Protein AF-A0A0M9FVM3-F1 (afdb_monomer_lite)

Sequence (441 aa):
MDRFFKKASSSEAAQAKEEVELMQQKVKTMGDVVAALESQLNEEKSKYTQLTSKTTQWKEKVKALTEADRSRIAQLEAELSVFQAAQEANGGVVTPEVQAAIHDALQSASANNASATAGYKETISSLKNTVATKDAQIEELQQELETVKAVYLETQVRFAEEVQSATEHHETEMNEMRIQLASLKEMETLKVRLQEQREEIASLENHSHQQSHIVVVLQQELDTATGHNKDLEQQLQSLRESLSTLEQKQSVWKEKVMQMKAKDNDTIKQLETELAQSRESSVARQQPITVSSDAVVGHSGAGASPTDASMRHAEHSDSSSQPQDQLQQLQIQLDEERLTHRQFEEKLDTWKQKAKQIRFQDAQTITELQNQCDHLQQQLTAQRQQQPSSGGPALNPVTEFVESPLGSRVNLQLVNVQNELNAAQHSRDEMEEELRKHAGE

Foldseek 3Di:
DPPPPPPDPPPVVVVVVVVVVVVVVVVVVVVVVVVVVVVVVVVVVVVVVVVVVVVVVVVVVVVVVVVVVVVVVVVVVVVVVVVVVVCVVPVNDQDVVNVVVVVVVVVVVVVVVVVVVVVVVVVVVVVVVVVVVVVVVVVVVVVVVVVVVVVVVVVVVVVVVVVVVVVVVVVVVVVVVVVVVVVVVVVVVVVVVVVVVVVVVVVVVVVVVVVVVVVVVVVVVVVVVVVVVVVVVVVVVVVVVVVVVVVVVVVVVVVVVVVVVVVVVVVVVVVVVVVVVVVVVDDDDDDDDDDDDDDDDDDDDDDDDDDDDDDDDDDDDDPDCVVVVVVVVVVVVVVVVVVVVVVVVVVVVVVVVVLVVVLVVLVVLLVVLVVLLVVLVVVLVVVVVPDDPPDDDDDDDDDDPPQPPVNVVSVVVSVVSVVVSVVSVVVNVVSVVVVVVVVVD

Organism: Leptomonas pyrrhocoris (NCBI:txid157538)

Structure (mmCIF, N/CA/C/O backbone):
data_AF-A0A0M9FVM3-F1
#
_entry.id   AF-A0A0M9FVM3-F1
#
loop_
_atom_site.group_PDB
_atom_site.id
_atom_site.type_symbol
_atom_site.label_atom_id
_atom_site.label_alt_id
_atom_site.label_comp_id
_atom_site.label_asym_id
_atom_site.label_entity_id
_atom_site.label_seq_id
_atom_site.pdbx_PDB_ins_code
_atom_site.Cartn_x
_atom_site.Cartn_y
_atom_site.Cartn_z
_atom_site.occupancy
_atom_site.B_iso_or_equiv
_atom_site.auth_seq_id
_atom_site.auth_comp_id
_atom_site.auth_asym_id
_atom_site.auth_atom_id
_atom_site.pdbx_PDB_model_num
ATOM 1 N N . MET A 1 1 ? 2.452 62.487 -5.564 1.00 42.84 1 MET A N 1
ATOM 2 C CA . MET A 1 1 ? 3.087 61.831 -4.396 1.00 42.84 1 MET A CA 1
ATOM 3 C C . MET A 1 1 ? 2.511 60.421 -4.286 1.00 42.84 1 MET A C 1
ATOM 5 O O . MET A 1 1 ? 1.890 60.070 -3.295 1.00 42.84 1 MET A O 1
ATOM 9 N N . ASP A 1 2 ? 2.720 59.594 -5.309 1.00 46.91 2 ASP A N 1
ATOM 10 C CA . ASP A 1 2 ? 2.085 58.269 -5.430 1.00 46.91 2 ASP A CA 1
ATOM 11 C C . ASP A 1 2 ? 3.031 57.144 -5.002 1.00 46.91 2 ASP A C 1
ATOM 13 O O . ASP A 1 2 ? 3.267 56.180 -5.726 1.00 46.91 2 ASP A O 1
ATOM 17 N N . ARG A 1 3 ? 3.647 57.297 -3.825 1.00 43.91 3 ARG A N 1
ATOM 18 C CA . ARG A 1 3 ? 4.592 56.311 -3.267 1.00 43.91 3 ARG A CA 1
ATOM 19 C C . ARG A 1 3 ? 4.422 56.073 -1.764 1.00 43.91 3 ARG A C 1
ATOM 21 O O . ARG A 1 3 ? 5.405 55.819 -1.085 1.00 43.91 3 ARG A O 1
ATOM 28 N N . PHE A 1 4 ? 3.196 56.136 -1.244 1.00 45.09 4 PHE A N 1
ATOM 29 C CA . PHE A 1 4 ? 2.925 55.778 0.160 1.00 45.09 4 PHE A CA 1
ATOM 30 C C . PHE A 1 4 ? 1.928 54.624 0.352 1.00 45.09 4 PHE A C 1
ATOM 32 O O . PHE A 1 4 ? 1.704 54.202 1.477 1.00 45.09 4 PHE A O 1
ATOM 39 N N . PHE A 1 5 ? 1.408 54.029 -0.729 1.00 54.16 5 PHE A N 1
ATOM 40 C CA . PHE A 1 5 ? 0.523 52.851 -0.680 1.00 54.16 5 PHE A CA 1
ATOM 41 C C . PHE A 1 5 ? 1.208 51.556 -1.133 1.00 54.16 5 PHE A C 1
ATOM 43 O O . PHE A 1 5 ? 0.624 50.725 -1.825 1.00 54.16 5 PHE A O 1
ATOM 50 N N . LYS A 1 6 ? 2.477 51.360 -0.773 1.00 52.91 6 LYS A N 1
ATOM 51 C CA . LYS A 1 6 ? 3.155 50.082 -1.010 1.00 52.91 6 LYS A CA 1
ATOM 52 C C . LYS A 1 6 ? 3.970 49.718 0.222 1.00 52.91 6 LYS A C 1
ATOM 54 O O . LYS A 1 6 ? 4.977 50.364 0.486 1.00 52.91 6 LYS A O 1
ATOM 59 N N . LYS A 1 7 ? 3.533 48.638 0.893 1.00 50.47 7 LYS A N 1
ATOM 60 C CA . LYS A 1 7 ? 4.242 47.866 1.937 1.00 50.47 7 LYS A CA 1
ATOM 61 C C . LYS A 1 7 ? 3.886 48.152 3.412 1.00 50.47 7 LYS A C 1
ATOM 63 O O . LYS A 1 7 ? 4.775 48.204 4.248 1.00 50.47 7 LYS A O 1
ATOM 68 N N . ALA A 1 8 ? 2.592 48.235 3.737 1.00 50.25 8 ALA A N 1
ATOM 69 C CA . ALA A 1 8 ? 2.087 48.093 5.118 1.00 50.25 8 ALA A CA 1
ATOM 70 C C . ALA A 1 8 ? 0.953 47.047 5.269 1.00 50.25 8 ALA A C 1
ATOM 72 O O . ALA A 1 8 ? 0.430 46.849 6.352 1.00 50.25 8 ALA A O 1
ATOM 73 N N . SER A 1 9 ? 0.572 46.321 4.212 1.00 55.00 9 SER A N 1
ATOM 74 C CA . SER A 1 9 ? -0.701 45.577 4.180 1.00 55.00 9 SER A CA 1
ATOM 75 C C . SER A 1 9 ? -0.649 44.088 4.558 1.00 55.00 9 SER A C 1
ATOM 77 O O . SER A 1 9 ? -1.693 43.447 4.554 1.00 55.00 9 SER A O 1
ATOM 79 N N . SER A 1 10 ? 0.519 43.508 4.869 1.00 57.91 10 SER A N 1
ATOM 80 C CA . SER A 1 10 ? 0.625 42.063 5.175 1.00 57.91 10 SER A CA 1
ATOM 81 C C . SER A 1 10 ? 0.828 41.746 6.658 1.00 57.91 10 SER A C 1
ATOM 83 O O . SER A 1 10 ? 0.347 40.714 7.111 1.00 57.91 10 SER A O 1
ATOM 85 N N . SER A 1 11 ? 1.533 42.599 7.409 1.00 60.03 11 SER A N 1
ATOM 86 C CA . SER A 1 11 ? 1.826 42.356 8.833 1.00 60.03 11 SER A CA 1
ATOM 87 C C . SER A 1 11 ? 0.656 42.765 9.728 1.00 60.03 11 SER A C 1
ATOM 89 O O . SER A 1 11 ? 0.258 42.004 10.599 1.00 60.03 11 SER A O 1
ATOM 91 N N . GLU A 1 12 ? 0.051 43.926 9.466 1.00 64.62 12 GLU A N 1
ATOM 92 C CA . GLU A 1 12 ? -1.139 44.410 10.184 1.00 64.62 12 GLU A CA 1
ATOM 93 C C . GLU A 1 12 ? -2.355 43.504 9.951 1.00 64.62 12 GLU A C 1
ATOM 95 O O . GLU A 1 12 ? -3.097 43.199 10.878 1.00 64.62 12 GLU A O 1
ATOM 100 N N . ALA A 1 13 ? -2.527 43.004 8.722 1.00 69.12 13 ALA A N 1
ATOM 101 C CA . ALA A 1 13 ? -3.598 42.065 8.393 1.00 69.12 13 ALA A CA 1
ATOM 102 C C . ALA A 1 13 ? -3.405 40.691 9.061 1.00 69.12 13 ALA A C 1
ATOM 104 O O . ALA A 1 13 ? -4.387 40.053 9.433 1.00 69.12 13 ALA A O 1
ATOM 105 N N . ALA A 1 14 ? -2.157 40.239 9.229 1.00 70.94 14 ALA A N 1
ATOM 106 C CA . ALA A 1 14 ? -1.849 39.007 9.952 1.00 70.94 14 ALA A CA 1
ATOM 107 C C . ALA A 1 14 ? -2.100 39.160 11.461 1.00 70.94 14 ALA A C 1
ATOM 109 O O . ALA A 1 14 ? -2.732 38.294 12.057 1.00 70.94 14 ALA A O 1
ATOM 110 N N . GLN A 1 15 ? -1.698 40.290 12.048 1.00 75.88 15 GLN A N 1
ATOM 111 C CA . GLN A 1 15 ? -1.915 40.586 13.465 1.00 75.88 15 GLN A CA 1
ATOM 112 C C . GLN A 1 15 ? -3.406 40.756 13.803 1.00 75.88 15 GLN A C 1
ATOM 114 O O . GLN A 1 15 ? -3.893 40.172 14.764 1.00 75.88 15 GLN A O 1
ATOM 119 N N . ALA A 1 16 ? -4.171 41.465 12.966 1.00 76.75 16 ALA A N 1
ATOM 120 C CA . ALA A 1 16 ? -5.620 41.581 13.135 1.00 76.75 16 ALA A CA 1
ATOM 121 C C . ALA A 1 16 ? -6.335 40.223 13.002 1.00 76.75 16 ALA A C 1
ATOM 123 O O . ALA A 1 16 ? -7.339 39.979 13.669 1.00 76.75 16 ALA A O 1
ATOM 124 N N . LYS A 1 17 ? -5.821 39.318 12.156 1.00 79.81 17 LYS A N 1
ATOM 125 C CA . LYS A 1 17 ? -6.355 37.957 12.021 1.00 79.81 17 LYS A CA 1
ATOM 126 C C . LYS A 1 17 ? -6.116 37.130 13.288 1.00 79.81 17 LYS A C 1
ATOM 128 O O . LYS A 1 17 ? -7.041 36.460 13.735 1.00 79.81 17 LYS A O 1
ATOM 133 N N . GLU A 1 18 ? -4.926 37.221 13.876 1.00 81.50 18 GLU A N 1
ATOM 134 C CA . GLU A 1 18 ? -4.585 36.559 15.142 1.00 81.50 18 GLU A CA 1
ATOM 135 C C . GLU A 1 18 ? -5.417 37.103 16.317 1.00 81.50 18 GLU A C 1
ATOM 137 O O . GLU A 1 18 ? -5.951 36.331 17.110 1.00 81.50 18 GLU A O 1
ATOM 142 N N . GLU A 1 19 ? -5.629 38.422 16.396 1.00 83.69 19 GLU A N 1
ATOM 143 C CA . GLU A 1 19 ? -6.497 39.033 17.414 1.00 83.69 19 GLU A CA 1
ATOM 144 C C . GLU A 1 19 ? -7.962 38.591 17.280 1.00 83.69 19 GLU A C 1
ATOM 146 O O . GLU A 1 19 ? -8.628 38.316 18.282 1.00 83.69 19 GLU A O 1
ATOM 151 N N . VAL A 1 20 ? -8.473 38.480 16.049 1.00 84.75 20 VAL A N 1
ATOM 152 C CA . VAL A 1 20 ? -9.820 37.954 15.790 1.00 84.75 20 VAL A CA 1
ATOM 153 C C . VAL A 1 20 ? -9.917 36.482 16.184 1.00 84.75 20 VAL A C 1
ATOM 155 O O . VAL A 1 20 ? -10.913 36.091 16.790 1.00 84.75 20 VAL A O 1
ATOM 158 N N . GLU A 1 21 ? -8.898 35.675 15.896 1.00 84.44 21 GLU A N 1
ATOM 159 C CA . GLU A 1 21 ? -8.851 34.260 16.274 1.00 84.44 21 GLU A CA 1
ATOM 160 C C . GLU A 1 21 ? -8.803 34.083 17.802 1.00 84.44 21 GLU A C 1
ATOM 162 O O . GLU A 1 21 ? -9.577 33.304 18.363 1.00 84.44 21 GLU A O 1
ATOM 167 N N . LEU A 1 22 ? -8.009 34.898 18.505 1.00 88.75 22 LEU A N 1
ATOM 168 C CA . LEU A 1 22 ? -7.969 34.928 19.968 1.00 88.75 22 LEU A CA 1
ATOM 169 C C . LEU A 1 22 ? -9.317 35.355 20.568 1.00 88.75 22 LEU A C 1
ATOM 171 O O . LEU A 1 22 ? -9.787 34.772 21.549 1.00 88.75 22 LEU A O 1
ATOM 175 N N . MET A 1 23 ? -9.977 36.353 19.976 1.00 89.00 23 MET A N 1
ATOM 176 C CA . MET A 1 23 ? -11.311 36.785 20.397 1.00 89.00 23 MET A CA 1
ATOM 177 C C . MET A 1 23 ? -12.370 35.713 20.128 1.00 89.00 23 MET A C 1
ATOM 179 O O . MET A 1 23 ? -13.232 35.494 20.978 1.00 89.00 23 MET A O 1
ATOM 183 N N . GLN A 1 24 ? -12.291 34.999 19.004 1.00 87.62 24 GLN A N 1
ATOM 184 C CA . GLN A 1 24 ? -13.161 33.858 18.708 1.00 87.62 24 GLN A CA 1
ATOM 185 C C . GLN A 1 24 ? -12.957 32.727 19.717 1.00 87.62 24 GLN A C 1
ATOM 187 O O . GLN A 1 24 ? -13.936 32.186 20.235 1.00 87.62 24 GLN A O 1
ATOM 192 N N . GLN A 1 25 ? -11.707 32.416 20.064 1.00 90.19 25 GLN A N 1
ATOM 193 C CA . GLN A 1 25 ? -11.396 31.427 21.090 1.00 90.19 25 GLN A CA 1
ATOM 194 C C . GLN A 1 25 ? -11.929 31.863 22.459 1.00 90.19 25 GLN A C 1
ATOM 196 O O . GLN A 1 25 ? -12.547 31.064 23.155 1.00 90.19 25 GLN A O 1
ATOM 201 N N . LYS A 1 26 ? -11.780 33.140 22.831 1.00 92.31 26 LYS A N 1
ATOM 202 C CA . LYS A 1 26 ? -12.317 33.679 24.088 1.00 92.31 26 LYS A CA 1
ATOM 203 C C . LYS A 1 26 ? -13.844 33.631 24.137 1.00 92.31 26 LYS A C 1
ATOM 205 O O . LYS A 1 26 ? -14.397 33.269 25.172 1.00 92.31 26 LYS A O 1
ATOM 210 N N . VAL A 1 27 ? -14.522 33.963 23.038 1.00 90.88 27 VAL A N 1
ATOM 211 C CA . VAL A 1 27 ? -15.984 33.845 22.919 1.00 90.88 27 VAL A CA 1
ATOM 212 C C . VAL A 1 27 ? -16.415 32.386 23.050 1.00 90.88 27 VAL A C 1
ATOM 214 O O . VAL A 1 27 ? -17.376 32.113 23.763 1.00 90.88 27 VAL A O 1
ATOM 217 N N . LYS A 1 28 ? -15.678 31.449 22.441 1.00 92.62 28 LYS A N 1
ATOM 218 C CA . LYS A 1 28 ? -15.929 30.011 22.583 1.00 92.62 28 LYS A CA 1
ATOM 219 C C . LYS A 1 28 ? -15.782 29.556 24.037 1.00 92.62 28 LYS A C 1
ATOM 221 O O . LYS A 1 28 ? -16.728 29.010 24.589 1.00 92.62 28 LYS A O 1
ATOM 226 N N . THR A 1 29 ? -14.663 29.876 24.688 1.00 91.56 29 THR A N 1
ATOM 227 C CA . THR A 1 29 ? -14.429 29.530 26.099 1.00 91.56 29 THR A CA 1
ATOM 228 C C . THR A 1 29 ? -15.473 30.162 27.022 1.00 91.56 29 THR A C 1
ATOM 230 O O . THR A 1 29 ? -15.951 29.515 27.947 1.00 91.56 29 THR A O 1
ATOM 233 N N . MET A 1 30 ? -15.868 31.417 26.779 1.00 91.19 30 MET A N 1
ATOM 234 C CA . MET A 1 30 ? -16.958 32.049 27.531 1.00 91.19 30 MET A CA 1
ATOM 235 C C . MET A 1 30 ? -18.299 31.345 27.296 1.00 91.19 30 MET A C 1
ATOM 237 O O . MET A 1 30 ? -19.057 31.186 28.248 1.00 91.19 30 MET A O 1
ATOM 241 N N . GLY A 1 31 ? -18.580 30.900 26.068 1.00 92.56 31 GLY A N 1
ATOM 242 C CA . GLY A 1 31 ? -19.760 30.096 25.745 1.00 92.56 31 GLY A CA 1
ATOM 243 C C . GLY A 1 31 ? -19.792 28.778 26.519 1.00 92.56 31 GLY A C 1
ATOM 244 O O . GLY A 1 31 ? -20.805 28.462 27.139 1.00 92.56 31 GLY A O 1
ATOM 245 N N . ASP A 1 32 ? -18.664 28.067 26.571 1.00 91.69 32 ASP A N 1
ATOM 246 C CA . ASP A 1 32 ? -18.532 26.816 27.325 1.00 91.69 32 ASP A CA 1
ATOM 247 C C . ASP A 1 32 ? -18.735 27.041 28.837 1.00 91.69 32 ASP A C 1
ATOM 249 O O . ASP A 1 32 ? -19.415 26.260 29.506 1.00 91.69 32 ASP A O 1
ATOM 253 N N . VAL A 1 33 ? -18.215 28.149 29.384 1.00 92.62 33 VAL A N 1
ATOM 254 C CA . VAL A 1 33 ? -18.421 28.531 30.795 1.00 92.62 33 VAL A CA 1
ATOM 255 C C . VAL A 1 33 ? -19.887 28.857 31.085 1.00 92.62 33 VAL A C 1
ATOM 257 O O . VAL A 1 33 ? -20.410 28.431 32.115 1.00 92.62 33 VAL A O 1
ATOM 260 N N . VAL A 1 34 ? -20.568 29.586 30.196 1.00 93.12 34 VAL A N 1
ATOM 261 C CA . VAL A 1 34 ? -22.000 29.891 30.349 1.00 93.12 34 VAL A CA 1
ATOM 262 C C . VAL A 1 34 ? -22.823 28.603 30.330 1.00 93.12 34 VAL A C 1
ATOM 264 O O . VAL A 1 34 ? -23.626 28.396 31.237 1.00 93.12 34 VAL A O 1
ATOM 267 N N . ALA A 1 35 ? -22.565 27.697 29.383 1.00 91.00 35 ALA A N 1
ATOM 268 C CA . ALA A 1 35 ? -23.253 26.409 29.309 1.00 91.00 35 ALA A CA 1
ATOM 269 C C . ALA A 1 35 ? -23.030 25.553 30.572 1.00 91.00 35 ALA A C 1
ATOM 271 O O . ALA A 1 35 ? -23.968 24.947 31.097 1.00 91.00 35 ALA A O 1
ATOM 272 N N . ALA A 1 36 ? -21.806 25.541 31.112 1.00 91.44 36 ALA A N 1
ATOM 273 C CA . ALA A 1 36 ? -21.495 24.839 32.355 1.00 91.44 36 ALA A CA 1
ATOM 274 C C . ALA A 1 36 ? -22.248 25.428 33.563 1.00 91.44 36 ALA A C 1
ATOM 276 O O . ALA A 1 36 ? -22.811 24.679 34.366 1.00 91.44 36 ALA A O 1
ATOM 277 N N . LEU A 1 37 ? -22.305 26.760 33.683 1.00 93.12 37 LEU A N 1
ATOM 278 C CA . LEU A 1 37 ? -23.035 27.440 34.758 1.00 93.12 37 LEU A CA 1
ATOM 279 C C . LEU A 1 37 ? -24.552 27.238 34.651 1.00 93.12 37 LEU A C 1
ATOM 281 O O . LEU A 1 37 ? -25.217 27.043 35.668 1.00 93.12 37 LEU A O 1
ATOM 285 N N . GLU A 1 38 ? -25.107 27.234 33.439 1.00 94.31 38 GLU A N 1
ATOM 286 C CA . GLU A 1 38 ? -26.523 26.928 33.206 1.00 94.31 38 GLU A CA 1
ATOM 287 C C . GLU A 1 38 ? -26.868 25.489 33.609 1.00 94.31 38 GLU A C 1
ATOM 289 O O . GLU A 1 38 ? -27.895 25.255 34.255 1.00 94.31 38 GLU A O 1
ATOM 294 N N . SER A 1 39 ? -25.990 24.529 33.301 1.00 92.69 39 SER A N 1
ATOM 295 C CA . SER A 1 39 ? -26.146 23.138 33.737 1.00 92.69 39 SER A CA 1
ATOM 296 C C . SER A 1 39 ? -26.132 23.019 35.264 1.00 92.69 39 SER A C 1
ATOM 298 O O . SER A 1 39 ? -27.033 22.404 35.836 1.00 92.69 39 SER A O 1
ATOM 300 N N . GLN A 1 40 ? -25.164 23.653 35.937 1.00 93.06 40 GLN A N 1
ATOM 301 C CA . GLN A 1 40 ? -25.084 23.656 37.405 1.00 93.06 40 GLN A CA 1
ATOM 302 C C . GLN A 1 40 ? -26.322 24.301 38.043 1.00 93.06 40 GLN A C 1
ATOM 304 O O . GLN A 1 40 ? -26.884 23.763 38.997 1.00 93.06 40 GLN A O 1
ATOM 309 N N . LEU A 1 41 ? -26.802 25.421 37.493 1.00 95.38 41 LEU A N 1
ATOM 310 C CA . LEU A 1 41 ? -28.009 26.088 37.980 1.00 95.38 41 LEU A CA 1
ATOM 311 C C . LEU A 1 41 ? -29.253 25.196 37.849 1.00 95.38 41 LEU A C 1
ATOM 313 O O . LEU A 1 41 ? -30.104 25.188 38.740 1.00 95.38 41 LEU A O 1
ATOM 317 N N . ASN A 1 42 ? -29.379 24.448 36.752 1.00 93.44 42 ASN A N 1
ATOM 318 C CA . ASN A 1 42 ? -30.492 23.519 36.555 1.00 93.44 42 ASN A CA 1
ATOM 319 C C . ASN A 1 42 ? -30.419 22.316 37.504 1.00 93.44 42 ASN A C 1
ATOM 321 O O . ASN A 1 42 ? -31.451 21.889 38.031 1.00 93.44 42 ASN A O 1
ATOM 325 N N . GLU A 1 43 ? -29.218 21.810 37.779 1.00 94.12 43 GLU A N 1
ATOM 326 C CA . GLU A 1 43 ? -29.012 20.749 38.763 1.00 94.12 43 GLU A CA 1
ATOM 327 C C . GLU A 1 43 ? -29.402 21.211 40.177 1.00 94.12 43 GLU A C 1
ATOM 329 O O . GLU A 1 43 ? -30.156 20.523 40.870 1.00 94.12 43 GLU A O 1
ATOM 334 N N . GLU A 1 44 ? -28.983 22.413 40.583 1.00 93.12 44 GLU A N 1
ATOM 335 C CA . GLU A 1 44 ? -29.341 22.987 41.885 1.00 93.12 44 GLU A CA 1
ATOM 336 C C . GLU A 1 44 ? -30.842 23.278 42.011 1.00 93.12 44 GLU A C 1
ATOM 338 O O . GLU A 1 44 ? -31.441 23.008 43.054 1.00 93.12 44 GLU A O 1
ATOM 343 N N . LYS A 1 45 ? -31.504 23.734 40.938 1.00 94.94 45 LYS A N 1
ATOM 344 C CA . LYS A 1 45 ? -32.973 23.855 40.916 1.00 94.94 45 LYS A CA 1
ATOM 345 C C . LYS A 1 45 ? -33.654 22.504 41.132 1.00 94.94 45 LYS A C 1
ATOM 347 O O . LYS A 1 45 ? -34.591 22.424 41.924 1.00 94.94 45 LYS A O 1
ATOM 352 N N . SER A 1 46 ? -33.167 21.444 40.484 1.00 93.44 46 SER A N 1
ATOM 353 C CA . SER A 1 46 ? -33.691 20.085 40.665 1.00 93.44 46 SER A CA 1
ATOM 354 C C . SER A 1 46 ? -33.521 19.601 42.111 1.00 93.44 46 SER A C 1
ATOM 356 O O . SER A 1 46 ? -34.488 19.143 42.730 1.00 93.44 46 SER A O 1
ATOM 358 N N . LYS A 1 47 ? -32.331 19.790 42.703 1.00 94.88 47 LYS A N 1
ATOM 359 C CA . LYS A 1 47 ? -32.063 19.475 44.119 1.00 94.88 47 LYS A CA 1
ATOM 360 C C . LYS A 1 47 ? -32.983 20.254 45.057 1.00 94.88 47 LYS A C 1
ATOM 362 O O . LYS A 1 47 ? -33.556 19.663 45.975 1.00 94.88 47 LYS A O 1
ATOM 367 N N . TYR A 1 48 ? -33.174 21.550 44.808 1.00 95.12 48 TYR A N 1
ATOM 368 C CA . TYR A 1 48 ? -34.072 22.391 45.595 1.00 95.12 48 TYR A CA 1
ATOM 369 C C . TYR A 1 48 ? -35.512 21.869 45.546 1.00 95.12 48 TYR A C 1
ATOM 371 O O . TYR A 1 48 ? -36.108 21.634 46.596 1.00 95.12 48 TYR A O 1
ATOM 379 N N . THR A 1 49 ? -36.051 21.581 44.356 1.00 93.94 49 THR A N 1
ATOM 380 C CA . THR A 1 49 ? -37.410 21.033 44.206 1.00 93.94 49 THR A CA 1
ATOM 381 C C . THR A 1 49 ? -37.573 19.689 44.926 1.00 93.94 49 THR A C 1
ATOM 383 O O . THR A 1 49 ? -38.578 19.474 45.610 1.00 93.94 49 THR A O 1
ATOM 386 N N . GLN A 1 50 ? -36.576 18.802 44.847 1.00 92.56 50 GLN A N 1
ATOM 387 C CA . GLN A 1 50 ? -36.591 17.531 45.578 1.00 92.56 50 GLN A CA 1
ATOM 388 C C . GLN A 1 50 ? -36.592 17.733 47.100 1.00 92.56 50 GLN A C 1
ATOM 390 O O . GLN A 1 50 ? -37.357 17.074 47.810 1.00 92.56 50 GLN A O 1
ATOM 395 N N . LEU A 1 51 ? -35.765 18.645 47.619 1.00 94.12 51 LEU A N 1
ATOM 396 C CA . LEU A 1 51 ? -35.718 18.960 49.050 1.00 94.12 51 LEU A CA 1
ATOM 397 C C . LEU A 1 51 ? -37.027 19.582 49.542 1.00 94.12 51 LEU A C 1
ATOM 399 O O . LEU A 1 51 ? -37.526 19.192 50.602 1.00 94.12 51 LEU A O 1
ATOM 403 N N . THR A 1 52 ? -37.626 20.488 48.767 1.00 94.12 52 THR A N 1
ATOM 404 C CA . THR A 1 52 ? -38.941 21.056 49.081 1.00 94.12 52 THR A CA 1
ATOM 405 C C . THR A 1 52 ? -40.003 19.957 49.155 1.00 94.12 52 THR A C 1
ATOM 407 O O . THR A 1 52 ? -40.736 19.899 50.141 1.00 94.12 52 THR A O 1
ATOM 410 N N . SER A 1 53 ? -40.034 19.027 48.192 1.00 92.25 53 SER A N 1
ATOM 411 C CA . SER A 1 53 ? -40.969 17.892 48.207 1.00 92.25 53 SER A CA 1
ATOM 412 C C . SER A 1 53 ? -40.744 16.941 49.388 1.00 92.25 53 SER A C 1
ATOM 414 O O . SER A 1 53 ? -41.703 16.435 49.967 1.00 92.25 53 SER A O 1
ATOM 416 N N . LYS A 1 54 ? -39.491 16.665 49.769 1.00 94.81 54 LYS A N 1
ATOM 417 C CA . LYS A 1 54 ? -39.201 15.837 50.953 1.00 94.81 54 LYS A CA 1
ATOM 418 C C . LYS A 1 54 ? -39.661 16.524 52.236 1.00 94.81 54 LYS A C 1
ATOM 420 O O . LYS A 1 54 ? -40.197 15.870 53.127 1.00 94.81 54 LYS A O 1
ATOM 425 N N . THR A 1 55 ? -39.487 17.841 52.312 1.00 93.94 55 THR A N 1
ATOM 426 C CA . THR A 1 55 ? -39.888 18.649 53.469 1.00 93.94 55 THR A CA 1
ATOM 427 C C . THR A 1 55 ? -41.404 18.655 53.649 1.00 93.94 55 THR A C 1
ATOM 429 O O . THR A 1 55 ? -41.886 18.504 54.773 1.00 93.94 55 THR A O 1
ATOM 432 N N . THR A 1 56 ? -42.177 18.781 52.566 1.00 92.81 56 THR A N 1
ATOM 433 C CA . THR A 1 56 ? -43.646 18.721 52.640 1.00 92.81 56 THR A CA 1
ATOM 434 C C . THR A 1 56 ? -44.130 17.343 53.082 1.00 92.81 56 THR A C 1
ATOM 436 O O . THR A 1 56 ? -44.918 17.263 54.024 1.00 92.81 56 THR A O 1
ATOM 439 N N . GLN A 1 57 ? -43.580 16.266 52.511 1.00 93.06 57 GLN A N 1
ATOM 440 C CA . GLN A 1 57 ? -43.899 14.892 52.920 1.00 93.06 57 GLN A CA 1
ATOM 441 C C . GLN A 1 57 ? -43.583 14.635 54.399 1.00 93.06 57 GLN A C 1
ATOM 443 O O . GLN A 1 57 ? -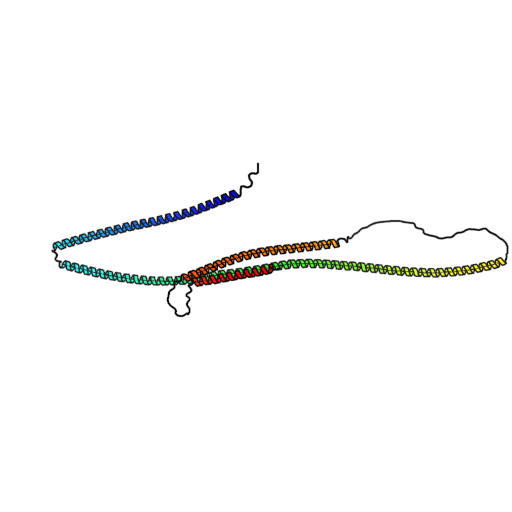44.376 14.023 55.113 1.00 93.06 57 GLN A O 1
ATOM 448 N N . TRP A 1 58 ? -42.439 15.117 54.892 1.00 93.69 58 TRP A N 1
ATOM 449 C CA . TRP A 1 58 ? -42.088 15.007 56.311 1.00 93.69 58 TRP A CA 1
ATOM 450 C C . TRP A 1 58 ? -43.060 15.771 57.206 1.00 93.69 58 TRP A C 1
ATOM 452 O O . TRP A 1 58 ? -43.512 15.242 58.220 1.00 93.69 58 TRP A O 1
ATOM 462 N N . LYS A 1 59 ? -43.430 16.995 56.818 1.00 95.50 59 LYS A N 1
ATOM 463 C CA . LYS A 1 59 ? -44.399 17.809 57.559 1.00 95.50 59 LYS A CA 1
ATOM 464 C C . LYS A 1 59 ? -45.767 17.126 57.651 1.00 95.50 59 LYS A C 1
ATOM 466 O O . LYS A 1 59 ? -46.403 17.188 58.700 1.00 95.50 59 LYS A O 1
ATOM 471 N N . GLU A 1 60 ? -46.214 16.465 56.585 1.00 92.62 60 GLU A N 1
ATOM 472 C CA . GLU A 1 60 ? -47.455 15.681 56.577 1.00 92.62 60 GLU A CA 1
ATOM 473 C C . GLU A 1 60 ? -47.364 14.443 57.471 1.00 92.62 60 GLU A C 1
ATOM 475 O O . GLU A 1 60 ? -48.262 14.218 58.283 1.00 92.62 60 GLU A O 1
ATOM 480 N N . LYS A 1 61 ? -46.256 13.692 57.405 1.00 93.69 61 LYS A N 1
ATOM 481 C CA . LYS A 1 61 ? -46.026 12.538 58.290 1.00 93.69 61 LYS A CA 1
ATOM 482 C C . LYS A 1 61 ? -46.049 12.928 59.765 1.00 93.69 61 LYS A C 1
ATOM 484 O O . LYS A 1 61 ? -46.706 12.261 60.557 1.00 93.69 61 LYS A O 1
ATOM 489 N N . VAL A 1 62 ? -45.379 14.021 60.130 1.00 92.19 62 VAL A N 1
ATOM 490 C CA . VAL A 1 62 ? -45.368 14.518 61.515 1.00 92.19 62 VAL A CA 1
ATOM 491 C C . VAL A 1 62 ? -46.776 14.894 61.972 1.00 92.19 62 VAL A C 1
ATOM 493 O O . VAL A 1 62 ? -47.168 14.530 63.078 1.00 92.19 62 VAL A O 1
ATOM 496 N N . LYS A 1 63 ? -47.571 15.563 61.126 1.00 94.38 63 LYS A N 1
ATOM 497 C CA . LYS A 1 63 ? -48.972 15.873 61.448 1.00 94.38 63 LYS A CA 1
ATOM 498 C C . LYS A 1 63 ? -49.808 14.613 61.672 1.00 94.38 63 LYS A C 1
ATOM 500 O O . LYS A 1 63 ? -50.534 14.556 62.657 1.00 94.38 63 LYS A O 1
ATOM 505 N N . ALA A 1 64 ? -49.689 13.619 60.792 1.00 90.75 64 ALA A N 1
ATOM 506 C CA . ALA A 1 64 ? -50.436 12.368 60.906 1.00 90.75 64 ALA A CA 1
ATOM 507 C C . ALA A 1 64 ? -50.088 11.608 62.197 1.00 90.75 64 ALA A C 1
ATOM 509 O O . ALA A 1 64 ? -50.988 11.153 62.896 1.00 90.75 64 ALA A O 1
ATOM 510 N N . LEU A 1 65 ? -48.798 11.530 62.544 1.00 91.44 65 LEU A N 1
ATOM 511 C CA . LEU A 1 65 ? -48.350 10.912 63.795 1.00 91.44 65 LEU A CA 1
ATOM 512 C C . LEU A 1 65 ? -48.845 11.682 65.023 1.00 91.44 65 LEU A C 1
ATOM 514 O O . LEU A 1 65 ? -49.376 11.076 65.944 1.00 91.44 65 LEU A O 1
ATOM 518 N N . THR A 1 66 ? -48.758 13.014 65.004 1.00 93.00 66 THR A N 1
ATOM 519 C CA . THR A 1 66 ? -49.227 13.852 66.121 1.00 93.00 66 THR A CA 1
ATOM 520 C C . THR A 1 66 ? -50.726 13.658 66.380 1.00 93.00 66 THR A C 1
ATOM 522 O O . THR A 1 66 ? -51.153 13.612 67.531 1.00 93.00 66 THR A O 1
ATOM 525 N N . GLU A 1 67 ? -51.533 13.529 65.324 1.00 92.25 67 GLU A N 1
ATOM 526 C CA . GLU A 1 67 ? -52.978 13.305 65.452 1.00 92.25 67 GLU A CA 1
ATOM 527 C C . GLU A 1 67 ? -53.309 11.885 65.937 1.00 92.25 67 GLU A C 1
ATOM 529 O O . GLU A 1 67 ? -54.197 11.701 66.776 1.00 92.25 67 GLU A O 1
ATOM 534 N N . ALA A 1 68 ? -52.568 10.882 65.455 1.00 91.81 68 ALA A N 1
ATOM 535 C CA . ALA A 1 68 ? -52.697 9.504 65.919 1.00 91.81 68 ALA A CA 1
ATOM 536 C C . ALA A 1 68 ? -52.353 9.381 67.413 1.00 91.81 68 ALA A C 1
ATOM 538 O O . ALA A 1 68 ? -53.126 8.798 68.177 1.00 91.81 68 ALA A O 1
ATOM 539 N N . ASP A 1 69 ? -51.251 9.997 67.846 1.00 90.81 69 ASP A N 1
ATOM 540 C CA . ASP A 1 69 ? -50.828 10.008 69.247 1.00 90.81 69 ASP A CA 1
ATOM 541 C C . ASP A 1 69 ? -51.847 10.735 70.126 1.00 90.81 69 ASP A C 1
ATOM 543 O O . ASP A 1 69 ? -52.238 10.223 71.173 1.00 90.81 69 ASP A O 1
ATOM 547 N N . ARG A 1 70 ? -52.354 11.891 69.679 1.00 92.56 70 ARG A N 1
ATOM 548 C CA . ARG A 1 70 ? -53.399 12.632 70.397 1.00 92.56 70 ARG A CA 1
ATOM 549 C C . ARG A 1 70 ? -54.660 11.794 70.597 1.00 92.56 70 ARG A C 1
ATOM 551 O O . ARG A 1 70 ? -55.211 11.771 71.695 1.00 92.56 70 ARG A O 1
ATOM 558 N N . SER A 1 71 ? -55.089 11.089 69.552 1.00 91.00 71 SER A N 1
ATOM 559 C CA . SER A 1 71 ? -56.250 10.197 69.609 1.00 91.00 71 SER A CA 1
ATOM 560 C C . SER A 1 71 ? -56.018 9.036 70.578 1.00 91.00 71 SER A C 1
ATOM 562 O O . SER A 1 71 ? -56.902 8.694 71.364 1.00 91.00 71 SER A O 1
ATOM 564 N N . ARG A 1 72 ? -54.812 8.454 70.573 1.00 92.94 72 ARG A N 1
ATOM 565 C CA . ARG A 1 72 ? -54.460 7.352 71.474 1.00 92.94 72 ARG A CA 1
ATOM 566 C C . ARG A 1 72 ? -54.377 7.798 72.932 1.00 92.94 72 ARG A C 1
ATOM 568 O O . ARG A 1 72 ? -54.850 7.071 73.801 1.00 92.94 72 ARG A O 1
ATOM 575 N N . ILE A 1 73 ? -53.817 8.978 73.195 1.00 91.06 73 ILE A N 1
ATOM 576 C CA . ILE A 1 73 ? -53.765 9.570 74.537 1.00 91.06 73 ILE A CA 1
ATOM 577 C C . ILE A 1 73 ? -55.185 9.789 75.066 1.00 91.06 73 ILE A C 1
ATOM 579 O O . ILE A 1 73 ? -55.494 9.307 76.150 1.00 91.06 73 ILE A O 1
ATOM 583 N N . ALA A 1 74 ? -56.073 10.403 74.276 1.00 90.62 74 ALA A N 1
ATOM 584 C CA . ALA A 1 74 ? -57.462 10.629 74.683 1.00 90.62 74 ALA A CA 1
ATOM 585 C C . ALA A 1 74 ? -58.207 9.318 75.000 1.00 90.62 74 ALA A C 1
ATOM 587 O O . ALA A 1 74 ? -58.976 9.246 75.958 1.00 90.62 74 ALA A O 1
ATOM 588 N N . GLN A 1 75 ? -57.956 8.258 74.223 1.00 90.62 75 GLN A N 1
ATOM 589 C CA . GLN A 1 75 ? -58.519 6.938 74.499 1.00 90.62 75 GLN A CA 1
ATOM 590 C C . GLN A 1 75 ? -58.010 6.367 75.832 1.00 90.62 75 GLN A C 1
ATOM 592 O O . GLN A 1 75 ? -58.805 5.881 76.634 1.00 90.62 75 GLN A O 1
ATOM 597 N N . LEU A 1 76 ? -56.700 6.437 76.082 1.00 89.69 76 LEU A N 1
ATOM 598 C CA . LEU A 1 76 ? -56.099 5.931 77.318 1.00 89.69 76 LEU A CA 1
ATOM 599 C C . LEU A 1 76 ? -56.562 6.719 78.553 1.00 89.69 76 LEU A C 1
ATOM 601 O O . LEU A 1 76 ? -56.813 6.123 79.595 1.00 89.69 76 LEU A O 1
ATOM 605 N N . GLU A 1 77 ? -56.721 8.038 78.444 1.00 89.00 77 GLU A N 1
ATOM 606 C CA . GLU A 1 77 ? -57.271 8.878 79.517 1.00 89.00 77 GLU A CA 1
ATOM 607 C C . GLU A 1 77 ? -58.726 8.507 79.854 1.00 89.00 77 GLU A C 1
ATOM 609 O O . GLU A 1 77 ? -59.104 8.458 81.031 1.00 89.00 77 GLU A O 1
ATOM 614 N N . ALA A 1 78 ? -59.537 8.187 78.839 1.00 85.12 78 ALA A N 1
ATOM 615 C CA . ALA A 1 78 ? -60.900 7.702 79.035 1.00 85.12 78 ALA A CA 1
ATOM 616 C C . ALA A 1 78 ? -60.925 6.321 79.714 1.00 85.12 78 ALA A C 1
ATOM 618 O O . ALA A 1 78 ? -61.674 6.125 80.671 1.00 85.12 78 ALA A O 1
ATOM 619 N N . GLU A 1 79 ? -60.078 5.385 79.273 1.00 85.44 79 GLU A N 1
ATOM 620 C CA . GLU A 1 79 ? -59.930 4.063 79.901 1.00 85.44 79 GLU A CA 1
ATOM 621 C C . GLU A 1 79 ? -59.497 4.192 81.374 1.00 85.44 79 GLU A C 1
ATOM 623 O O . GLU A 1 79 ? -60.104 3.576 82.251 1.00 85.44 79 GLU A O 1
ATOM 628 N N . LEU A 1 80 ? -58.515 5.051 81.679 1.00 84.69 80 LEU A N 1
ATOM 629 C CA . LEU A 1 80 ? -58.063 5.316 83.051 1.00 84.69 80 LEU A CA 1
ATOM 630 C C . LEU A 1 80 ? -59.167 5.899 83.940 1.00 84.69 80 LEU A C 1
ATOM 632 O O . LEU A 1 80 ? -59.295 5.486 85.092 1.00 84.69 80 LEU A O 1
ATOM 636 N N . SER A 1 81 ? -59.989 6.809 83.408 1.00 81.94 81 SER A N 1
ATOM 637 C CA . SER A 1 81 ? -61.129 7.372 84.146 1.00 81.94 81 SER A CA 1
ATOM 638 C C . SER A 1 81 ? -62.169 6.300 84.492 1.00 81.94 81 SER A C 1
ATOM 640 O O . SER A 1 81 ? -62.701 6.284 85.602 1.00 81.94 81 SER A O 1
ATOM 642 N N . VAL A 1 82 ? -62.432 5.365 83.570 1.00 81.44 82 VAL A N 1
ATOM 643 C CA . VAL A 1 82 ? -63.330 4.224 83.817 1.00 81.44 82 VAL A CA 1
ATOM 644 C C . VAL A 1 82 ? -62.752 3.295 84.888 1.00 81.44 82 VAL A C 1
ATOM 646 O O . VAL A 1 82 ? -63.480 2.880 85.791 1.00 81.44 82 VAL A O 1
ATOM 649 N N . PHE A 1 83 ? -61.448 3.003 84.838 1.00 75.44 83 PHE A N 1
ATOM 650 C CA . PHE A 1 83 ? -60.788 2.181 85.857 1.00 75.44 83 PHE A CA 1
ATOM 651 C C . PHE A 1 83 ? -60.796 2.835 87.242 1.00 75.44 83 PHE A C 1
ATOM 653 O O . PHE A 1 83 ? -61.072 2.144 88.221 1.00 75.44 83 PHE A O 1
ATOM 660 N N . GLN A 1 84 ? -60.558 4.146 87.340 1.00 77.81 84 GLN A N 1
ATOM 661 C CA . GLN A 1 84 ? -60.645 4.876 88.610 1.00 77.81 84 GLN A CA 1
ATOM 662 C C . GLN A 1 84 ? -62.059 4.831 89.198 1.00 77.81 84 GLN A C 1
ATOM 664 O O . GLN A 1 84 ? -62.218 4.471 90.363 1.00 77.81 84 GLN A O 1
ATOM 669 N N . ALA A 1 85 ? -63.090 5.094 88.389 1.00 73.12 85 ALA A N 1
ATOM 670 C CA . ALA A 1 85 ? -64.480 5.024 88.840 1.00 73.12 85 ALA A CA 1
ATOM 671 C C . ALA A 1 85 ? -64.871 3.611 89.320 1.00 73.12 85 ALA A C 1
ATOM 673 O O . ALA A 1 85 ? -65.553 3.454 90.334 1.00 73.12 85 ALA A O 1
ATOM 674 N N . ALA A 1 86 ? -64.405 2.567 88.627 1.00 66.19 86 ALA A N 1
ATOM 675 C CA . ALA A 1 86 ? -64.631 1.179 89.028 1.00 66.19 86 ALA A CA 1
ATOM 676 C C . ALA A 1 86 ? -63.862 0.795 90.310 1.00 66.19 86 ALA A C 1
ATOM 678 O O . ALA A 1 86 ? -64.367 0.028 91.132 1.00 66.19 86 ALA A O 1
ATOM 679 N N . GLN A 1 87 ? -62.655 1.333 90.502 1.00 65.06 87 GLN A N 1
ATOM 680 C CA . GLN A 1 87 ? -61.828 1.091 91.684 1.00 65.06 87 GLN A CA 1
ATOM 681 C C . GLN A 1 87 ? -62.409 1.754 92.942 1.00 65.06 87 GLN A C 1
ATOM 683 O O . GLN A 1 87 ? -62.428 1.127 94.004 1.00 65.06 87 GLN A O 1
ATOM 688 N N . GLU A 1 88 ? -62.916 2.983 92.824 1.00 66.00 88 GLU A N 1
ATOM 689 C CA . GLU A 1 88 ? -63.579 3.707 93.917 1.00 66.00 88 GLU A CA 1
ATOM 690 C C . GLU A 1 88 ? -64.895 3.038 94.345 1.00 66.00 88 GLU A C 1
ATOM 692 O O . GLU A 1 88 ? -65.202 2.995 95.536 1.00 66.00 88 GLU A O 1
ATOM 697 N N . ALA A 1 89 ? -65.639 2.443 93.405 1.00 62.56 89 ALA A N 1
ATOM 698 C CA . ALA A 1 89 ? -66.891 1.741 93.694 1.00 62.56 89 ALA A CA 1
ATOM 699 C C . ALA A 1 89 ? -66.706 0.395 94.431 1.00 62.56 89 ALA A C 1
ATOM 701 O O . ALA A 1 89 ? -67.589 -0.005 95.188 1.00 62.56 89 ALA A O 1
ATOM 702 N N . ASN A 1 90 ? -65.571 -0.293 94.246 1.00 56.59 90 ASN A N 1
ATOM 703 C CA . ASN A 1 90 ? -65.348 -1.669 94.729 1.00 56.59 90 ASN A CA 1
ATOM 704 C C . ASN A 1 90 ? -64.297 -1.809 95.850 1.00 56.59 90 ASN A C 1
ATOM 706 O O . ASN A 1 90 ? -63.911 -2.926 96.202 1.00 56.59 90 ASN A O 1
ATOM 710 N N . GLY A 1 91 ? -63.804 -0.706 96.426 1.00 55.16 91 GLY A N 1
ATOM 711 C CA . GLY A 1 91 ? -62.947 -0.737 97.624 1.00 55.16 91 GLY A CA 1
ATOM 712 C C . GLY A 1 91 ? -61.624 -1.507 97.473 1.00 55.16 91 GLY A C 1
ATOM 713 O O . GLY A 1 91 ? -61.046 -1.931 98.471 1.00 55.16 91 GLY A O 1
ATOM 714 N N . GLY A 1 92 ? -61.142 -1.712 96.242 1.00 57.91 92 GLY A N 1
ATOM 715 C CA . GLY A 1 92 ? -59.889 -2.422 95.959 1.00 57.91 92 GLY A CA 1
ATOM 716 C C . GLY A 1 92 ? -59.967 -3.956 95.940 1.00 57.91 92 GLY A C 1
ATOM 717 O O . GLY A 1 92 ? -58.927 -4.594 95.784 1.00 57.91 92 GLY A O 1
ATOM 718 N N . VAL A 1 93 ? -61.153 -4.569 96.052 1.00 55.19 93 VAL A N 1
ATOM 719 C CA . VAL A 1 93 ? -61.310 -6.026 95.885 1.00 55.19 93 VAL A CA 1
ATOM 720 C C . VAL A 1 93 ? -61.710 -6.331 94.441 1.00 55.19 93 VAL A C 1
ATOM 722 O O . VAL A 1 93 ? -62.773 -5.923 93.978 1.00 55.19 93 VAL A O 1
ATOM 725 N N . VAL A 1 94 ? -60.840 -7.044 93.718 1.00 59.91 94 VAL A N 1
ATOM 726 C CA . VAL A 1 94 ? -61.105 -7.527 92.354 1.00 59.91 94 VAL A CA 1
ATOM 727 C C . VAL A 1 94 ? -62.286 -8.493 92.410 1.00 59.91 94 VAL A C 1
ATOM 729 O O . VAL A 1 94 ? -62.178 -9.573 92.990 1.00 59.91 94 VAL A O 1
ATOM 732 N N . THR A 1 95 ? -63.424 -8.098 91.842 1.00 66.81 95 THR A N 1
ATOM 733 C CA . THR A 1 95 ? -64.605 -8.962 91.775 1.00 66.81 95 THR A CA 1
ATOM 734 C C . THR A 1 95 ? -64.351 -10.132 90.814 1.00 66.81 95 THR A C 1
ATOM 736 O O . THR A 1 95 ? -63.541 -10.010 89.887 1.00 66.81 95 THR A O 1
ATOM 739 N N . PRO A 1 96 ? -65.017 -11.285 91.001 1.00 70.50 96 PRO A N 1
ATOM 740 C CA . PRO A 1 96 ? -64.877 -12.434 90.107 1.00 70.50 96 PRO A CA 1
ATOM 741 C C . PRO A 1 96 ? -65.184 -12.102 88.636 1.00 70.50 96 PRO A C 1
ATOM 743 O O . PRO A 1 96 ? -64.555 -12.685 87.754 1.00 70.50 96 PRO A O 1
ATOM 746 N N . GLU A 1 97 ? -66.054 -11.123 88.342 1.00 73.56 97 GLU A N 1
ATOM 747 C CA . GLU A 1 97 ? -66.254 -10.652 86.962 1.00 73.56 97 GLU A CA 1
ATOM 748 C C . GLU A 1 97 ? -65.005 -9.979 86.368 1.00 73.56 97 GLU A C 1
ATOM 750 O O . GLU A 1 97 ? -64.701 -10.181 85.193 1.00 73.56 97 GLU A O 1
ATOM 755 N N . VAL A 1 98 ? -64.243 -9.213 87.159 1.00 75.44 98 VAL A N 1
ATOM 756 C CA . VAL A 1 98 ? -63.003 -8.565 86.692 1.00 75.44 98 VAL A CA 1
ATOM 757 C C . VAL A 1 98 ? -61.905 -9.606 86.455 1.00 75.44 98 VAL A C 1
ATOM 759 O O . VAL A 1 98 ? -61.172 -9.509 85.474 1.00 75.44 98 VAL A O 1
ATOM 762 N N . GLN A 1 99 ? -61.812 -10.641 87.296 1.00 77.81 99 GLN A N 1
ATOM 763 C CA . GLN A 1 99 ? -60.897 -11.767 87.066 1.00 77.81 99 GLN A CA 1
ATOM 764 C C . GLN A 1 99 ? -61.235 -12.545 85.789 1.00 77.81 99 GLN A C 1
ATOM 766 O O . GLN A 1 99 ? -60.326 -12.868 85.022 1.00 77.81 99 GLN A O 1
ATOM 771 N N . ALA A 1 100 ? -62.520 -12.810 85.537 1.00 81.00 100 ALA A N 1
ATOM 772 C CA . ALA A 1 100 ? -62.968 -13.447 84.302 1.00 81.00 100 ALA A CA 1
ATOM 773 C C . ALA A 1 100 ? -62.637 -12.583 83.072 1.00 81.00 100 ALA A C 1
ATOM 775 O O . ALA A 1 100 ? -62.053 -13.083 82.116 1.00 81.00 100 ALA A O 1
ATOM 776 N N . ALA A 1 101 ? -62.891 -11.271 83.134 1.00 81.75 101 ALA A N 1
ATOM 777 C CA . ALA A 1 101 ? -62.554 -10.344 82.054 1.00 81.75 101 ALA A CA 1
ATOM 778 C C . ALA A 1 101 ? -61.040 -10.274 81.771 1.00 81.75 101 ALA A C 1
ATOM 780 O O . ALA A 1 101 ? -60.631 -10.224 80.612 1.00 81.75 101 ALA A O 1
ATOM 781 N N . ILE A 1 102 ? -60.195 -10.308 82.809 1.00 85.06 102 ILE A N 1
ATOM 782 C CA . ILE A 1 102 ? -58.731 -10.372 82.656 1.00 85.06 102 ILE A CA 1
ATOM 783 C C . ILE A 1 102 ? -58.312 -11.686 81.988 1.00 85.06 102 ILE A C 1
ATOM 785 O O . ILE A 1 102 ? -57.467 -11.669 81.092 1.00 85.06 102 ILE A O 1
ATOM 789 N N . HIS A 1 103 ? -58.894 -12.815 82.402 1.00 87.50 103 HIS A N 1
ATOM 790 C CA . HIS A 1 103 ? -58.606 -14.115 81.801 1.00 87.50 103 HIS A CA 1
ATOM 791 C C . HIS A 1 103 ? -59.014 -14.150 80.322 1.00 87.50 103 HIS A C 1
ATOM 793 O O . HIS A 1 103 ? -58.208 -14.545 79.481 1.00 87.50 103 HIS A O 1
ATOM 799 N N . ASP A 1 104 ? -60.213 -13.676 79.985 1.00 88.69 104 ASP A N 1
ATOM 800 C CA . ASP A 1 104 ? -60.701 -13.610 78.604 1.00 88.69 104 ASP A CA 1
ATOM 801 C C . ASP A 1 104 ? -59.849 -12.669 77.742 1.00 88.69 104 ASP A C 1
ATOM 803 O O . ASP A 1 104 ? -59.502 -13.005 76.606 1.00 88.69 104 ASP A O 1
ATOM 807 N N . ALA A 1 105 ? -59.435 -11.519 78.284 1.00 88.94 105 ALA A N 1
ATOM 808 C CA . ALA A 1 105 ? -58.538 -10.592 77.599 1.00 88.94 105 ALA A CA 1
ATOM 809 C C . ALA A 1 105 ? -57.153 -11.210 77.352 1.00 88.94 105 ALA A C 1
ATOM 811 O O . ALA A 1 105 ? -56.617 -11.088 76.250 1.00 88.94 105 ALA A O 1
ATOM 812 N N . LEU A 1 106 ? -56.585 -11.914 78.338 1.00 90.38 106 LEU A N 1
ATOM 813 C CA . LEU A 1 106 ? -55.318 -12.637 78.192 1.00 90.38 106 LEU A CA 1
ATOM 814 C C . LEU A 1 106 ? -55.431 -13.785 77.191 1.00 90.38 106 LEU A C 1
ATOM 816 O O . LEU A 1 106 ? -54.534 -13.968 76.368 1.00 90.38 106 LEU A O 1
ATOM 820 N N . GLN A 1 107 ? -56.531 -14.536 77.222 1.00 92.94 107 GLN A N 1
ATOM 821 C CA . GLN A 1 107 ? -56.767 -15.632 76.293 1.00 92.94 107 GLN A CA 1
ATOM 822 C C . GLN A 1 107 ? -56.908 -15.102 74.863 1.00 92.94 107 GLN A C 1
ATOM 824 O O . GLN A 1 107 ? -56.219 -15.590 73.967 1.00 92.94 107 GLN A O 1
ATOM 829 N N . SER A 1 108 ? -57.700 -14.047 74.662 1.00 92.75 108 SER A N 1
ATOM 830 C CA . SER A 1 108 ? -57.834 -13.349 73.379 1.00 92.75 108 SER A CA 1
ATOM 831 C C . SER A 1 108 ? -56.495 -12.784 72.889 1.00 92.75 108 SER A C 1
ATOM 833 O O . SER A 1 108 ? -56.101 -13.017 71.746 1.00 92.75 108 SER A O 1
ATOM 835 N N . ALA A 1 109 ? -55.720 -12.131 73.762 1.00 90.56 109 ALA A N 1
ATOM 836 C CA . ALA A 1 109 ? -54.386 -11.631 73.431 1.00 90.56 109 ALA A CA 1
ATOM 837 C C . ALA A 1 109 ? -53.417 -12.763 73.055 1.00 90.56 109 ALA A C 1
ATOM 839 O O . ALA A 1 109 ? -52.660 -12.631 72.094 1.00 90.56 109 ALA A O 1
ATOM 840 N N . SER A 1 110 ? -53.456 -13.896 73.764 1.00 90.00 110 SER A N 1
ATOM 841 C CA . SER A 1 110 ? -52.626 -15.062 73.447 1.00 90.00 110 SER A CA 1
ATOM 842 C C . SER A 1 110 ? -53.008 -15.695 72.107 1.00 90.00 110 SER A C 1
ATOM 844 O O . SER A 1 110 ? -52.121 -16.022 71.319 1.00 90.00 110 SER A O 1
ATOM 846 N N . ALA A 1 111 ? -54.306 -15.788 71.802 1.00 93.25 111 ALA A N 1
ATOM 847 C CA . ALA A 1 111 ? -54.808 -16.273 70.522 1.00 93.25 111 ALA A CA 1
ATOM 848 C C . ALA A 1 111 ? -54.396 -15.339 69.372 1.00 93.25 111 ALA A C 1
ATOM 850 O O . ALA A 1 111 ? -53.895 -15.805 68.347 1.00 93.25 111 ALA A O 1
ATOM 851 N N . ASN A 1 112 ? -54.510 -14.021 69.568 1.00 93.56 112 ASN A N 1
ATOM 852 C CA . ASN A 1 112 ? -54.072 -13.018 68.596 1.00 93.56 112 ASN A CA 1
ATOM 853 C C . ASN A 1 112 ? -52.559 -13.081 68.356 1.00 93.56 112 ASN A C 1
ATOM 855 O O . ASN A 1 112 ? -52.118 -13.084 67.207 1.00 93.56 112 ASN A O 1
ATOM 859 N N . ASN A 1 113 ? -51.758 -13.200 69.417 1.00 92.44 113 ASN A N 1
ATOM 860 C CA . ASN A 1 113 ? -50.308 -13.350 69.300 1.00 92.44 113 ASN A CA 1
ATOM 861 C C . ASN A 1 113 ? -49.922 -14.656 68.594 1.00 92.44 113 ASN A C 1
ATOM 863 O O . ASN A 1 113 ? -49.011 -14.651 67.764 1.00 92.44 113 ASN A O 1
ATOM 867 N N . ALA A 1 114 ? -50.614 -15.765 68.871 1.00 94.69 114 ALA A N 1
ATOM 868 C CA . ALA A 1 114 ? -50.395 -17.032 68.177 1.00 94.69 114 ALA A CA 1
ATOM 869 C C . ALA A 1 114 ? -50.715 -16.914 66.677 1.00 94.69 114 ALA A C 1
ATOM 871 O O . ALA A 1 114 ? -49.915 -17.344 65.844 1.00 94.69 114 ALA A O 1
ATOM 872 N N . SER A 1 115 ? -51.827 -16.257 66.328 1.00 94.25 115 SER A N 1
ATOM 873 C CA . SER A 1 115 ? -52.193 -15.967 64.937 1.00 94.25 115 SER A CA 1
ATOM 874 C C . SER A 1 115 ? -51.161 -15.068 64.246 1.00 94.25 115 SER A C 1
ATOM 876 O O . SER A 1 115 ? -50.745 -15.360 63.126 1.00 94.25 115 SER A O 1
ATOM 878 N N . ALA A 1 116 ? -50.698 -14.002 64.906 1.00 94.88 116 ALA A N 1
ATOM 879 C CA . ALA A 1 116 ? -49.662 -13.118 64.371 1.00 94.88 116 ALA A CA 1
ATOM 880 C C . ALA A 1 116 ? -48.329 -13.857 64.172 1.00 94.88 116 ALA A C 1
ATOM 882 O O . ALA A 1 116 ? -47.687 -13.710 63.136 1.00 94.88 116 ALA A O 1
ATOM 883 N N . THR A 1 117 ? -47.941 -14.711 65.124 1.00 93.62 117 THR A N 1
ATOM 884 C CA . THR A 1 117 ? -46.733 -15.546 65.028 1.00 93.62 117 THR A CA 1
ATOM 885 C C . THR A 1 117 ? -46.815 -16.512 63.846 1.00 93.62 117 THR A C 1
ATOM 887 O O . THR A 1 117 ? -45.832 -16.683 63.125 1.00 93.62 117 THR A O 1
ATOM 890 N N . ALA A 1 118 ? -47.984 -17.116 63.607 1.00 95.38 118 ALA A N 1
ATOM 891 C CA . ALA A 1 118 ? -48.212 -17.954 62.433 1.00 95.38 118 ALA A CA 1
ATOM 892 C C . ALA A 1 118 ? -48.084 -17.147 61.127 1.00 95.38 118 ALA A C 1
ATOM 894 O O . ALA A 1 118 ? -47.365 -17.575 60.225 1.00 95.38 118 ALA A O 1
ATOM 895 N N . GLY A 1 119 ? -48.681 -15.951 61.065 1.00 97.19 119 GLY A N 1
ATOM 896 C CA . GLY A 1 119 ? -48.562 -15.053 59.912 1.00 97.19 119 GLY A CA 1
ATOM 897 C C . GLY A 1 119 ? -47.117 -14.628 59.631 1.00 97.19 119 GLY A C 1
ATOM 898 O O . GLY A 1 119 ? -46.660 -14.710 58.494 1.00 97.19 119 GLY A O 1
ATOM 899 N N . TYR A 1 120 ? -46.352 -14.253 60.661 1.00 95.94 120 TYR A N 1
ATOM 900 C CA . TYR A 1 120 ? -44.928 -13.931 60.506 1.00 95.94 120 TYR A CA 1
ATOM 901 C C . TYR A 1 120 ? -44.100 -15.130 60.041 1.00 95.94 120 TYR A C 1
ATOM 903 O O . TYR A 1 120 ? -43.170 -14.979 59.254 1.00 95.94 120 TYR A O 1
ATOM 911 N N . LYS A 1 121 ? -44.430 -16.340 60.496 1.00 96.69 121 LYS A N 1
ATOM 912 C CA . LYS A 1 121 ? -43.745 -17.553 60.044 1.00 96.69 121 LYS A CA 1
ATOM 913 C C . LYS A 1 121 ? -43.979 -17.801 58.552 1.00 96.69 121 LYS A C 1
ATOM 915 O O . LYS A 1 121 ? -43.032 -18.127 57.840 1.00 96.69 121 LYS A O 1
ATOM 920 N N . GLU A 1 122 ? -45.208 -17.615 58.082 1.00 96.88 122 GLU A N 1
ATOM 921 C CA . GLU A 1 122 ? -45.561 -17.771 56.671 1.00 96.88 122 GLU A CA 1
ATOM 922 C C . GLU A 1 122 ? -44.886 -16.711 55.788 1.00 96.88 122 GLU A C 1
ATOM 924 O O . GLU A 1 122 ? -44.299 -17.051 54.757 1.00 96.88 122 GLU A O 1
ATOM 929 N N . THR A 1 123 ? -44.862 -15.444 56.220 1.00 97.62 123 THR A N 1
ATOM 930 C CA . THR A 1 123 ? -44.149 -14.386 55.486 1.00 97.62 123 THR A CA 1
ATOM 931 C C . THR A 1 123 ? -42.644 -14.637 55.438 1.00 97.62 123 THR A C 1
ATOM 933 O O . THR A 1 123 ? -42.044 -14.468 54.379 1.00 97.62 123 THR A O 1
ATOM 936 N N . ILE A 1 124 ? -42.032 -15.121 56.525 1.00 96.12 124 ILE A N 1
ATOM 937 C CA . ILE A 1 124 ? -40.617 -15.528 56.539 1.00 96.12 124 ILE A CA 1
ATOM 938 C C . ILE A 1 124 ? -40.364 -16.667 55.545 1.00 96.12 124 ILE A C 1
ATOM 940 O O . ILE A 1 124 ? -39.383 -16.618 54.804 1.00 96.12 124 ILE A O 1
ATOM 944 N N . SER A 1 125 ? -41.233 -17.682 55.488 1.00 96.69 125 SER A N 1
ATOM 945 C CA . SER A 1 125 ? -41.103 -18.772 54.512 1.00 96.69 125 SER A CA 1
ATOM 946 C C . SER A 1 125 ? -41.218 -18.274 53.066 1.00 96.69 125 SER A C 1
ATOM 948 O O . SER A 1 125 ? -40.404 -18.654 52.226 1.00 96.69 125 SER A O 1
ATOM 950 N N . SER A 1 126 ? -42.164 -17.376 52.784 1.00 97.50 126 SER A N 1
ATOM 951 C CA . SER A 1 126 ? -42.327 -16.754 51.463 1.00 97.50 126 SER A CA 1
ATOM 952 C C . SER A 1 126 ? -41.111 -15.909 51.056 1.00 97.50 126 SER A C 1
ATOM 954 O O . SER A 1 126 ? -40.574 -16.060 49.952 1.00 97.50 126 SER A O 1
ATOM 956 N N . LEU A 1 127 ? -40.603 -15.073 51.969 1.00 96.50 127 LEU A N 1
ATOM 957 C CA . LEU A 1 127 ? -39.403 -14.266 51.740 1.00 96.50 127 LEU A CA 1
ATOM 958 C C . LEU A 1 127 ? -38.170 -15.142 51.517 1.00 96.50 127 LEU A C 1
ATOM 960 O O . LEU A 1 127 ? -37.393 -14.869 50.607 1.00 96.50 127 LEU A O 1
ATOM 964 N N . LYS A 1 128 ? -38.015 -16.229 52.279 1.00 97.69 128 LYS A N 1
ATOM 965 C CA . LYS A 1 128 ? -36.910 -17.178 52.100 1.00 97.69 128 LYS A CA 1
ATOM 966 C C . LYS A 1 128 ? -36.922 -17.815 50.708 1.00 97.69 128 LYS A C 1
ATOM 968 O O . LYS A 1 128 ? -35.875 -17.891 50.071 1.00 97.69 128 LYS A O 1
ATOM 973 N N . ASN A 1 129 ? -38.093 -18.221 50.217 1.00 96.94 129 ASN A N 1
ATOM 974 C CA . ASN A 1 129 ? -38.231 -18.762 48.861 1.00 96.94 129 ASN A CA 1
ATOM 975 C C . ASN A 1 129 ? -37.924 -17.702 47.792 1.00 96.94 129 ASN A C 1
ATOM 977 O O . ASN A 1 129 ? -37.282 -17.996 46.785 1.00 96.94 129 ASN A O 1
ATOM 981 N N . THR A 1 130 ? -38.348 -16.458 48.030 1.00 98.00 130 THR A N 1
ATOM 982 C CA . THR A 1 130 ? -38.063 -15.332 47.132 1.00 98.00 130 THR A CA 1
ATOM 983 C C . THR A 1 130 ? -36.563 -15.050 47.053 1.00 98.00 130 THR A C 1
ATOM 985 O O . THR A 1 130 ? -36.041 -14.902 45.953 1.00 98.00 130 THR A O 1
ATOM 988 N N . VAL A 1 131 ? -35.860 -15.031 48.191 1.00 96.69 131 VAL A N 1
ATOM 989 C CA . VAL A 1 131 ? -34.399 -14.851 48.246 1.00 96.69 131 VAL A CA 1
ATOM 990 C C . VAL A 1 131 ? -33.688 -15.978 47.502 1.00 96.69 131 VAL A C 1
ATOM 992 O O . VAL A 1 131 ? -32.922 -15.687 46.596 1.00 96.69 131 VAL A O 1
ATOM 995 N N . ALA A 1 132 ? -34.034 -17.242 47.766 1.00 97.38 132 ALA A N 1
ATOM 996 C CA . ALA A 1 132 ? -33.430 -18.378 47.064 1.00 97.38 132 ALA A CA 1
ATOM 997 C C . ALA A 1 132 ? -33.630 -18.313 45.536 1.00 97.38 132 ALA A C 1
ATOM 999 O O . ALA A 1 132 ? -32.730 -18.640 44.769 1.00 97.38 132 ALA A O 1
ATOM 1000 N N . THR A 1 133 ? -34.799 -17.847 45.083 1.00 97.94 133 THR A N 1
ATOM 1001 C CA . THR A 1 133 ? -35.071 -17.641 43.650 1.00 97.94 133 THR A CA 1
ATOM 1002 C C . THR A 1 133 ? -34.212 -16.516 43.073 1.00 97.94 133 THR A C 1
ATOM 1004 O O . THR A 1 133 ? -33.722 -16.618 41.953 1.00 97.94 133 THR A O 1
ATOM 1007 N N . LYS A 1 134 ? -34.033 -15.425 43.825 1.00 97.50 134 LYS A N 1
ATOM 1008 C CA . LYS A 1 134 ? -33.206 -14.290 43.402 1.00 97.50 134 LYS A CA 1
ATOM 1009 C C . LYS A 1 134 ? -31.723 -14.645 43.368 1.00 97.50 134 LYS A C 1
ATOM 1011 O O . LYS A 1 134 ? -31.056 -14.228 42.430 1.00 97.50 134 LYS A O 1
ATOM 1016 N N . ASP A 1 135 ? -31.243 -15.446 44.313 1.00 97.69 135 ASP A N 1
ATOM 1017 C CA . ASP A 1 135 ? -29.866 -15.945 44.324 1.00 97.69 135 ASP A CA 1
ATOM 1018 C C . ASP A 1 135 ? -29.585 -16.810 43.085 1.00 97.69 135 ASP A C 1
ATOM 1020 O O . ASP A 1 135 ? -28.592 -16.582 42.399 1.00 97.69 135 ASP A O 1
ATOM 1024 N N . ALA A 1 136 ? -30.509 -17.707 42.717 1.00 97.12 136 ALA A N 1
ATOM 1025 C CA . ALA A 1 136 ? -30.389 -18.500 41.490 1.00 97.12 136 ALA A CA 1
ATOM 1026 C C . ALA A 1 136 ? -30.351 -17.626 40.218 1.00 97.12 136 ALA A C 1
ATOM 1028 O O . ALA A 1 136 ? -29.556 -17.880 39.319 1.00 97.12 136 ALA A O 1
ATOM 1029 N N . GLN A 1 137 ? -31.163 -16.562 40.155 1.00 98.25 137 GLN A N 1
ATOM 1030 C CA . GLN A 1 137 ? -31.133 -15.605 39.036 1.00 98.25 137 GLN A CA 1
ATOM 1031 C C . GLN A 1 137 ? -29.818 -14.820 38.965 1.00 98.25 137 GLN A C 1
ATOM 1033 O O . GLN A 1 137 ? -29.348 -14.501 37.877 1.00 98.25 137 GLN A O 1
ATOM 1038 N N . ILE A 1 138 ? -29.231 -14.472 40.114 1.00 96.94 138 ILE A N 1
ATOM 1039 C CA . ILE A 1 138 ? -27.932 -13.794 40.158 1.00 96.94 138 ILE A CA 1
ATOM 1040 C C . ILE A 1 138 ? -26.843 -14.717 39.610 1.00 96.94 138 ILE A C 1
ATOM 1042 O O . ILE A 1 138 ? -26.011 -14.261 38.831 1.00 96.94 138 ILE A O 1
ATOM 1046 N N . GLU A 1 139 ? -26.863 -15.995 39.985 1.00 97.31 139 GLU A N 1
ATOM 1047 C CA . GLU A 1 139 ? -25.899 -16.988 39.505 1.00 97.31 139 GLU A CA 1
ATOM 1048 C C . GLU A 1 139 ? -26.028 -17.224 37.988 1.00 97.31 139 GLU A C 1
ATOM 1050 O O . GLU A 1 139 ? -25.025 -17.203 37.273 1.00 97.31 139 GLU A O 1
ATOM 1055 N N . GLU A 1 140 ? -27.257 -17.325 37.472 1.00 98.06 140 GLU A N 1
ATOM 1056 C CA . GLU A 1 140 ? -27.537 -17.423 36.030 1.00 98.06 140 GLU A CA 1
ATOM 1057 C C . GLU A 1 140 ? -27.008 -16.200 35.261 1.00 98.06 140 GLU A C 1
ATOM 1059 O O . GLU A 1 140 ? -26.237 -16.343 34.311 1.00 98.06 140 GLU A O 1
ATOM 1064 N N . LEU A 1 141 ? -27.327 -14.984 35.720 1.00 97.81 141 LEU A N 1
ATOM 1065 C CA . LEU A 1 141 ? -26.853 -13.746 35.090 1.00 97.81 141 LEU A CA 1
ATOM 1066 C C . LEU A 1 141 ? -25.328 -13.592 35.152 1.00 97.81 141 LEU A C 1
ATOM 1068 O O . LEU A 1 141 ? -24.727 -13.017 34.245 1.00 97.81 141 LEU A O 1
ATOM 1072 N N . GLN A 1 142 ? -24.681 -14.086 36.209 1.00 97.62 142 GLN A N 1
ATOM 1073 C CA . GLN A 1 142 ? -23.220 -14.105 36.296 1.00 97.62 142 GLN A CA 1
ATOM 1074 C C . GLN A 1 142 ? -22.614 -15.038 35.244 1.00 97.62 142 GLN A C 1
ATOM 1076 O O . GLN A 1 142 ? -21.631 -14.671 34.601 1.00 97.62 142 GLN A O 1
ATOM 1081 N N . GLN A 1 143 ? -23.214 -16.206 35.017 1.00 97.94 143 GLN A N 1
ATOM 1082 C CA . GLN A 1 143 ? -22.760 -17.140 33.990 1.00 97.94 143 GLN A CA 1
ATOM 1083 C C . GLN A 1 143 ? -22.981 -16.593 32.569 1.00 97.94 143 GLN A C 1
ATOM 1085 O O . GLN A 1 143 ? -22.094 -16.695 31.715 1.00 97.94 143 GLN A O 1
ATOM 1090 N N . GLU A 1 144 ? -24.126 -15.957 32.313 1.00 97.94 144 GLU A N 1
ATOM 1091 C CA . GLU A 1 144 ? -24.391 -15.252 31.052 1.00 97.94 144 GLU A CA 1
ATOM 1092 C C . GLU A 1 144 ? -23.391 -14.110 30.823 1.00 97.94 144 GLU A C 1
ATOM 1094 O O . GLU A 1 144 ? -22.858 -13.942 29.726 1.00 97.94 144 GLU A O 1
ATOM 1099 N N . LEU A 1 145 ? -23.060 -13.351 31.869 1.00 97.31 145 LEU A N 1
ATOM 1100 C CA . LEU A 1 145 ? -22.069 -12.284 31.773 1.00 97.31 145 LEU A CA 1
ATOM 1101 C C . LEU A 1 145 ? -20.682 -12.824 31.394 1.00 97.31 145 LEU A C 1
ATOM 1103 O O . LEU A 1 145 ? -20.012 -12.238 30.543 1.00 97.31 145 LEU A O 1
ATOM 1107 N N . GLU A 1 146 ? -20.241 -13.927 32.001 1.00 97.56 146 GLU A N 1
ATOM 1108 C CA . GLU A 1 146 ? -18.943 -14.531 31.679 1.00 97.56 146 GLU A CA 1
ATOM 1109 C C . GLU A 1 146 ? -18.908 -15.132 30.268 1.00 97.56 146 GLU A C 1
ATOM 1111 O O . GLU A 1 146 ? -17.922 -14.964 29.549 1.00 97.56 146 GLU A O 1
ATOM 1116 N N . THR A 1 147 ? -19.999 -15.753 29.814 1.00 98.25 147 THR A N 1
ATOM 1117 C CA . THR A 1 147 ? -20.087 -16.254 28.431 1.00 98.25 147 THR A CA 1
ATOM 1118 C C . THR A 1 147 ? -20.060 -15.119 27.406 1.00 98.25 147 THR A C 1
ATOM 1120 O O . THR A 1 147 ? -19.323 -15.204 26.423 1.00 98.25 147 THR A O 1
ATOM 1123 N N . VAL A 1 148 ? -20.768 -14.011 27.651 1.00 98.06 148 VAL A N 1
ATOM 1124 C CA . VAL A 1 148 ? -20.715 -12.824 26.779 1.00 98.06 148 VAL A CA 1
ATOM 1125 C C . VAL A 1 148 ? -19.316 -12.203 26.759 1.00 98.06 148 VAL A C 1
ATOM 1127 O O . VAL A 1 148 ? -18.831 -11.838 25.687 1.00 98.06 148 VAL A O 1
ATOM 1130 N N . LYS A 1 149 ? -18.630 -12.110 27.907 1.00 97.19 149 LYS A N 1
ATOM 1131 C CA . LYS A 1 149 ? -17.235 -11.634 27.961 1.00 97.19 149 LYS A CA 1
ATOM 1132 C C . LYS A 1 149 ? -16.300 -12.511 27.131 1.00 97.19 149 LYS A C 1
ATOM 1134 O O . LYS A 1 149 ? -15.465 -11.971 26.409 1.00 97.19 149 LYS A O 1
ATOM 1139 N N . ALA A 1 150 ? -16.445 -13.834 27.213 1.00 97.31 150 ALA A N 1
ATOM 1140 C CA . ALA A 1 150 ? -15.633 -14.767 26.437 1.00 97.31 150 ALA A CA 1
ATOM 1141 C C . ALA A 1 150 ? -15.829 -14.563 24.926 1.00 97.31 150 ALA A C 1
ATOM 1143 O O . ALA A 1 150 ? -14.852 -14.376 24.203 1.00 97.31 150 ALA A O 1
ATOM 1144 N N . VAL A 1 151 ? -17.084 -14.488 24.467 1.00 98.06 151 VAL A N 1
ATOM 1145 C CA . VAL A 1 151 ? -17.412 -14.249 23.048 1.00 98.06 151 VAL A CA 1
ATOM 1146 C C . VAL A 1 151 ? -16.920 -12.878 22.576 1.00 98.06 151 VAL A C 1
ATOM 1148 O O . VAL A 1 151 ? -16.424 -12.747 21.456 1.00 98.06 151 VAL A O 1
ATOM 1151 N N . TYR A 1 152 ? -17.022 -11.846 23.418 1.00 97.38 152 TYR A N 1
ATOM 1152 C CA . TYR A 1 152 ? -16.506 -10.516 23.097 1.00 97.38 152 TYR A CA 1
ATOM 1153 C C . TYR A 1 152 ? -14.989 -10.532 22.873 1.00 97.38 152 TYR A C 1
ATOM 1155 O O . TYR A 1 152 ? -14.514 -9.980 21.881 1.00 97.38 152 TYR A O 1
ATOM 1163 N N . LEU A 1 153 ? -14.233 -11.188 23.760 1.00 97.94 153 LEU A N 1
ATOM 1164 C CA . LEU A 1 153 ? -12.780 -11.309 23.626 1.00 97.94 153 LEU A CA 1
ATOM 1165 C C . LEU A 1 153 ? -12.394 -12.106 22.376 1.00 97.94 153 LEU A C 1
ATOM 1167 O O . LEU A 1 153 ? -11.513 -11.677 21.637 1.00 97.94 153 LEU A O 1
ATOM 1171 N N . GLU A 1 154 ? -13.081 -13.216 22.101 1.00 98.06 154 GLU A N 1
ATOM 1172 C CA . GLU A 1 154 ? -12.863 -14.013 20.888 1.00 98.06 154 GLU A CA 1
ATOM 1173 C C . GLU A 1 154 ? -13.121 -13.187 19.620 1.00 98.06 154 GLU A C 1
ATOM 1175 O O . GLU A 1 154 ? -12.300 -13.161 18.705 1.00 98.06 154 GLU A O 1
ATOM 1180 N N . THR A 1 155 ? -14.225 -12.436 19.590 1.00 97.31 155 THR A N 1
ATOM 1181 C CA . THR A 1 155 ? -14.566 -11.566 18.456 1.00 97.31 155 THR A CA 1
ATOM 1182 C C . THR A 1 155 ? -13.542 -10.445 18.282 1.00 97.31 155 THR A C 1
ATOM 1184 O O . THR A 1 155 ? -13.175 -10.115 17.157 1.00 97.31 155 THR A O 1
ATOM 1187 N N . GLN A 1 156 ? -13.051 -9.868 19.383 1.00 96.69 156 GLN A N 1
ATOM 1188 C CA . GLN A 1 156 ? -12.023 -8.829 19.350 1.00 96.69 156 GLN A CA 1
ATOM 1189 C C . GLN A 1 156 ? -10.702 -9.353 18.772 1.00 96.69 156 GLN A C 1
ATOM 1191 O O . GLN A 1 156 ? -10.084 -8.664 17.961 1.00 96.69 156 GLN A O 1
ATOM 1196 N N . VAL A 1 157 ? -10.281 -10.557 19.171 1.00 97.56 157 VAL A N 1
ATOM 1197 C CA . VAL A 1 157 ? -9.076 -11.211 18.636 1.00 97.56 157 VAL A CA 1
ATOM 1198 C C . VAL A 1 157 ? -9.251 -11.506 17.152 1.00 97.56 157 VAL A C 1
ATOM 1200 O O . VAL A 1 157 ? -8.424 -11.080 16.352 1.00 97.56 157 VAL A O 1
ATOM 1203 N N . ARG A 1 158 ? -10.368 -12.130 16.768 1.00 98.25 158 ARG A N 1
ATOM 1204 C CA . ARG A 1 158 ? -10.665 -12.444 15.368 1.00 98.25 158 ARG A CA 1
ATOM 1205 C C . ARG A 1 158 ? -10.665 -11.200 14.482 1.00 98.25 158 ARG A C 1
ATOM 1207 O O . ARG A 1 158 ? -10.097 -11.215 13.400 1.00 98.25 158 ARG A O 1
ATOM 1214 N N . PHE A 1 159 ? -11.272 -10.108 14.944 1.00 98.25 159 PHE A N 1
ATOM 1215 C CA . PHE A 1 159 ? -11.260 -8.844 14.212 1.00 98.25 159 PHE A CA 1
ATOM 1216 C C . PHE A 1 159 ? -9.835 -8.306 14.024 1.00 98.25 159 PHE A C 1
ATOM 1218 O O . PHE A 1 159 ? -9.494 -7.846 12.937 1.00 98.25 159 PHE A O 1
ATOM 1225 N N . ALA A 1 160 ? -8.994 -8.378 15.060 1.00 96.75 160 ALA A N 1
ATOM 1226 C CA . ALA A 1 160 ? -7.599 -7.962 14.955 1.00 96.75 160 ALA A CA 1
ATOM 1227 C C . ALA A 1 160 ? -6.823 -8.822 13.941 1.00 96.75 160 ALA A C 1
ATOM 1229 O O . ALA A 1 160 ? -6.097 -8.270 13.116 1.00 96.75 160 ALA A O 1
ATOM 1230 N N . GLU A 1 161 ? -7.026 -10.141 13.952 1.00 98.00 161 GLU A N 1
ATOM 1231 C CA . GLU A 1 161 ? -6.419 -11.076 12.995 1.00 98.00 161 GLU A CA 1
ATOM 1232 C C . GLU A 1 161 ? -6.887 -10.821 11.555 1.00 98.00 161 GLU A C 1
ATOM 1234 O O . GLU A 1 161 ? -6.070 -10.787 10.637 1.00 98.00 161 GLU A O 1
ATOM 1239 N N . GLU A 1 162 ? -8.186 -10.590 11.341 1.00 98.12 162 GLU A N 1
ATOM 1240 C CA . GLU A 1 162 ? -8.745 -10.283 10.018 1.00 98.12 162 GLU A CA 1
ATOM 1241 C C . GLU A 1 162 ? -8.185 -8.963 9.464 1.00 98.12 162 GLU A C 1
ATOM 1243 O O . GLU A 1 162 ? -7.799 -8.893 8.295 1.00 98.12 162 GLU A O 1
ATOM 1248 N N . VAL A 1 163 ? -8.075 -7.927 10.303 1.00 97.75 163 VAL A N 1
ATOM 1249 C CA . VAL A 1 163 ? -7.466 -6.643 9.917 1.00 97.75 163 VAL A CA 1
ATOM 1250 C C . VAL A 1 163 ? -5.976 -6.801 9.616 1.00 97.75 163 VAL A C 1
ATOM 1252 O O . VAL A 1 163 ? -5.494 -6.243 8.626 1.00 97.75 163 VAL A O 1
ATOM 1255 N N . GLN A 1 164 ? -5.243 -7.564 10.429 1.00 97.75 164 GLN A N 1
ATOM 1256 C CA . GLN A 1 164 ? -3.824 -7.827 10.203 1.00 97.75 164 GLN A CA 1
ATOM 1257 C C . GLN A 1 164 ? -3.608 -8.588 8.889 1.00 97.75 164 GLN A C 1
ATOM 1259 O O . GLN A 1 164 ? -2.837 -8.135 8.048 1.00 97.75 164 GLN A O 1
ATOM 1264 N N . SER A 1 165 ? -4.350 -9.675 8.664 1.00 97.94 165 SER A N 1
ATOM 1265 C CA . SER A 1 165 ? -4.262 -10.471 7.438 1.00 97.94 165 SER A CA 1
ATOM 1266 C C . SER A 1 165 ? -4.592 -9.647 6.188 1.00 97.94 165 SER A C 1
ATOM 1268 O O . SER A 1 165 ? -3.884 -9.734 5.185 1.00 97.94 165 SER A O 1
ATOM 1270 N N . ALA A 1 166 ? -5.619 -8.792 6.249 1.00 97.81 166 ALA A N 1
ATOM 1271 C CA . ALA A 1 166 ? -5.953 -7.890 5.149 1.00 97.81 166 ALA A CA 1
ATOM 1272 C C . ALA A 1 166 ? -4.841 -6.861 4.874 1.00 97.81 166 ALA A C 1
ATOM 1274 O O . ALA A 1 166 ? -4.573 -6.531 3.717 1.00 97.81 166 ALA A O 1
ATOM 1275 N N . THR A 1 167 ? -4.180 -6.369 5.925 1.00 97.31 167 THR A N 1
ATOM 1276 C CA . THR A 1 167 ? -3.071 -5.411 5.810 1.00 97.31 167 THR A CA 1
ATOM 1277 C C . THR A 1 167 ? -1.837 -6.067 5.192 1.00 97.31 167 THR A C 1
ATOM 1279 O O . THR A 1 167 ? -1.279 -5.520 4.242 1.00 97.31 167 THR A O 1
ATOM 1282 N N . GLU A 1 168 ? -1.459 -7.260 5.662 1.00 98.00 168 GLU A N 1
ATOM 1283 C CA . GLU A 1 168 ? -0.349 -8.050 5.110 1.00 98.00 168 GLU A CA 1
ATOM 1284 C C . GLU A 1 168 ? -0.593 -8.384 3.633 1.00 98.00 168 GLU A C 1
ATOM 1286 O O . GLU A 1 168 ? 0.279 -8.176 2.789 1.00 98.00 168 GLU A O 1
ATOM 1291 N N . HIS A 1 169 ? -1.808 -8.819 3.286 1.00 98.06 169 HIS A N 1
ATOM 1292 C CA . HIS A 1 169 ? -2.182 -9.072 1.897 1.00 98.06 169 HIS A CA 1
ATOM 1293 C C . HIS A 1 169 ? -2.023 -7.816 1.032 1.00 98.06 169 HIS A C 1
ATOM 1295 O O . HIS A 1 169 ? -1.358 -7.855 -0.004 1.00 98.06 169 HIS A O 1
ATOM 1301 N N . HIS A 1 170 ? -2.567 -6.679 1.471 1.00 97.75 170 HIS A N 1
ATOM 1302 C CA . HIS A 1 170 ? -2.437 -5.425 0.732 1.00 97.75 170 HIS A CA 1
ATOM 1303 C C . HIS A 1 170 ? -0.971 -4.997 0.559 1.00 97.75 170 HIS A C 1
ATOM 1305 O O . HIS A 1 170 ? -0.580 -4.536 -0.514 1.00 97.75 170 HIS A O 1
ATOM 1311 N N . GLU A 1 171 ? -0.137 -5.174 1.584 1.00 98.12 171 GLU A N 1
ATOM 1312 C CA . GLU A 1 171 ? 1.294 -4.886 1.500 1.00 98.12 171 GLU A CA 1
ATOM 1313 C C . GLU A 1 171 ? 1.995 -5.769 0.458 1.00 98.12 171 GLU A C 1
ATOM 1315 O O . GLU A 1 171 ? 2.777 -5.257 -0.353 1.00 98.12 171 GLU A O 1
ATOM 1320 N N . THR A 1 172 ? 1.668 -7.066 0.411 1.00 97.88 172 THR A N 1
ATOM 1321 C CA . THR A 1 172 ? 2.214 -7.979 -0.604 1.00 97.88 172 THR A CA 1
ATOM 1322 C C . THR A 1 172 ? 1.798 -7.592 -2.024 1.00 97.88 172 THR A C 1
ATOM 1324 O O . THR A 1 172 ? 2.664 -7.506 -2.896 1.00 97.88 172 THR A O 1
ATOM 1327 N N . GLU A 1 173 ? 0.525 -7.252 -2.253 1.00 98.00 173 GLU A N 1
ATOM 1328 C CA . GLU A 1 173 ? 0.035 -6.786 -3.560 1.00 98.00 173 GLU A CA 1
ATOM 1329 C C . GLU A 1 173 ? 0.714 -5.479 -3.987 1.00 98.00 173 GLU A C 1
ATOM 1331 O O . GLU A 1 173 ? 1.126 -5.315 -5.138 1.00 98.00 173 GLU A O 1
ATOM 1336 N N . MET A 1 174 ? 0.882 -4.537 -3.055 1.00 97.75 174 MET A N 1
ATOM 1337 C CA . MET A 1 174 ? 1.585 -3.282 -3.317 1.00 97.75 174 MET A CA 1
ATOM 1338 C C . MET A 1 174 ? 3.052 -3.520 -3.675 1.00 97.75 174 MET A C 1
ATOM 1340 O O . MET A 1 174 ? 3.589 -2.843 -4.557 1.00 97.75 174 MET A O 1
ATOM 1344 N N . ASN A 1 175 ? 3.712 -4.471 -3.014 1.00 98.00 175 ASN A N 1
ATOM 1345 C CA . ASN A 1 175 ? 5.081 -4.841 -3.341 1.00 98.00 175 ASN A CA 1
ATOM 1346 C C . ASN A 1 175 ? 5.176 -5.503 -4.724 1.00 98.00 175 ASN A C 1
ATOM 1348 O O . ASN A 1 175 ? 6.043 -5.139 -5.519 1.00 98.00 175 ASN A O 1
ATOM 1352 N N . GLU A 1 176 ? 4.248 -6.401 -5.054 1.00 98.50 176 GLU A N 1
ATOM 1353 C CA . GLU A 1 176 ? 4.186 -7.027 -6.373 1.00 98.50 176 GLU A CA 1
ATOM 1354 C C . GLU A 1 176 ? 3.982 -5.985 -7.481 1.00 98.50 176 GLU A C 1
ATOM 1356 O O . GLU A 1 176 ? 4.732 -5.962 -8.460 1.00 98.50 176 GLU A O 1
ATOM 1361 N N . MET A 1 177 ? 3.051 -5.044 -7.299 1.00 98.44 177 MET A N 1
ATOM 1362 C CA . MET A 1 177 ? 2.846 -3.946 -8.247 1.00 98.44 177 MET A CA 1
ATOM 1363 C C . MET A 1 177 ? 4.099 -3.074 -8.417 1.00 98.44 177 MET A C 1
ATOM 1365 O O . MET A 1 177 ? 4.404 -2.646 -9.533 1.00 98.44 177 MET A O 1
ATOM 1369 N N . ARG A 1 178 ? 4.864 -2.815 -7.345 1.00 98.31 178 ARG A N 1
ATOM 1370 C CA . ARG A 1 178 ? 6.144 -2.084 -7.442 1.00 98.31 178 ARG A CA 1
ATOM 1371 C C . ARG A 1 178 ? 7.172 -2.847 -8.278 1.00 98.31 178 ARG A C 1
ATOM 1373 O O . ARG A 1 178 ? 7.846 -2.223 -9.098 1.00 98.31 178 ARG A O 1
ATOM 1380 N N . ILE A 1 179 ? 7.268 -4.166 -8.104 1.00 97.19 179 ILE A N 1
ATOM 1381 C CA . ILE A 1 179 ? 8.161 -5.028 -8.893 1.00 97.19 179 ILE A CA 1
ATOM 1382 C C . ILE A 1 179 ? 7.745 -5.016 -10.369 1.00 97.19 179 ILE A C 1
ATOM 1384 O O . ILE A 1 179 ? 8.582 -4.792 -11.245 1.00 97.19 179 ILE A O 1
ATOM 1388 N N . GLN A 1 180 ? 6.452 -5.176 -10.659 1.00 97.75 180 GLN A N 1
ATOM 1389 C CA . GLN A 1 180 ? 5.932 -5.110 -12.028 1.00 97.75 180 GLN A CA 1
ATOM 1390 C C . GLN A 1 180 ? 6.229 -3.751 -12.681 1.00 97.75 180 GLN A C 1
ATOM 1392 O O . GLN A 1 180 ? 6.651 -3.686 -13.836 1.00 97.75 180 GLN A O 1
ATOM 1397 N N . LEU A 1 181 ? 6.085 -2.655 -11.934 1.00 97.50 181 LEU A N 1
ATOM 1398 C CA . LEU A 1 181 ? 6.400 -1.312 -12.417 1.00 97.50 181 LEU A CA 1
ATOM 1399 C C . LEU A 1 181 ? 7.899 -1.121 -12.698 1.00 97.50 181 LEU A C 1
ATOM 1401 O O . LEU A 1 181 ? 8.252 -0.424 -13.652 1.00 97.50 181 LEU A O 1
ATOM 1405 N N . ALA A 1 182 ? 8.784 -1.733 -11.907 1.00 96.81 182 ALA A N 1
ATOM 1406 C CA . ALA A 1 182 ? 10.220 -1.744 -12.188 1.00 96.81 182 ALA A CA 1
ATOM 1407 C C . ALA A 1 182 ? 10.529 -2.506 -13.488 1.00 96.81 182 ALA A C 1
ATOM 1409 O O . ALA A 1 182 ? 11.207 -1.967 -14.360 1.00 96.81 182 ALA A O 1
ATOM 1410 N N . SER A 1 183 ? 9.933 -3.687 -13.675 1.00 97.62 183 SER A N 1
ATOM 1411 C CA . SER A 1 183 ? 10.077 -4.472 -14.909 1.00 97.62 183 SER A CA 1
ATOM 1412 C C . SER A 1 183 ? 9.580 -3.717 -16.152 1.00 97.62 183 SER A C 1
ATOM 1414 O O . SER A 1 183 ? 10.233 -3.725 -17.196 1.00 97.62 183 SER A O 1
ATOM 1416 N N . LEU A 1 184 ? 8.467 -2.982 -16.046 1.00 97.81 184 LEU A N 1
ATOM 1417 C CA . LEU A 1 184 ? 7.976 -2.136 -17.141 1.00 97.81 184 LEU A CA 1
ATOM 1418 C C . LEU A 1 184 ? 8.955 -1.009 -17.501 1.00 97.81 184 LEU A C 1
ATOM 1420 O O . LEU A 1 184 ? 9.140 -0.708 -18.680 1.00 97.81 184 LEU A O 1
ATOM 1424 N N . LYS A 1 185 ? 9.619 -0.400 -16.512 1.00 96.94 185 LYS A N 1
ATOM 1425 C CA . LYS A 1 185 ? 10.657 0.615 -16.765 1.00 96.94 185 LYS A CA 1
ATOM 1426 C C . LYS A 1 185 ? 11.884 0.024 -17.459 1.00 96.94 185 LYS A C 1
ATOM 1428 O O . LYS A 1 185 ? 12.449 0.663 -18.348 1.00 96.94 185 LYS A O 1
ATOM 1433 N N . GLU A 1 186 ? 12.284 -1.188 -17.083 1.00 98.06 186 GLU A N 1
ATOM 1434 C CA . GLU A 1 186 ? 13.363 -1.914 -17.761 1.00 98.06 186 GLU A CA 1
ATOM 1435 C C . GLU A 1 186 ? 12.992 -2.225 -19.215 1.00 98.06 186 GLU A C 1
ATOM 1437 O O . GLU A 1 186 ? 13.807 -2.009 -20.110 1.00 98.06 186 GLU A O 1
ATOM 1442 N N . MET A 1 187 ? 11.748 -2.641 -19.475 1.00 98.25 187 MET A N 1
ATOM 1443 C CA . MET A 1 187 ? 11.250 -2.871 -20.834 1.00 98.25 187 MET A CA 1
ATOM 1444 C C . MET A 1 187 ? 11.332 -1.605 -21.697 1.00 98.25 187 MET A C 1
ATOM 1446 O O . MET A 1 187 ? 11.790 -1.676 -22.838 1.00 98.25 187 MET A O 1
ATOM 1450 N N . GLU A 1 188 ? 10.931 -0.446 -21.169 1.00 97.50 188 GLU A N 1
ATOM 1451 C CA . GLU A 1 188 ? 11.018 0.814 -21.918 1.00 97.50 188 GLU A CA 1
ATOM 1452 C C . GLU A 1 188 ? 12.478 1.201 -22.197 1.00 97.50 188 GLU A C 1
ATOM 1454 O O . GLU A 1 188 ? 12.817 1.596 -23.311 1.00 97.50 188 GLU A O 1
ATOM 1459 N N . THR A 1 189 ? 13.373 0.988 -21.228 1.00 98.12 189 THR A N 1
ATOM 1460 C CA . THR A 1 189 ? 14.819 1.203 -21.415 1.00 98.12 189 THR A CA 1
ATOM 1461 C C . THR A 1 189 ? 15.379 0.300 -22.518 1.00 98.12 189 THR A C 1
ATOM 1463 O O . THR A 1 189 ? 16.115 0.758 -23.394 1.00 98.12 189 THR A O 1
ATOM 1466 N N . LEU A 1 190 ? 14.999 -0.982 -22.526 1.00 98.50 190 LEU A N 1
ATOM 1467 C CA . LEU A 1 190 ? 15.397 -1.926 -23.572 1.00 98.50 190 LEU A CA 1
ATOM 1468 C C . LEU A 1 190 ? 14.842 -1.533 -24.944 1.00 98.50 190 LEU A C 1
ATOM 1470 O O . LEU A 1 190 ? 15.527 -1.704 -25.950 1.00 98.50 190 LEU A O 1
ATOM 1474 N N . LYS A 1 191 ? 13.626 -0.988 -25.000 1.00 98.44 191 LYS A N 1
ATOM 1475 C CA . LYS A 1 191 ? 13.001 -0.527 -26.241 1.00 98.44 191 LYS A CA 1
ATOM 1476 C C . LYS A 1 191 ? 13.737 0.669 -26.846 1.00 98.44 191 LYS A C 1
ATOM 1478 O O . LYS A 1 191 ? 13.965 0.664 -28.054 1.00 98.44 191 LYS A O 1
ATOM 1483 N N . VAL A 1 192 ? 14.146 1.639 -26.023 1.00 98.19 192 VAL A N 1
ATOM 1484 C CA . VAL A 1 192 ? 14.990 2.766 -26.463 1.00 98.19 192 VAL A CA 1
ATOM 1485 C C . VAL A 1 192 ? 16.312 2.244 -27.022 1.00 98.19 192 VAL A C 1
ATOM 1487 O O . VAL A 1 192 ? 16.644 2.538 -28.167 1.00 98.19 192 VAL A O 1
ATOM 1490 N N . ARG A 1 193 ? 17.001 1.365 -26.284 1.00 98.50 193 ARG A N 1
ATOM 1491 C CA . ARG A 1 193 ? 18.263 0.762 -26.741 1.00 98.50 193 ARG A CA 1
ATOM 1492 C C . ARG A 1 193 ? 18.112 -0.006 -28.056 1.00 98.50 193 ARG A C 1
ATOM 1494 O O . ARG A 1 193 ? 18.975 0.053 -28.924 1.00 98.50 193 ARG A O 1
ATOM 1501 N N . LEU A 1 194 ? 17.016 -0.743 -28.217 1.00 98.50 194 LEU A N 1
ATOM 1502 C CA . LEU A 1 194 ? 16.733 -1.477 -29.449 1.00 98.50 194 LEU A CA 1
ATOM 1503 C C . LEU A 1 194 ? 16.496 -0.524 -30.627 1.00 98.50 194 LEU A C 1
ATOM 1505 O O . LEU A 1 194 ? 16.873 -0.840 -31.754 1.00 98.50 194 LEU A O 1
ATOM 1509 N N . GLN A 1 195 ? 15.878 0.632 -30.385 1.00 98.56 195 GLN A N 1
ATOM 1510 C CA . GLN A 1 195 ? 15.709 1.655 -31.409 1.00 98.56 195 GLN A CA 1
ATOM 1511 C C . GLN A 1 195 ? 17.049 2.283 -31.816 1.00 98.56 195 GLN A C 1
ATOM 1513 O O . GLN A 1 195 ? 17.322 2.350 -33.011 1.00 98.56 195 GLN A O 1
ATOM 1518 N N . GLU A 1 196 ? 17.910 2.628 -30.858 1.00 98.31 196 GLU A N 1
ATOM 1519 C CA . GLU A 1 196 ? 19.272 3.117 -31.130 1.00 98.31 196 GLU A CA 1
ATOM 1520 C C . GLU A 1 196 ? 20.067 2.112 -31.981 1.00 98.31 196 GLU A C 1
ATOM 1522 O O . GLU A 1 196 ? 20.652 2.472 -33.000 1.00 98.31 196 GLU A O 1
ATOM 1527 N N . GLN A 1 197 ? 20.004 0.820 -31.636 1.00 98.50 197 GLN A N 1
ATOM 1528 C CA . GLN A 1 197 ? 20.654 -0.239 -32.417 1.00 98.50 197 GLN A CA 1
ATOM 1529 C C . GLN A 1 197 ? 20.097 -0.362 -33.841 1.00 98.50 197 GLN A C 1
ATOM 1531 O O . GLN A 1 197 ? 20.843 -0.656 -34.773 1.00 98.50 197 GLN A O 1
ATOM 1536 N N . ARG A 1 198 ? 18.791 -0.151 -34.044 1.00 98.50 198 ARG A N 1
ATOM 1537 C CA . ARG A 1 198 ? 18.199 -0.152 -35.393 1.00 98.50 198 ARG A CA 1
ATOM 1538 C C . ARG A 1 198 ? 18.699 1.017 -36.233 1.00 98.50 198 ARG A C 1
ATOM 1540 O O . ARG A 1 198 ? 18.951 0.832 -37.421 1.00 98.50 198 ARG A O 1
ATOM 1547 N N . GLU A 1 199 ? 18.828 2.195 -35.634 1.00 98.31 199 GLU A N 1
ATOM 1548 C CA . GLU A 1 199 ? 19.360 3.384 -36.304 1.00 98.31 199 GLU A CA 1
ATOM 1549 C C . GLU A 1 199 ? 20.841 3.196 -36.668 1.00 98.31 199 GLU A C 1
ATOM 1551 O O . GLU A 1 199 ? 21.245 3.510 -37.790 1.00 98.31 199 GLU A O 1
ATOM 1556 N N . GLU A 1 200 ? 21.630 2.587 -35.778 1.00 98.31 200 GLU A N 1
ATOM 1557 C CA . GLU A 1 200 ? 23.023 2.218 -36.048 1.00 98.31 200 GLU A CA 1
ATOM 1558 C C . GLU A 1 200 ? 23.139 1.220 -37.210 1.00 98.31 200 GLU A C 1
ATOM 1560 O O . GLU A 1 200 ? 23.918 1.444 -38.138 1.00 98.31 200 GLU A O 1
ATOM 1565 N N . ILE A 1 201 ? 22.325 0.157 -37.215 1.00 98.19 201 ILE A N 1
ATOM 1566 C CA . ILE A 1 201 ? 22.298 -0.822 -38.313 1.00 98.19 201 ILE A CA 1
ATOM 1567 C C . ILE A 1 201 ? 21.948 -0.139 -39.639 1.00 98.19 201 ILE A C 1
ATOM 1569 O O . ILE A 1 201 ? 22.650 -0.349 -40.624 1.00 98.19 201 ILE A O 1
ATOM 1573 N N . ALA A 1 202 ? 20.925 0.720 -39.673 1.00 98.38 202 ALA A N 1
ATOM 1574 C CA . ALA A 1 202 ? 20.543 1.438 -40.890 1.00 98.38 202 ALA A CA 1
ATOM 1575 C C . ALA A 1 202 ? 21.671 2.354 -41.407 1.00 98.38 202 ALA A C 1
ATOM 1577 O O . ALA A 1 202 ? 21.899 2.455 -42.615 1.00 98.38 202 ALA A O 1
ATOM 1578 N N . SER A 1 203 ? 22.407 2.998 -40.497 1.00 98.44 203 SER A N 1
ATOM 1579 C CA . SER A 1 203 ? 23.585 3.803 -40.834 1.00 98.44 203 SER A CA 1
ATOM 1580 C C . SER A 1 203 ? 24.706 2.948 -41.439 1.00 98.44 203 SER A C 1
ATOM 1582 O O . SER A 1 203 ? 25.242 3.283 -42.500 1.00 98.44 203 SER A O 1
ATOM 1584 N N . LEU A 1 204 ? 25.019 1.804 -40.819 1.00 98.25 204 LEU A N 1
ATOM 1585 C CA . LEU A 1 204 ? 26.027 0.859 -41.309 1.00 98.25 204 LEU A CA 1
ATOM 1586 C C . LEU A 1 204 ? 25.644 0.252 -42.662 1.00 98.25 204 LEU A C 1
ATOM 1588 O O . LEU A 1 204 ? 26.493 0.137 -43.546 1.00 98.25 204 LEU A O 1
ATOM 1592 N N . GLU A 1 205 ? 24.373 -0.093 -42.856 1.00 98.06 205 GLU A N 1
ATOM 1593 C CA . GLU A 1 205 ? 23.855 -0.561 -44.140 1.00 98.06 205 GLU A CA 1
ATOM 1594 C C . GLU A 1 205 ? 24.037 0.509 -45.216 1.00 98.06 205 GLU A C 1
ATOM 1596 O O . GLU A 1 205 ? 24.577 0.213 -46.281 1.00 98.06 205 GLU A O 1
ATOM 1601 N N . ASN A 1 206 ? 23.659 1.762 -44.951 1.00 98.12 206 ASN A N 1
ATOM 1602 C CA . ASN A 1 206 ? 23.859 2.858 -45.900 1.00 98.12 206 ASN A CA 1
ATOM 1603 C C . ASN A 1 206 ? 25.347 3.051 -46.238 1.00 98.12 206 ASN A C 1
ATOM 1605 O O . ASN A 1 206 ? 25.710 3.165 -47.410 1.00 98.12 206 ASN A O 1
ATOM 1609 N N . HIS A 1 207 ? 26.225 3.008 -45.233 1.00 98.19 207 HIS A N 1
ATOM 1610 C CA . HIS A 1 207 ? 27.665 3.075 -45.459 1.00 98.19 207 HIS A CA 1
ATOM 1611 C C . HIS A 1 207 ? 28.167 1.911 -46.325 1.00 98.19 207 HIS A C 1
ATOM 1613 O O . HIS A 1 207 ? 28.946 2.124 -47.252 1.00 98.19 207 HIS A O 1
ATOM 1619 N N . SER A 1 208 ? 27.681 0.689 -46.092 1.00 97.94 208 SER A N 1
ATOM 1620 C CA . SER A 1 208 ? 28.018 -0.480 -46.910 1.00 97.94 208 SER A CA 1
ATOM 1621 C C . SER A 1 208 ? 27.564 -0.321 -48.368 1.00 97.94 208 SER A C 1
ATOM 1623 O O . SER A 1 208 ? 28.335 -0.612 -49.285 1.00 97.94 208 SER A O 1
ATOM 1625 N N . HIS A 1 209 ? 26.364 0.222 -48.610 1.00 98.06 209 HIS A N 1
ATOM 1626 C CA . HIS A 1 209 ? 25.892 0.539 -49.964 1.00 98.06 209 HIS A CA 1
ATOM 1627 C C . HIS A 1 209 ? 26.785 1.584 -50.647 1.00 98.06 209 HIS A C 1
ATOM 1629 O O . HIS A 1 209 ? 27.151 1.417 -51.812 1.00 98.06 209 HIS A O 1
ATOM 1635 N N . GLN A 1 210 ? 27.183 2.636 -49.925 1.00 98.12 210 GLN A N 1
ATOM 1636 C CA . GLN A 1 210 ? 28.111 3.649 -50.435 1.00 98.12 210 GLN A CA 1
ATOM 1637 C C . GLN A 1 210 ? 29.478 3.045 -50.773 1.00 98.12 210 GLN A C 1
ATOM 1639 O O . GLN A 1 210 ? 30.008 3.299 -51.854 1.00 98.12 210 GLN A O 1
ATOM 1644 N N . GLN A 1 211 ? 30.030 2.207 -49.891 1.00 98.25 211 GLN A N 1
ATOM 1645 C CA . GLN A 1 211 ? 31.282 1.494 -50.147 1.00 98.25 211 GLN A CA 1
ATOM 1646 C C . GLN A 1 211 ? 31.176 0.605 -51.392 1.00 98.25 211 GLN A C 1
ATOM 1648 O O . GLN A 1 211 ? 32.062 0.641 -52.243 1.00 98.25 211 GLN A O 1
ATOM 1653 N N . SER A 1 212 ? 30.082 -0.149 -51.540 1.00 98.00 212 SER A N 1
ATOM 1654 C CA . SER A 1 212 ? 29.837 -0.976 -52.725 1.00 98.00 212 SER A CA 1
ATOM 1655 C C . SER A 1 212 ? 29.805 -0.138 -54.007 1.00 98.00 212 SER A C 1
ATOM 1657 O O . SER A 1 212 ? 30.452 -0.502 -54.988 1.00 98.00 212 SER A O 1
ATOM 1659 N N . HIS A 1 213 ? 29.135 1.019 -53.988 1.00 97.88 213 HIS A N 1
ATOM 1660 C CA . HIS A 1 213 ? 29.113 1.943 -55.123 1.00 97.88 213 HIS A CA 1
ATOM 1661 C C . HIS A 1 213 ? 30.514 2.473 -55.468 1.00 97.88 213 HIS A C 1
ATOM 1663 O O . HIS A 1 213 ? 30.896 2.471 -56.636 1.00 97.88 213 HIS A O 1
ATOM 1669 N N . ILE A 1 214 ? 31.305 2.884 -54.468 1.00 97.69 214 ILE A N 1
ATOM 1670 C CA . ILE A 1 214 ? 32.690 3.341 -54.674 1.00 97.69 214 ILE A CA 1
ATOM 1671 C C . ILE A 1 214 ? 33.533 2.240 -55.327 1.00 97.69 214 ILE A C 1
ATOM 1673 O O . ILE A 1 214 ? 34.252 2.513 -56.283 1.00 97.69 214 ILE A O 1
ATOM 1677 N N . VAL A 1 215 ? 33.418 0.991 -54.863 1.00 97.69 215 VAL A N 1
ATOM 1678 C CA . VAL A 1 215 ? 34.142 -0.146 -55.454 1.00 97.69 215 VAL A CA 1
ATOM 1679 C C . VAL A 1 215 ? 33.763 -0.348 -56.924 1.00 97.69 215 VAL A C 1
ATOM 1681 O O . VAL A 1 215 ? 34.648 -0.564 -57.749 1.00 97.69 215 VAL A O 1
ATOM 1684 N N . VAL A 1 216 ? 32.477 -0.234 -57.276 1.00 97.94 216 VAL A N 1
ATOM 1685 C CA . VAL A 1 216 ? 32.024 -0.331 -58.676 1.00 97.94 216 VAL A CA 1
ATOM 1686 C C . VAL A 1 216 ? 32.615 0.789 -59.536 1.00 97.94 216 VAL A C 1
ATOM 1688 O O . VAL A 1 216 ? 33.107 0.513 -60.629 1.00 97.94 216 VAL A O 1
ATOM 1691 N N . VAL A 1 217 ? 32.616 2.032 -59.045 1.00 97.56 217 VAL A N 1
ATOM 1692 C CA . VAL A 1 217 ? 33.204 3.175 -59.767 1.00 97.56 217 VAL A CA 1
ATOM 1693 C C . VAL A 1 217 ? 34.707 2.980 -59.973 1.00 97.56 217 VAL A C 1
ATOM 1695 O O . VAL A 1 217 ? 35.187 3.105 -61.098 1.00 97.56 217 VAL A O 1
ATOM 1698 N N . LEU A 1 218 ? 35.443 2.591 -58.927 1.00 97.19 218 LEU A N 1
ATOM 1699 C CA . LEU A 1 218 ? 36.880 2.314 -59.026 1.00 97.19 218 LEU A CA 1
ATOM 1700 C C . LEU A 1 218 ? 37.181 1.174 -60.008 1.00 97.19 218 LEU A C 1
ATOM 1702 O O . LEU A 1 218 ? 38.153 1.249 -60.758 1.00 97.19 218 LEU A O 1
ATOM 1706 N N . GLN A 1 219 ? 36.344 0.133 -60.045 1.00 97.75 219 GLN A N 1
ATOM 1707 C CA . GLN A 1 219 ? 36.484 -0.948 -61.021 1.00 97.75 219 GLN A CA 1
ATOM 1708 C C . GLN A 1 219 ? 36.283 -0.439 -62.455 1.00 97.75 219 GLN A C 1
ATOM 1710 O O . GLN A 1 219 ? 37.053 -0.791 -63.346 1.00 97.75 219 GLN A O 1
ATOM 1715 N N . GLN A 1 220 ? 35.292 0.426 -62.683 1.00 97.25 220 GLN A N 1
ATOM 1716 C CA . GLN A 1 220 ? 35.041 1.019 -63.996 1.00 97.25 220 GLN A CA 1
ATOM 1717 C C . GLN A 1 220 ? 36.199 1.918 -64.460 1.00 97.25 220 GLN A C 1
ATOM 1719 O O . GLN A 1 220 ? 36.584 1.881 -65.634 1.00 97.25 220 GLN A O 1
ATOM 1724 N N . GLU A 1 221 ? 36.775 2.713 -63.555 1.00 96.69 221 GLU A N 1
ATOM 1725 C CA . GLU A 1 221 ? 37.967 3.523 -63.834 1.00 96.69 221 GLU A CA 1
ATOM 1726 C C . GLU A 1 221 ? 39.178 2.645 -64.166 1.00 96.69 221 GLU A C 1
ATOM 1728 O O . GLU A 1 221 ? 39.894 2.924 -65.131 1.00 96.69 221 GLU A O 1
ATOM 1733 N N . LEU A 1 222 ? 39.373 1.547 -63.428 1.00 97.00 222 LEU A N 1
ATOM 1734 C CA . LEU A 1 222 ? 40.442 0.583 -63.680 1.00 97.00 222 LEU A CA 1
ATOM 1735 C C . LEU A 1 222 ? 40.300 -0.081 -65.056 1.00 97.00 222 LEU A C 1
ATOM 1737 O O . LEU A 1 222 ? 41.278 -0.150 -65.805 1.00 97.00 222 LEU A O 1
ATOM 1741 N N . ASP A 1 223 ? 39.098 -0.529 -65.418 1.00 97.06 223 ASP A N 1
ATOM 1742 C CA . ASP A 1 223 ? 38.824 -1.131 -66.727 1.00 97.06 223 ASP A CA 1
ATOM 1743 C C . ASP A 1 223 ? 39.062 -0.116 -67.855 1.00 97.06 223 ASP A C 1
ATOM 1745 O O . ASP A 1 223 ? 39.695 -0.433 -68.868 1.00 97.06 223 ASP A O 1
ATOM 1749 N N . THR A 1 224 ? 38.634 1.135 -67.651 1.00 97.62 224 THR A N 1
ATOM 1750 C CA . THR A 1 224 ? 38.846 2.238 -68.599 1.00 97.62 224 THR A CA 1
ATOM 1751 C C . THR A 1 224 ? 40.334 2.528 -68.788 1.00 97.62 224 THR A C 1
ATOM 1753 O O . THR A 1 224 ? 40.804 2.603 -69.926 1.00 97.62 224 THR A O 1
ATOM 1756 N N . ALA A 1 225 ? 41.099 2.655 -67.702 1.00 96.19 225 ALA A N 1
ATOM 1757 C CA . ALA A 1 225 ? 42.541 2.887 -67.751 1.00 96.19 225 ALA A CA 1
ATOM 1758 C C . ALA A 1 225 ? 43.288 1.711 -68.405 1.00 96.19 225 ALA A C 1
ATOM 1760 O O . ALA A 1 225 ? 44.197 1.918 -69.211 1.00 96.19 225 ALA A O 1
ATOM 1761 N N . THR A 1 226 ? 42.869 0.476 -68.119 1.00 97.31 226 THR A N 1
ATOM 1762 C CA . THR A 1 226 ? 43.421 -0.737 -68.742 1.00 97.31 226 THR A CA 1
ATOM 1763 C C . THR A 1 226 ? 43.157 -0.757 -70.251 1.00 97.31 226 THR A C 1
ATOM 1765 O O . THR A 1 226 ? 44.057 -1.082 -71.026 1.00 97.31 226 THR A O 1
ATOM 1768 N N . GLY A 1 227 ? 41.958 -0.350 -70.686 1.00 97.12 227 GLY A N 1
ATOM 1769 C CA . GLY A 1 227 ? 41.617 -0.179 -72.100 1.00 97.12 227 GLY A CA 1
ATOM 1770 C C . GLY A 1 227 ? 42.505 0.852 -72.803 1.00 97.12 227 GLY A C 1
ATOM 1771 O O . GLY A 1 227 ? 43.121 0.533 -73.818 1.00 97.12 227 GLY A O 1
ATOM 1772 N N . HIS A 1 228 ? 42.654 2.047 -72.221 1.00 96.31 228 HIS A N 1
ATOM 1773 C CA . HIS A 1 228 ? 43.521 3.098 -72.772 1.00 96.31 228 HIS A CA 1
ATOM 1774 C C . HIS A 1 228 ? 44.986 2.654 -72.871 1.00 96.31 228 HIS A C 1
ATOM 1776 O O . HIS A 1 228 ? 45.640 2.922 -73.879 1.00 96.31 228 HIS A O 1
ATOM 1782 N N . ASN A 1 229 ? 45.506 1.950 -71.859 1.00 97.06 229 ASN A N 1
ATOM 1783 C CA . ASN A 1 229 ? 46.860 1.396 -71.908 1.00 97.06 229 ASN A CA 1
ATOM 1784 C C . ASN A 1 229 ? 47.024 0.405 -73.065 1.00 97.06 229 ASN A C 1
ATOM 1786 O O . ASN A 1 229 ? 48.006 0.487 -73.800 1.00 97.06 229 ASN A O 1
ATOM 1790 N N . LYS A 1 230 ? 46.045 -0.480 -73.282 1.00 97.25 230 LYS A N 1
ATOM 1791 C CA . LYS A 1 230 ? 46.064 -1.426 -74.404 1.00 97.25 230 LYS A CA 1
ATOM 1792 C C . LYS A 1 230 ? 46.045 -0.715 -75.762 1.00 97.25 230 LYS A C 1
ATOM 1794 O O . LYS A 1 230 ? 46.763 -1.127 -76.673 1.00 97.25 230 LYS A O 1
ATOM 1799 N N . ASP A 1 231 ? 45.259 0.349 -75.905 1.00 96.75 231 ASP A N 1
ATOM 1800 C CA . ASP A 1 231 ? 45.224 1.152 -77.133 1.00 96.75 231 ASP A CA 1
ATOM 1801 C C . ASP A 1 231 ? 46.561 1.867 -77.375 1.00 96.75 231 ASP A C 1
ATOM 1803 O O . ASP A 1 231 ? 47.073 1.868 -78.496 1.00 96.75 231 ASP A O 1
ATOM 1807 N N . LEU A 1 232 ? 47.176 2.424 -76.324 1.00 96.88 232 LEU A N 1
ATOM 1808 C CA . LEU A 1 232 ? 48.512 3.024 -76.397 1.00 96.88 232 LEU A CA 1
ATOM 1809 C C . LEU A 1 232 ? 49.587 1.996 -76.772 1.00 96.88 232 LEU A C 1
ATOM 1811 O O . LEU A 1 232 ? 50.453 2.292 -77.595 1.00 96.88 232 LEU A O 1
ATOM 1815 N N . GLU A 1 233 ? 49.529 0.780 -76.226 1.00 96.31 233 GLU A N 1
ATOM 1816 C CA . GLU A 1 233 ? 50.426 -0.318 -76.605 1.00 96.31 233 GLU A CA 1
ATOM 1817 C C . GLU A 1 233 ? 50.286 -0.680 -78.089 1.00 96.31 233 GLU A C 1
ATOM 1819 O O . GLU A 1 233 ? 51.294 -0.828 -78.786 1.00 96.31 233 GLU A O 1
ATOM 1824 N N . GLN A 1 234 ? 49.054 -0.763 -78.603 1.00 96.38 234 GLN A N 1
ATOM 1825 C CA . GLN A 1 234 ? 48.800 -1.000 -80.028 1.00 96.38 234 GLN A CA 1
ATOM 1826 C C . GLN A 1 234 ? 49.330 0.143 -80.900 1.00 96.38 234 GLN A C 1
ATOM 1828 O O . GLN A 1 234 ? 49.973 -0.107 -81.923 1.00 96.38 234 GLN A O 1
ATOM 1833 N N . GLN A 1 235 ? 49.120 1.397 -80.486 1.00 96.88 235 GLN A N 1
ATOM 1834 C CA . GLN A 1 235 ? 49.669 2.561 -81.183 1.00 96.88 235 GLN A CA 1
ATOM 1835 C C . GLN A 1 235 ? 51.200 2.512 -81.220 1.00 96.88 235 GLN A C 1
ATOM 1837 O O . GLN A 1 235 ? 51.785 2.650 -82.296 1.00 96.88 235 GLN A O 1
ATOM 1842 N N . LEU A 1 236 ? 51.859 2.238 -80.089 1.00 95.69 236 LEU A N 1
ATOM 1843 C CA . LEU A 1 236 ? 53.316 2.088 -80.018 1.00 95.69 236 LEU A CA 1
ATOM 1844 C C . LEU A 1 236 ? 53.827 0.968 -80.927 1.00 95.69 236 LEU A C 1
ATOM 1846 O O . LEU A 1 236 ? 54.845 1.145 -81.599 1.00 95.69 236 LEU A O 1
ATOM 1850 N N . GLN A 1 237 ? 53.127 -0.164 -80.979 1.00 96.50 237 GLN A N 1
ATOM 1851 C CA . GLN A 1 237 ? 53.487 -1.276 -81.851 1.00 96.50 237 GLN A CA 1
ATOM 1852 C C . GLN A 1 237 ? 53.372 -0.893 -83.334 1.00 96.50 237 GLN A C 1
ATOM 1854 O O . GLN A 1 237 ? 54.320 -1.097 -84.092 1.00 96.50 237 GLN A O 1
ATOM 1859 N N . SER A 1 238 ? 52.273 -0.249 -83.736 1.00 96.38 238 SER A N 1
ATOM 1860 C CA . SER A 1 238 ? 52.093 0.222 -85.117 1.00 96.38 238 SER A CA 1
ATOM 1861 C C . SER A 1 238 ? 53.148 1.259 -85.529 1.00 96.38 238 SER A C 1
ATOM 1863 O O . SER A 1 238 ? 53.676 1.217 -86.642 1.00 96.38 238 SER A O 1
ATOM 1865 N N . LEU A 1 239 ? 53.525 2.161 -84.612 1.00 96.25 239 LEU A N 1
ATOM 1866 C CA . LEU A 1 239 ? 54.588 3.139 -84.836 1.00 96.25 239 LEU A CA 1
ATOM 1867 C C . LEU A 1 239 ? 55.952 2.462 -84.991 1.00 96.25 239 LEU A C 1
ATOM 1869 O O . LEU A 1 239 ? 56.712 2.846 -85.879 1.00 96.25 239 LEU A O 1
ATOM 1873 N N . ARG A 1 240 ? 56.258 1.441 -84.180 1.00 97.12 240 ARG A N 1
ATOM 1874 C CA . ARG A 1 240 ? 57.485 0.639 -84.326 1.00 97.12 240 ARG A CA 1
ATOM 1875 C C . ARG A 1 240 ? 57.546 -0.069 -85.673 1.00 97.12 240 ARG A C 1
ATOM 1877 O O . ARG A 1 240 ? 58.589 -0.042 -86.320 1.00 97.12 240 ARG A O 1
ATOM 1884 N N . GLU A 1 241 ? 56.445 -0.671 -86.111 1.00 96.00 241 GLU A N 1
ATOM 1885 C CA . GLU A 1 241 ? 56.362 -1.329 -87.417 1.00 96.00 241 GLU A CA 1
ATOM 1886 C C . GLU A 1 241 ? 56.565 -0.323 -88.553 1.00 96.00 241 GLU A C 1
ATOM 1888 O O . GLU A 1 241 ? 57.405 -0.540 -89.425 1.00 96.00 241 GLU A O 1
ATOM 1893 N N . SER A 1 242 ? 55.883 0.825 -88.503 1.00 96.62 242 SER A N 1
ATOM 1894 C CA . SER A 1 242 ? 56.075 1.915 -89.464 1.00 96.62 242 SER A CA 1
ATOM 1895 C C . SER A 1 242 ? 57.532 2.388 -89.512 1.00 96.62 242 SER A C 1
ATOM 1897 O O . SER A 1 242 ? 58.101 2.515 -90.600 1.00 96.62 242 SER A O 1
ATOM 1899 N N . LEU A 1 243 ? 58.167 2.586 -88.351 1.00 96.25 243 LEU A N 1
ATOM 1900 C CA . LEU A 1 243 ? 59.578 2.963 -88.244 1.00 96.25 243 LEU A CA 1
ATOM 1901 C C . LEU A 1 243 ? 60.480 1.899 -88.888 1.00 96.25 243 LEU A C 1
ATOM 1903 O O . LEU A 1 243 ? 61.308 2.242 -89.728 1.00 96.25 243 LEU A O 1
ATOM 1907 N N . SER A 1 244 ? 60.251 0.614 -88.604 1.00 96.12 244 SER A N 1
ATOM 1908 C CA . SER A 1 244 ? 60.978 -0.491 -89.241 1.00 96.12 244 SER A CA 1
ATOM 1909 C C . SER A 1 244 ? 60.824 -0.480 -90.769 1.00 96.12 244 SER A C 1
ATOM 1911 O O . SER A 1 244 ? 61.811 -0.615 -91.499 1.00 96.12 244 SER A O 1
ATOM 1913 N N . THR A 1 245 ? 59.615 -0.224 -91.289 1.00 95.56 245 THR A N 1
ATOM 1914 C CA . THR A 1 245 ? 59.424 -0.092 -92.744 1.00 95.56 245 THR A CA 1
ATOM 1915 C C . THR A 1 245 ? 60.165 1.113 -93.329 1.00 95.56 245 THR A C 1
ATOM 1917 O O . THR A 1 245 ? 60.678 1.035 -94.448 1.00 95.56 245 THR A O 1
ATOM 1920 N N . LEU A 1 246 ? 60.243 2.230 -92.597 1.00 95.50 246 LEU A N 1
ATOM 1921 C CA . LEU A 1 246 ? 60.997 3.416 -93.004 1.00 95.50 246 LEU A CA 1
ATOM 1922 C C . LEU A 1 246 ? 62.502 3.142 -93.016 1.00 95.50 246 LEU A C 1
ATOM 1924 O O . LEU A 1 246 ? 63.161 3.514 -93.984 1.00 95.50 246 LEU A O 1
ATOM 1928 N N . GLU A 1 247 ? 63.039 2.449 -92.014 1.00 95.69 247 GLU A N 1
ATOM 1929 C CA . GLU A 1 247 ? 64.445 2.027 -91.966 1.00 95.69 247 GLU A CA 1
ATOM 1930 C C . GLU A 1 247 ? 64.798 1.075 -93.117 1.00 95.69 247 GLU A C 1
ATOM 1932 O O . GLU A 1 247 ? 65.841 1.227 -93.766 1.00 95.69 247 GLU A O 1
ATOM 1937 N N . GLN A 1 248 ? 63.908 0.131 -93.441 1.00 95.75 248 GLN A N 1
ATOM 1938 C CA . GLN A 1 248 ? 64.074 -0.749 -94.596 1.00 95.75 248 GLN A CA 1
ATOM 1939 C C . GLN A 1 248 ? 64.067 0.050 -95.905 1.00 95.75 248 GLN A C 1
ATOM 1941 O O . GLN A 1 248 ? 64.976 -0.099 -96.725 1.00 95.75 248 GLN A O 1
ATOM 1946 N N . LYS A 1 249 ? 63.083 0.943 -96.096 1.00 95.62 249 LYS A N 1
ATOM 1947 C CA . LYS A 1 249 ? 63.018 1.839 -97.265 1.00 95.62 249 LYS A CA 1
ATOM 1948 C C . LYS A 1 249 ? 64.265 2.713 -97.369 1.00 95.62 249 LYS A C 1
ATOM 1950 O O . LYS A 1 249 ? 64.796 2.876 -98.465 1.00 95.62 249 LYS A O 1
ATOM 1955 N N . GLN A 1 250 ? 64.756 3.245 -96.251 1.00 95.06 250 GLN A N 1
ATOM 1956 C CA . GLN A 1 250 ? 65.984 4.032 -96.200 1.00 95.06 250 GLN A CA 1
ATOM 1957 C C . GLN A 1 250 ? 67.198 3.194 -96.617 1.00 95.06 250 GLN A C 1
ATOM 1959 O O . GLN A 1 250 ? 68.050 3.696 -97.346 1.00 95.06 250 GLN A O 1
ATOM 1964 N N . SER A 1 251 ? 67.281 1.931 -96.198 1.00 93.50 251 SER A N 1
ATOM 1965 C CA . SER A 1 251 ? 68.369 1.015 -96.566 1.00 93.50 251 SER A CA 1
ATOM 1966 C C . SER A 1 251 ? 68.351 0.674 -98.058 1.00 93.50 251 SER A C 1
ATOM 1968 O O . SER A 1 251 ? 69.370 0.833 -98.727 1.00 93.50 251 SER A O 1
ATOM 1970 N N . VAL A 1 252 ? 67.180 0.327 -98.606 1.00 95.12 252 VAL A N 1
ATOM 1971 C CA . VAL A 1 252 ? 66.986 0.102 -100.052 1.00 95.12 252 VAL A CA 1
ATOM 1972 C C . VAL A 1 252 ? 67.326 1.361 -100.848 1.00 95.12 252 VAL A C 1
ATOM 1974 O O . VAL A 1 252 ? 67.988 1.297 -101.882 1.00 95.12 252 VAL A O 1
ATOM 1977 N N . TRP A 1 253 ? 66.898 2.530 -100.370 1.00 95.25 253 TRP A N 1
ATOM 1978 C CA . TRP A 1 253 ? 67.229 3.798 -101.010 1.00 95.25 253 TRP A CA 1
ATOM 1979 C C . TRP A 1 253 ? 68.735 4.081 -100.971 1.00 95.25 253 TRP A C 1
ATOM 1981 O O . TRP A 1 253 ? 69.300 4.431 -102.005 1.00 95.25 253 TRP A O 1
ATOM 1991 N N . LYS A 1 254 ? 69.406 3.878 -99.828 1.00 95.56 254 LYS A N 1
ATOM 1992 C CA . LYS A 1 254 ? 70.870 4.002 -99.702 1.00 95.56 254 LYS A CA 1
ATOM 1993 C C . LYS A 1 254 ? 71.593 3.075 -100.680 1.00 95.56 254 LYS A C 1
ATOM 1995 O O . LYS A 1 254 ? 72.514 3.524 -101.357 1.00 95.56 254 LYS A O 1
ATOM 2000 N N . GLU A 1 255 ? 71.158 1.821 -100.794 1.00 94.31 255 GLU A N 1
ATOM 2001 C CA . GLU A 1 255 ? 71.714 0.856 -101.746 1.00 94.31 255 GLU A CA 1
ATOM 2002 C C . GLU A 1 255 ? 71.496 1.303 -103.197 1.00 94.31 255 GLU A C 1
ATOM 2004 O O . GLU A 1 255 ? 72.445 1.345 -103.978 1.00 94.31 255 GLU A O 1
ATOM 2009 N N . LYS A 1 256 ? 70.279 1.733 -103.553 1.00 95.38 256 LYS A N 1
ATOM 2010 C CA . LYS A 1 256 ? 69.965 2.255 -104.890 1.00 95.38 256 LYS A CA 1
ATOM 2011 C C . LYS A 1 256 ? 70.807 3.485 -105.237 1.00 95.38 256 LYS A C 1
ATOM 2013 O O . LYS A 1 256 ? 71.303 3.589 -106.355 1.00 95.38 256 LYS A O 1
ATOM 2018 N N . VAL A 1 257 ? 71.000 4.403 -104.288 1.00 95.00 257 VAL A N 1
ATOM 2019 C CA . VAL A 1 257 ? 71.882 5.569 -104.451 1.00 95.00 257 VAL A CA 1
ATOM 2020 C C . VAL A 1 257 ? 73.334 5.133 -104.632 1.00 95.00 257 VAL A C 1
ATOM 2022 O O . VAL A 1 257 ? 74.027 5.698 -105.471 1.00 95.00 257 VAL A O 1
ATOM 2025 N N . MET A 1 258 ? 73.806 4.130 -103.890 1.00 94.62 258 MET A N 1
ATOM 2026 C CA . MET A 1 258 ? 75.157 3.585 -104.042 1.00 94.62 258 MET A CA 1
ATOM 2027 C C . MET A 1 258 ? 75.359 2.941 -105.422 1.00 94.62 258 MET A C 1
ATOM 2029 O O . MET A 1 258 ? 76.358 3.228 -106.076 1.00 94.62 258 MET A O 1
ATOM 2033 N N . GLN A 1 259 ? 74.399 2.141 -105.897 1.00 93.50 259 GLN A N 1
ATOM 2034 C CA . GLN A 1 259 ? 74.413 1.551 -107.242 1.00 93.50 259 GLN A CA 1
ATOM 2035 C C . GLN A 1 259 ? 74.375 2.624 -108.336 1.00 93.50 259 GLN A C 1
ATOM 2037 O O . GLN A 1 259 ? 75.129 2.545 -109.301 1.00 93.50 259 GLN A O 1
ATOM 2042 N N . MET A 1 260 ? 73.531 3.649 -108.175 1.00 91.44 260 MET A N 1
ATOM 2043 C CA . MET A 1 260 ? 73.459 4.782 -109.099 1.00 91.44 260 MET A CA 1
ATOM 2044 C C . MET A 1 260 ? 74.786 5.542 -109.139 1.00 91.44 260 MET A C 1
ATOM 2046 O O . MET A 1 260 ? 75.313 5.750 -110.219 1.00 91.44 260 MET A O 1
ATOM 2050 N N . LYS A 1 261 ? 75.388 5.852 -107.981 1.00 92.94 261 LYS A N 1
ATOM 2051 C CA . LYS A 1 261 ? 76.724 6.467 -107.905 1.00 92.94 261 LYS A CA 1
ATOM 2052 C C . LYS A 1 261 ? 77.812 5.603 -108.543 1.00 92.94 261 LYS A C 1
ATOM 2054 O O . LYS A 1 261 ? 78.709 6.149 -109.174 1.00 92.94 261 LYS A O 1
ATOM 2059 N N . ALA A 1 262 ? 77.766 4.281 -108.372 1.00 90.81 262 ALA A N 1
ATOM 2060 C CA . ALA A 1 262 ? 78.711 3.364 -109.009 1.00 90.81 262 ALA A CA 1
ATOM 2061 C C . ALA A 1 262 ? 78.557 3.386 -110.536 1.00 90.81 262 ALA A C 1
ATOM 2063 O O . ALA A 1 262 ? 79.543 3.573 -111.243 1.00 90.81 262 ALA A O 1
ATOM 2064 N N . LYS A 1 263 ? 77.316 3.305 -111.031 1.00 92.50 263 LYS A N 1
ATOM 2065 C CA . LYS A 1 263 ? 76.999 3.414 -112.458 1.00 92.50 263 LYS A CA 1
ATOM 2066 C C . LYS A 1 263 ? 77.414 4.768 -113.032 1.00 92.50 263 LYS A C 1
ATOM 2068 O O . LYS A 1 263 ? 78.024 4.803 -114.094 1.00 92.50 263 LYS A O 1
ATOM 2073 N N . ASP A 1 264 ? 77.116 5.865 -112.342 1.00 90.69 264 ASP A N 1
ATOM 2074 C CA . ASP A 1 264 ? 77.525 7.210 -112.750 1.00 90.69 264 ASP A CA 1
ATOM 2075 C C . ASP A 1 264 ? 79.053 7.312 -112.792 1.00 90.69 264 ASP A C 1
ATOM 2077 O O . ASP A 1 264 ? 79.586 7.806 -113.773 1.00 90.69 264 ASP A O 1
ATOM 2081 N N . ASN A 1 265 ? 79.774 6.773 -111.801 1.00 92.44 265 ASN A N 1
ATOM 2082 C CA . ASN A 1 265 ? 81.239 6.707 -111.822 1.00 92.44 265 ASN A CA 1
ATOM 2083 C C . ASN A 1 265 ? 81.781 5.897 -113.007 1.00 92.44 265 ASN A C 1
ATOM 2085 O O . ASN A 1 265 ? 82.753 6.317 -113.627 1.00 92.44 265 ASN A O 1
ATOM 2089 N N . ASP A 1 266 ? 81.185 4.747 -113.325 1.00 90.38 266 ASP A N 1
ATOM 2090 C CA . ASP A 1 266 ? 81.593 3.941 -114.480 1.00 90.38 266 ASP A CA 1
ATOM 2091 C C . ASP A 1 266 ? 81.307 4.676 -115.794 1.00 90.38 266 ASP A C 1
ATOM 2093 O O . ASP A 1 266 ? 82.153 4.699 -116.684 1.00 90.38 266 ASP A O 1
ATOM 2097 N N . THR A 1 267 ? 80.158 5.351 -115.886 1.00 87.44 267 THR A N 1
ATOM 2098 C CA . THR A 1 267 ? 79.784 6.175 -117.046 1.00 87.44 267 THR A CA 1
ATOM 2099 C C . THR A 1 267 ? 80.715 7.381 -117.182 1.00 87.44 267 THR A C 1
ATOM 2101 O O . THR A 1 267 ? 81.159 7.680 -118.282 1.00 87.44 267 THR A O 1
ATOM 2104 N N . ILE A 1 268 ? 81.066 8.050 -116.078 1.00 87.94 268 ILE A N 1
ATOM 2105 C CA . ILE A 1 268 ? 82.051 9.139 -116.047 1.00 87.94 268 ILE A CA 1
ATOM 2106 C C . ILE A 1 268 ? 83.407 8.616 -116.512 1.00 87.94 268 ILE A C 1
ATOM 2108 O O . ILE A 1 268 ? 83.985 9.219 -117.402 1.00 87.94 268 ILE A O 1
ATOM 2112 N N . LYS A 1 269 ? 83.889 7.474 -116.007 1.00 87.88 269 LYS A N 1
ATOM 2113 C CA . LYS A 1 269 ? 85.139 6.856 -116.484 1.00 87.88 269 LYS A CA 1
ATOM 2114 C C . LYS A 1 269 ? 85.084 6.505 -117.970 1.00 87.88 269 LYS A C 1
ATOM 2116 O O . LYS A 1 269 ? 86.081 6.658 -118.673 1.00 87.88 269 LYS A O 1
ATOM 2121 N N . GLN A 1 270 ? 83.941 6.026 -118.456 1.00 84.88 270 GLN A N 1
ATOM 2122 C CA . GLN A 1 270 ? 83.728 5.717 -119.868 1.00 84.88 270 GLN A CA 1
ATOM 2123 C C . GLN A 1 270 ? 83.762 6.992 -120.724 1.00 84.88 270 GLN A C 1
ATOM 2125 O O . GLN A 1 270 ? 84.491 7.056 -121.705 1.00 84.88 270 GLN A O 1
ATOM 2130 N N . LEU A 1 271 ? 83.077 8.053 -120.297 1.00 84.81 271 LEU A N 1
ATOM 2131 C CA . LEU A 1 271 ? 83.125 9.366 -120.942 1.00 84.81 271 LEU A CA 1
ATOM 2132 C C . LEU A 1 271 ? 84.514 10.011 -120.848 1.00 84.81 271 LEU A C 1
ATOM 2134 O O . LEU A 1 271 ? 84.945 10.666 -121.787 1.00 84.81 271 LEU A O 1
ATOM 2138 N N . GLU A 1 272 ? 85.240 9.832 -119.745 1.00 84.31 272 GLU A N 1
ATOM 2139 C CA . GLU A 1 272 ? 86.620 10.295 -119.568 1.00 84.31 272 GLU A CA 1
ATOM 2140 C C . GLU A 1 272 ? 87.590 9.531 -120.472 1.00 84.31 272 GLU A C 1
ATOM 2142 O O . GLU A 1 272 ? 88.508 10.140 -121.016 1.00 84.31 272 GLU A O 1
ATOM 2147 N N . THR A 1 273 ? 87.387 8.226 -120.677 1.00 80.56 273 THR A N 1
ATOM 2148 C CA . THR A 1 273 ? 88.167 7.427 -121.636 1.00 80.56 273 THR A CA 1
ATOM 2149 C C . THR A 1 273 ? 87.813 7.766 -123.084 1.00 80.56 273 THR A C 1
ATOM 2151 O O . THR A 1 273 ? 88.724 7.893 -123.898 1.00 80.56 273 THR A O 1
ATOM 2154 N N . GLU A 1 274 ? 86.545 8.030 -123.405 1.00 78.56 274 GLU A N 1
ATOM 2155 C CA . GLU A 1 274 ? 86.118 8.579 -124.703 1.00 78.56 274 GLU A CA 1
ATOM 2156 C C . GLU A 1 274 ? 86.662 10.002 -124.935 1.00 78.56 274 GLU A C 1
ATOM 2158 O O . GLU A 1 274 ? 87.093 10.338 -126.041 1.00 78.56 274 GLU A O 1
ATOM 2163 N N . LEU A 1 275 ? 86.719 10.838 -123.892 1.00 76.25 275 LEU A N 1
ATOM 2164 C CA . LEU A 1 275 ? 87.362 12.155 -123.916 1.00 76.25 275 LEU A CA 1
ATOM 2165 C C . LEU A 1 275 ? 88.882 12.043 -124.038 1.00 76.25 275 LEU A C 1
ATOM 2167 O O . LEU A 1 275 ? 89.481 12.877 -124.710 1.00 76.25 275 LEU A O 1
ATOM 2171 N N . ALA A 1 276 ? 89.519 11.045 -123.425 1.00 67.44 276 ALA A N 1
ATOM 2172 C CA . ALA A 1 276 ? 90.943 10.770 -123.591 1.00 67.44 276 ALA A CA 1
ATOM 2173 C C . ALA A 1 276 ? 91.249 10.308 -125.026 1.00 67.44 276 ALA A C 1
ATOM 2175 O O . ALA A 1 276 ? 92.163 10.848 -125.642 1.00 67.44 276 ALA A O 1
ATOM 2176 N N . GLN A 1 277 ? 90.419 9.432 -125.605 1.00 63.56 277 GLN A N 1
ATOM 2177 C CA . GLN A 1 277 ? 90.490 9.036 -127.020 1.00 63.56 277 GLN A CA 1
ATOM 2178 C C . GLN A 1 277 ? 90.223 10.217 -127.970 1.00 63.56 277 GLN A C 1
ATOM 2180 O O . GLN A 1 277 ? 90.899 10.379 -128.987 1.00 63.56 277 GLN A O 1
ATOM 2185 N N . SER A 1 278 ? 89.296 11.111 -127.617 1.00 54.44 278 SER A N 1
ATOM 2186 C CA . SER A 1 278 ? 89.026 12.336 -128.383 1.00 54.44 278 SER A CA 1
ATOM 2187 C C . SER A 1 278 ? 90.130 13.393 -128.225 1.00 54.44 278 SER A C 1
ATOM 2189 O O . SER A 1 278 ? 90.395 14.152 -129.156 1.00 54.44 278 SER A O 1
ATOM 2191 N N . ARG A 1 279 ? 90.831 13.436 -127.082 1.00 54.78 279 ARG A N 1
ATOM 2192 C CA . ARG A 1 279 ? 91.994 14.313 -126.834 1.00 54.78 279 ARG A CA 1
ATOM 2193 C C . ARG A 1 279 ? 93.276 13.814 -127.496 1.00 54.78 279 ARG A C 1
ATOM 2195 O O . ARG A 1 279 ? 94.118 14.634 -127.842 1.00 54.78 279 ARG A O 1
ATOM 2202 N N . GLU A 1 280 ? 93.392 12.517 -127.760 1.00 44.91 280 GLU A N 1
ATOM 2203 C CA . GLU A 1 280 ? 94.430 11.956 -128.638 1.00 44.91 280 GLU A CA 1
ATOM 2204 C C . GLU A 1 280 ? 94.159 12.271 -130.130 1.00 44.91 280 GLU A C 1
ATOM 2206 O O . GLU A 1 280 ? 95.028 12.095 -130.980 1.00 44.91 280 GLU A O 1
ATOM 2211 N N . SER A 1 281 ? 92.979 12.837 -130.435 1.00 37.84 281 SER A N 1
ATOM 2212 C CA . SER A 1 281 ? 92.507 13.172 -131.784 1.00 37.84 281 SER A CA 1
ATOM 2213 C C . SER A 1 281 ? 92.452 14.675 -132.114 1.00 37.84 281 SER A C 1
ATOM 2215 O O . SER A 1 281 ? 92.112 15.001 -133.250 1.00 37.84 281 SER A O 1
ATOM 2217 N N . SER A 1 282 ? 92.771 15.615 -131.205 1.00 35.12 282 SER A N 1
ATOM 2218 C CA . SER A 1 282 ? 92.941 17.052 -131.544 1.00 35.12 282 SER A CA 1
ATOM 2219 C C . SER A 1 282 ? 93.490 17.925 -130.402 1.00 35.12 282 SER A C 1
ATOM 2221 O O . SER A 1 282 ? 93.044 17.851 -129.259 1.00 35.12 282 SER A O 1
ATOM 2223 N N . VAL A 1 283 ? 94.423 18.818 -130.763 1.00 32.16 283 VAL A N 1
ATOM 2224 C CA . VAL A 1 283 ? 95.136 19.813 -129.933 1.00 32.16 283 VAL A CA 1
ATOM 2225 C C . VAL A 1 283 ? 94.673 21.247 -130.269 1.00 32.16 283 VAL A C 1
ATOM 2227 O O . VAL A 1 283 ? 94.395 21.537 -131.428 1.00 32.16 283 VAL A O 1
ATOM 2230 N N . ALA A 1 284 ? 94.740 22.142 -129.262 1.00 32.25 284 ALA A N 1
ATOM 2231 C CA . ALA A 1 284 ? 94.562 23.618 -129.257 1.00 32.25 284 ALA A CA 1
ATOM 2232 C C . ALA A 1 284 ? 93.098 24.112 -129.187 1.00 32.25 284 ALA A C 1
ATOM 2234 O O . ALA A 1 284 ? 92.255 23.635 -129.926 1.00 32.25 284 ALA A O 1
ATOM 2235 N N . ARG A 1 285 ? 92.667 25.078 -128.355 1.00 30.48 285 ARG A N 1
ATOM 2236 C CA . ARG A 1 285 ? 93.269 26.208 -127.600 1.00 30.48 285 ARG A CA 1
ATOM 2237 C C . ARG A 1 285 ? 92.230 26.596 -126.506 1.00 30.48 285 ARG A C 1
ATOM 2239 O O . ARG A 1 285 ? 91.047 26.609 -126.811 1.00 30.48 285 ARG A O 1
ATOM 2246 N N . GLN A 1 286 ? 92.573 26.680 -125.211 1.00 33.19 286 GLN A N 1
ATOM 2247 C CA . GLN A 1 286 ? 92.722 27.924 -124.405 1.00 33.19 286 GLN A CA 1
ATOM 2248 C C . GLN A 1 286 ? 91.650 29.026 -124.651 1.00 33.19 286 GLN A C 1
ATOM 2250 O O . GLN A 1 286 ? 91.474 29.404 -125.799 1.00 33.19 286 GLN A O 1
ATOM 2255 N N . GLN A 1 287 ? 90.990 29.701 -123.688 1.00 37.12 287 GLN A N 1
ATOM 2256 C CA . GLN A 1 287 ? 90.978 29.767 -122.204 1.00 37.12 287 GLN A CA 1
ATOM 2257 C C . GLN A 1 287 ? 89.899 30.858 -121.788 1.00 37.12 287 GLN A C 1
ATOM 2259 O O . GLN A 1 287 ? 89.108 31.203 -122.661 1.00 37.12 287 GLN A O 1
ATOM 2264 N N . PRO A 1 288 ? 89.791 31.432 -120.557 1.00 50.53 288 PRO A N 1
ATOM 2265 C CA . PRO A 1 288 ? 88.826 31.101 -119.482 1.00 50.53 288 PRO A CA 1
ATOM 2266 C C . PRO A 1 288 ? 88.075 32.341 -118.879 1.00 50.53 288 PRO A C 1
ATOM 2268 O O . PRO A 1 288 ? 88.040 33.381 -119.526 1.00 50.53 288 PRO A O 1
ATOM 2271 N N . ILE A 1 289 ? 87.511 32.208 -117.651 1.00 30.16 289 ILE A N 1
ATOM 2272 C CA . ILE A 1 289 ? 87.278 33.179 -116.517 1.00 30.16 289 ILE A CA 1
ATOM 2273 C C . ILE A 1 289 ? 85.979 32.730 -115.767 1.00 30.16 289 ILE A C 1
ATOM 2275 O O . ILE A 1 289 ? 84.917 32.769 -116.374 1.00 30.16 289 ILE A O 1
ATOM 2279 N N . THR A 1 290 ? 85.964 32.017 -114.616 1.00 30.55 290 THR A N 1
ATOM 2280 C CA . THR A 1 290 ? 86.194 32.353 -113.165 1.00 30.55 290 THR A CA 1
ATOM 2281 C C . THR A 1 290 ? 85.199 33.389 -112.578 1.00 30.55 290 THR A C 1
ATOM 2283 O O . THR A 1 290 ? 85.023 34.411 -113.221 1.00 30.55 290 THR A O 1
ATOM 2286 N N . VAL A 1 291 ? 84.563 33.319 -111.385 1.00 33.12 291 VAL A N 1
ATOM 2287 C CA . VAL A 1 291 ? 84.600 32.477 -110.152 1.00 33.12 291 VAL A CA 1
ATOM 2288 C C . VAL A 1 291 ? 83.398 32.820 -109.209 1.00 33.12 291 VAL A C 1
ATOM 2290 O O . VAL A 1 291 ? 82.780 33.865 -109.393 1.00 33.12 291 VAL A O 1
ATOM 2293 N N . SER A 1 292 ? 83.217 31.991 -108.152 1.00 29.56 292 SER A N 1
ATOM 2294 C CA . SER A 1 292 ? 82.673 32.236 -106.774 1.00 29.56 292 SER A CA 1
ATOM 2295 C C . SER A 1 292 ? 81.265 31.690 -106.454 1.00 29.56 292 SER A C 1
ATOM 2297 O O . SER A 1 292 ? 80.295 32.148 -107.039 1.00 29.56 292 SER A O 1
ATOM 2299 N N . SER A 1 293 ? 81.126 30.581 -105.692 1.00 32.25 293 SER A N 1
ATOM 2300 C CA . SER A 1 293 ? 81.095 30.394 -104.200 1.00 32.25 293 SER A CA 1
ATOM 2301 C C . SER A 1 293 ? 79.781 30.944 -103.601 1.00 32.25 293 SER A C 1
ATOM 2303 O O . SER A 1 293 ? 79.417 32.061 -103.931 1.00 32.25 293 SER A O 1
ATOM 2305 N N . ASP A 1 294 ? 78.962 30.265 -102.787 1.00 30.02 294 ASP A N 1
ATOM 2306 C CA . ASP A 1 294 ? 79.278 29.518 -101.562 1.00 30.02 294 ASP A CA 1
ATOM 2307 C C . ASP A 1 294 ? 78.065 28.711 -101.005 1.00 30.02 294 ASP A C 1
ATOM 2309 O O . ASP A 1 294 ? 76.973 28.708 -101.572 1.00 30.02 294 ASP A O 1
ATOM 2313 N N . ALA A 1 295 ? 78.297 28.035 -99.876 1.00 32.47 295 ALA A N 1
ATOM 2314 C CA . ALA A 1 295 ? 77.544 26.966 -99.215 1.00 32.47 295 ALA A CA 1
ATOM 2315 C C . ALA A 1 295 ? 76.090 27.205 -98.722 1.00 32.47 295 ALA A C 1
ATOM 2317 O O . ALA A 1 295 ? 75.657 28.299 -98.371 1.00 32.47 295 ALA A O 1
ATOM 2318 N N . VAL A 1 296 ? 75.385 26.072 -98.585 1.00 39.56 296 VAL A N 1
ATOM 2319 C CA . VAL A 1 296 ? 74.083 25.850 -97.930 1.00 39.56 296 VAL A CA 1
ATOM 2320 C C . VAL A 1 296 ? 74.296 25.337 -96.500 1.00 39.56 296 VAL A C 1
ATOM 2322 O O . VAL A 1 296 ? 74.935 24.301 -96.341 1.00 39.56 296 VAL A O 1
ATOM 2325 N N . VAL A 1 297 ? 73.677 25.971 -95.493 1.00 34.84 297 VAL A N 1
ATOM 2326 C CA . VAL A 1 297 ? 73.265 25.359 -94.207 1.00 34.84 297 VAL A CA 1
ATOM 2327 C C . VAL A 1 297 ? 72.009 26.086 -93.707 1.00 34.84 297 VAL A C 1
ATOM 2329 O O . VAL A 1 297 ? 71.955 27.312 -93.712 1.00 34.84 297 VAL A O 1
ATOM 2332 N N . GLY A 1 298 ? 70.981 25.324 -93.321 1.00 34.50 298 GLY A N 1
ATOM 2333 C CA . GLY A 1 298 ? 69.687 25.842 -92.875 1.00 34.50 298 GLY A CA 1
ATOM 2334 C C . GLY A 1 298 ? 69.612 26.236 -91.399 1.00 34.50 298 GLY A C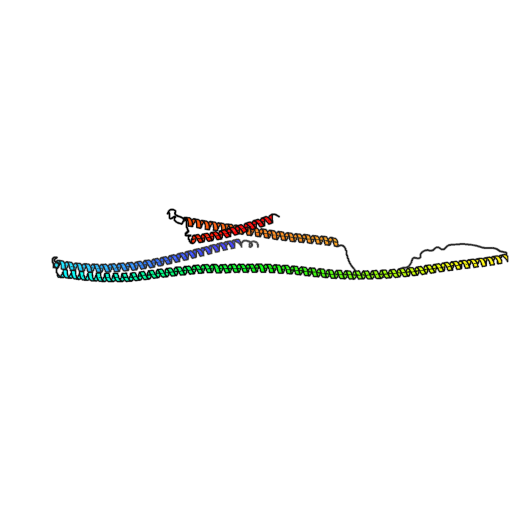 1
ATOM 2335 O O . GLY A 1 298 ? 70.553 26.013 -90.646 1.00 34.50 298 GLY A O 1
ATOM 2336 N N . HIS A 1 299 ? 68.459 26.788 -91.009 1.00 33.12 299 HIS A N 1
ATOM 2337 C CA . HIS A 1 299 ? 67.639 26.390 -89.856 1.00 33.12 299 HIS A CA 1
ATOM 2338 C C . HIS A 1 299 ? 66.324 27.195 -89.825 1.00 33.12 299 HIS A C 1
ATOM 2340 O O . HIS A 1 299 ? 66.300 28.384 -90.120 1.00 33.12 299 HIS A O 1
ATOM 2346 N N . SER A 1 300 ? 65.268 26.491 -89.411 1.00 32.28 300 SER A N 1
ATOM 2347 C CA . SER A 1 300 ? 64.115 26.948 -88.622 1.00 32.28 300 SER A CA 1
ATOM 2348 C C . SER A 1 300 ? 63.233 28.086 -89.150 1.00 32.28 300 SER A C 1
ATOM 2350 O O . SER A 1 300 ? 63.476 29.264 -88.913 1.00 32.28 300 SER A O 1
ATOM 2352 N N . GLY A 1 301 ? 62.097 27.692 -89.732 1.00 30.61 301 GLY A N 1
ATOM 2353 C CA . GLY A 1 301 ? 60.894 28.517 -89.803 1.00 30.61 301 GLY A CA 1
ATOM 2354 C C . GLY A 1 301 ? 59.987 28.234 -88.603 1.00 30.61 301 GLY A C 1
ATOM 2355 O O . GLY A 1 301 ? 59.541 27.105 -88.416 1.00 30.61 301 GLY A O 1
ATOM 2356 N N . ALA A 1 302 ? 59.716 29.264 -87.806 1.00 34.91 302 ALA A N 1
ATOM 2357 C CA . ALA A 1 302 ? 58.621 29.312 -86.848 1.00 34.91 302 ALA A CA 1
ATOM 2358 C C . ALA A 1 302 ? 57.655 30.412 -87.302 1.00 34.91 302 ALA A C 1
ATOM 2360 O O . ALA A 1 302 ? 58.080 31.534 -87.573 1.00 34.91 302 ALA A O 1
ATOM 2361 N N . GLY A 1 303 ? 56.366 30.088 -87.385 1.00 28.81 303 GLY A N 1
ATOM 2362 C CA . GLY A 1 303 ? 55.311 31.061 -87.648 1.00 28.81 303 GLY A CA 1
ATOM 2363 C C . GLY A 1 303 ? 54.032 30.419 -88.169 1.00 28.81 303 GLY A C 1
ATOM 2364 O O . GLY A 1 303 ? 53.972 30.080 -89.345 1.00 28.81 303 GLY A O 1
ATOM 2365 N N . ALA A 1 304 ? 53.034 30.270 -87.291 1.00 30.47 304 ALA A N 1
ATOM 2366 C CA . ALA A 1 304 ? 51.656 30.756 -87.475 1.00 30.47 304 ALA A CA 1
ATOM 2367 C C . ALA A 1 304 ? 50.691 30.118 -86.445 1.00 30.47 304 ALA A C 1
ATOM 2369 O O . ALA A 1 304 ? 50.431 28.919 -86.478 1.00 30.47 304 ALA A O 1
ATOM 2370 N N . SER A 1 305 ? 50.156 30.966 -85.557 1.00 35.03 305 SER A N 1
ATOM 2371 C CA . SER A 1 305 ? 48.866 30.859 -84.830 1.00 35.03 305 SER A CA 1
ATOM 2372 C C . SER A 1 305 ? 47.675 30.608 -85.799 1.00 35.03 305 SER A C 1
ATOM 2374 O O . SER A 1 305 ? 47.927 30.715 -87.002 1.00 35.03 305 SER A O 1
ATOM 2376 N N . PRO A 1 306 ? 46.383 30.413 -85.391 1.00 43.69 306 PRO A N 1
ATOM 2377 C CA . PRO A 1 306 ? 45.719 30.808 -84.124 1.00 43.69 306 PRO A CA 1
ATOM 2378 C C . PRO A 1 306 ? 44.521 29.924 -83.641 1.00 43.69 306 PRO A C 1
ATOM 2380 O O . PRO A 1 306 ? 44.254 28.867 -84.201 1.00 43.69 306 PRO A O 1
ATOM 2383 N N . THR A 1 307 ? 43.759 30.456 -82.658 1.00 33.31 307 THR A N 1
ATOM 2384 C CA . THR A 1 307 ? 42.306 30.245 -82.356 1.00 33.31 307 THR A CA 1
ATOM 2385 C C . THR A 1 307 ? 41.873 28.891 -81.764 1.00 33.31 307 THR A C 1
ATOM 2387 O O . THR A 1 307 ? 42.384 27.862 -82.164 1.00 33.31 307 THR A O 1
ATOM 2390 N N . ASP A 1 308 ? 40.892 28.750 -80.868 1.00 27.23 308 ASP A N 1
ATOM 2391 C CA . ASP A 1 308 ? 39.975 29.623 -80.112 1.00 27.23 308 ASP A CA 1
ATOM 2392 C C . ASP A 1 308 ? 39.093 28.686 -79.236 1.00 27.23 308 ASP A C 1
ATOM 2394 O O . ASP A 1 308 ? 39.001 27.493 -79.521 1.00 27.23 308 ASP A O 1
ATOM 2398 N N . ALA A 1 309 ? 38.423 29.267 -78.236 1.00 31.78 309 ALA A N 1
ATOM 2399 C CA . ALA A 1 309 ? 37.261 28.796 -77.468 1.00 31.78 309 ALA A CA 1
ATOM 2400 C C . ALA A 1 309 ? 37.459 27.657 -76.436 1.00 31.78 309 ALA A C 1
ATOM 2402 O O . ALA A 1 309 ? 37.797 26.531 -76.771 1.00 31.78 309 ALA A O 1
ATOM 2403 N N . SER A 1 310 ? 37.361 27.896 -75.121 1.00 33.34 310 SER A N 1
ATOM 2404 C CA . SER A 1 310 ? 36.245 28.375 -74.264 1.00 33.34 310 SER A CA 1
ATOM 2405 C C . SER A 1 310 ? 35.383 27.261 -73.654 1.00 33.34 310 SER A C 1
ATOM 2407 O O . SER A 1 310 ? 34.663 26.578 -74.368 1.00 33.34 310 SER A O 1
ATOM 2409 N N . MET A 1 311 ? 35.369 27.273 -72.309 1.00 33.62 311 MET A N 1
ATOM 2410 C CA . MET A 1 311 ? 34.321 26.854 -71.353 1.00 33.62 311 MET A CA 1
ATOM 2411 C C . MET A 1 311 ? 33.898 25.363 -71.347 1.00 33.62 311 MET A C 1
ATOM 2413 O O . MET A 1 311 ? 33.626 24.781 -72.381 1.00 33.62 311 MET A O 1
ATOM 2417 N N . ARG A 1 312 ? 33.740 24.674 -70.206 1.00 32.50 312 ARG A N 1
ATOM 2418 C CA . ARG A 1 312 ? 32.956 25.020 -69.002 1.00 32.50 312 ARG A CA 1
ATOM 2419 C C . ARG A 1 312 ? 33.367 24.199 -67.760 1.00 32.50 312 ARG A C 1
ATOM 2421 O O . ARG A 1 312 ? 33.970 23.142 -67.867 1.00 32.50 312 ARG A O 1
ATOM 2428 N N . HIS A 1 313 ? 32.947 24.757 -66.624 1.00 37.75 313 HIS A N 1
ATOM 2429 C CA . HIS A 1 313 ? 32.908 24.326 -65.220 1.00 37.75 313 HIS A CA 1
ATOM 2430 C C . HIS A 1 313 ? 32.591 22.855 -64.892 1.00 37.75 313 HIS A C 1
ATOM 2432 O O . HIS A 1 313 ? 31.747 22.263 -65.557 1.00 37.75 313 HIS A O 1
ATOM 2438 N N . ALA A 1 314 ? 33.148 22.375 -63.768 1.00 32.97 314 ALA A N 1
ATOM 2439 C CA . ALA A 1 314 ? 32.461 21.957 -62.519 1.00 32.97 314 ALA A CA 1
ATOM 2440 C C . ALA A 1 314 ? 33.441 21.082 -61.694 1.00 32.97 314 ALA A C 1
ATOM 2442 O O . ALA A 1 314 ? 33.962 20.109 -62.217 1.00 32.97 314 ALA A O 1
ATOM 2443 N N . GLU A 1 315 ? 33.966 21.560 -60.563 1.00 37.81 315 GLU A N 1
ATOM 2444 C CA . GLU A 1 315 ? 33.500 21.325 -59.177 1.00 37.81 315 GLU A CA 1
ATOM 2445 C C . GLU A 1 315 ? 34.249 20.187 -58.449 1.00 37.81 315 GLU A C 1
ATOM 2447 O O . GLU A 1 315 ? 34.565 19.158 -59.035 1.00 37.81 315 GLU A O 1
ATOM 2452 N N . HIS A 1 316 ? 34.445 20.426 -57.141 1.00 37.47 316 HIS A N 1
ATOM 2453 C CA . HIS A 1 316 ? 34.844 19.522 -56.047 1.00 37.47 316 HIS A CA 1
ATOM 2454 C C . HIS A 1 316 ? 36.350 19.279 -55.826 1.00 37.47 316 HIS A C 1
ATOM 2456 O O . HIS A 1 316 ? 37.086 18.983 -56.754 1.00 37.47 316 HIS A O 1
ATOM 2462 N N . SER A 1 317 ? 36.910 19.333 -54.614 1.00 38.62 317 SER A N 1
ATOM 2463 C CA . SER A 1 317 ? 36.448 19.771 -53.288 1.00 38.62 317 SER A CA 1
ATOM 2464 C C . SER A 1 317 ? 37.687 19.937 -52.396 1.00 38.62 317 SER A C 1
ATOM 2466 O O . SER A 1 317 ? 38.684 19.236 -52.573 1.00 38.62 317 SER A O 1
ATOM 2468 N N . ASP A 1 318 ? 37.597 20.863 -51.443 1.00 36.50 318 ASP A N 1
ATOM 2469 C CA . ASP A 1 318 ? 38.550 21.117 -50.360 1.00 36.50 318 ASP A CA 1
ATOM 2470 C C . ASP A 1 318 ? 38.874 19.857 -49.538 1.00 36.50 318 ASP A C 1
ATOM 2472 O O . ASP A 1 318 ? 37.990 19.252 -48.936 1.00 36.50 318 ASP A O 1
ATOM 2476 N N . SER A 1 319 ? 40.163 19.536 -49.421 1.00 43.19 319 SER A N 1
ATOM 2477 C CA . SER A 1 319 ? 40.717 18.612 -48.422 1.00 43.19 319 SER A CA 1
ATOM 2478 C C . SER A 1 319 ? 41.557 19.415 -47.428 1.00 43.19 319 SER A C 1
ATOM 2480 O O . SER A 1 319 ? 42.778 19.482 -47.563 1.00 43.19 319 SER A O 1
ATOM 2482 N N . SER A 1 320 ? 40.912 20.083 -46.463 1.00 47.19 320 SER A N 1
ATOM 2483 C CA . SER A 1 320 ? 41.619 20.919 -45.468 1.00 47.19 320 SER A CA 1
ATOM 2484 C C . SER A 1 320 ? 41.037 20.895 -44.035 1.00 47.19 320 SER A C 1
ATOM 2486 O O . SER A 1 320 ? 41.624 21.483 -43.133 1.00 47.19 320 SER A O 1
ATOM 2488 N N . SER A 1 321 ? 39.931 20.191 -43.754 1.00 53.03 321 SER A N 1
ATOM 2489 C CA . SER A 1 321 ? 39.276 20.224 -42.422 1.00 53.03 321 SER A CA 1
ATOM 2490 C C . SER A 1 321 ? 39.649 19.085 -41.454 1.00 53.03 321 SER A C 1
ATOM 2492 O O . SER A 1 321 ? 39.351 19.154 -40.264 1.00 53.03 321 SER A O 1
ATOM 2494 N N . GLN A 1 322 ? 40.383 18.066 -41.905 1.00 59.50 322 GLN A N 1
ATOM 2495 C CA . GLN A 1 322 ? 40.542 16.794 -41.181 1.00 59.50 322 GLN A CA 1
ATOM 2496 C C . GLN A 1 322 ? 41.160 16.855 -39.753 1.00 59.50 322 GLN A C 1
ATOM 2498 O O . GLN A 1 322 ? 40.695 16.107 -38.892 1.00 59.50 322 GLN A O 1
ATOM 2503 N N . PRO A 1 323 ? 42.163 17.703 -39.428 1.00 60.78 323 PRO A N 1
ATOM 2504 C CA . PRO A 1 323 ? 42.675 17.809 -38.053 1.00 60.78 323 PRO A CA 1
ATOM 2505 C C . PRO A 1 323 ? 41.817 18.711 -37.147 1.00 60.78 323 PRO A C 1
ATOM 2507 O O . PRO A 1 323 ? 41.833 18.551 -35.926 1.00 60.78 323 PRO A O 1
ATOM 2510 N N . GLN A 1 324 ? 41.053 19.640 -37.730 1.00 67.94 324 GLN A N 1
ATOM 2511 C CA . GLN A 1 324 ? 40.148 20.530 -36.996 1.00 67.94 324 GLN A CA 1
ATOM 2512 C C . GLN A 1 324 ? 38.926 19.748 -36.493 1.00 67.94 324 GLN A C 1
ATOM 2514 O O . GLN A 1 324 ? 38.536 19.890 -35.334 1.00 67.94 324 GLN A O 1
ATOM 2519 N N . ASP A 1 325 ? 38.399 18.859 -37.337 1.00 72.25 325 ASP A N 1
ATOM 2520 C CA . ASP A 1 325 ? 37.251 18.007 -37.023 1.00 72.25 325 ASP A CA 1
ATOM 2521 C C . ASP A 1 325 ? 37.585 17.003 -35.898 1.00 72.25 325 ASP A C 1
ATOM 2523 O O . ASP A 1 325 ? 36.776 16.778 -34.999 1.00 72.25 325 ASP A O 1
ATOM 2527 N N . GLN A 1 326 ? 38.815 16.468 -35.858 1.00 78.00 326 GLN A N 1
ATOM 2528 C CA . GLN A 1 326 ? 39.270 15.578 -34.775 1.00 78.00 326 GLN A CA 1
ATOM 2529 C C . GLN A 1 326 ? 39.401 16.285 -33.418 1.00 78.00 326 GLN A C 1
ATOM 2531 O O . GLN A 1 326 ? 39.021 15.721 -32.391 1.00 78.00 326 GLN A O 1
ATOM 2536 N N . LEU A 1 327 ? 39.908 17.523 -33.391 1.00 79.69 327 LEU A N 1
ATOM 2537 C CA . LEU A 1 327 ? 39.960 18.323 -32.161 1.00 79.69 327 LEU A CA 1
ATOM 2538 C C . LEU A 1 327 ? 38.556 18.671 -31.658 1.00 79.69 327 LEU A C 1
ATOM 2540 O O . LEU A 1 327 ? 38.313 18.653 -30.453 1.00 79.69 327 LEU A O 1
ATOM 2544 N N . GLN A 1 328 ? 37.626 18.942 -32.574 1.00 80.69 328 GLN A N 1
ATOM 2545 C CA . GLN A 1 328 ? 36.237 19.227 -32.230 1.00 80.69 328 GLN A CA 1
ATOM 2546 C C . GLN A 1 328 ? 35.525 17.982 -31.674 1.00 80.69 328 GLN A C 1
ATOM 2548 O O . GLN A 1 328 ? 34.798 18.089 -30.689 1.00 80.69 328 GLN A O 1
ATOM 2553 N N . GLN A 1 329 ? 35.807 16.795 -32.220 1.00 84.25 329 GLN A N 1
ATOM 2554 C CA . GLN A 1 329 ? 35.292 15.520 -31.711 1.00 84.25 329 GLN A CA 1
ATOM 2555 C C . GLN A 1 329 ? 35.791 15.213 -30.287 1.00 84.25 329 GLN A C 1
ATOM 2557 O O . GLN A 1 329 ? 35.000 14.830 -29.428 1.00 84.25 329 GLN A O 1
ATOM 2562 N N . LEU A 1 330 ? 37.086 15.418 -30.013 1.00 83.56 330 LEU A N 1
ATOM 2563 C CA . LEU A 1 330 ? 37.663 15.220 -28.675 1.00 83.56 330 LEU A CA 1
ATOM 2564 C C . LEU A 1 330 ? 37.116 16.227 -27.655 1.00 83.56 330 LEU A C 1
ATOM 2566 O O . LEU A 1 330 ? 36.914 15.882 -26.493 1.00 83.56 330 LEU A O 1
ATOM 2570 N N . GLN A 1 331 ? 36.846 17.461 -28.088 1.00 85.44 331 GLN A N 1
ATOM 2571 C CA . GLN A 1 331 ? 36.216 18.480 -27.251 1.00 85.44 331 GLN A CA 1
ATOM 2572 C C . GLN A 1 331 ? 34.792 18.065 -26.849 1.00 85.44 331 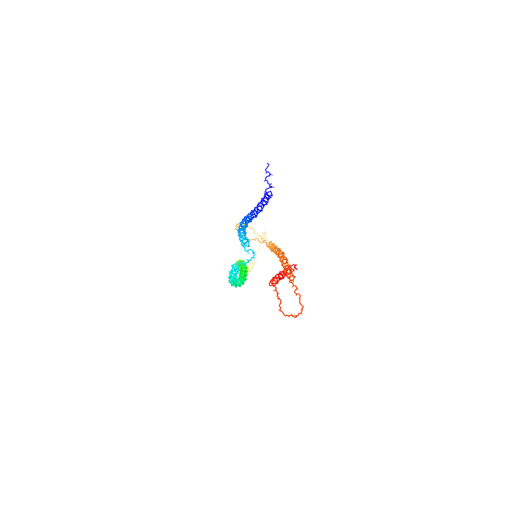GLN A C 1
ATOM 2574 O O . GLN A 1 331 ? 34.437 18.178 -25.679 1.00 85.44 331 GLN A O 1
ATOM 2579 N N . ILE A 1 332 ? 34.011 17.531 -27.794 1.00 86.56 332 ILE A N 1
ATOM 2580 C CA . ILE A 1 332 ? 32.658 17.016 -27.534 1.00 86.56 332 ILE A CA 1
ATOM 2581 C C . ILE A 1 332 ? 32.708 15.839 -26.554 1.00 86.56 332 ILE A C 1
ATOM 2583 O O . ILE A 1 332 ? 31.972 15.847 -25.573 1.00 86.56 332 ILE A O 1
ATOM 2587 N N . GLN A 1 333 ? 33.620 14.881 -26.753 1.00 86.31 333 GLN A N 1
ATOM 2588 C CA . GLN A 1 333 ? 33.784 13.744 -25.838 1.00 86.31 333 GLN A CA 1
ATOM 2589 C C . GLN A 1 333 ? 34.163 14.185 -24.419 1.00 86.31 333 GLN A C 1
ATOM 2591 O O . GLN A 1 333 ? 33.600 13.688 -23.448 1.00 86.31 333 GLN A O 1
ATOM 2596 N N . LEU A 1 334 ? 35.070 15.157 -24.279 1.00 86.06 334 LEU A N 1
ATOM 2597 C CA . LEU A 1 334 ? 35.452 15.687 -22.970 1.00 86.06 334 LEU A CA 1
ATOM 2598 C C . LEU A 1 334 ? 34.283 16.402 -22.275 1.00 86.06 334 LEU A C 1
ATOM 2600 O O . LEU A 1 334 ? 34.139 16.325 -21.054 1.00 86.06 334 LEU A O 1
ATOM 2604 N N . ASP A 1 335 ? 33.450 17.110 -23.036 1.00 85.81 335 ASP A N 1
ATOM 2605 C CA . ASP A 1 335 ? 32.278 17.797 -22.498 1.00 85.81 335 ASP A CA 1
ATOM 2606 C C . ASP A 1 335 ? 31.151 16.807 -22.132 1.00 85.81 335 ASP A C 1
ATOM 2608 O O . ASP A 1 335 ? 30.481 17.001 -21.114 1.00 85.81 335 ASP A O 1
ATOM 2612 N N . GLU A 1 336 ? 31.002 15.700 -22.866 1.00 85.50 336 GLU A N 1
ATOM 2613 C CA . GLU A 1 336 ? 30.125 14.572 -22.513 1.00 85.50 336 GLU A CA 1
ATOM 2614 C C . GLU A 1 336 ? 30.601 13.839 -21.247 1.00 85.50 336 GLU A C 1
ATOM 2616 O O . GLU A 1 336 ? 29.806 13.586 -20.336 1.00 85.50 336 GLU A O 1
ATOM 2621 N N . GLU A 1 337 ? 31.901 13.562 -21.116 1.00 85.38 337 GLU A N 1
ATOM 2622 C CA . GLU A 1 337 ? 32.484 12.983 -19.898 1.00 85.38 337 GLU A CA 1
ATOM 2623 C C . GLU A 1 337 ? 32.305 13.908 -18.686 1.00 85.38 337 GLU A C 1
ATOM 2625 O O . GLU A 1 337 ? 31.949 13.465 -17.594 1.00 85.38 337 GLU A O 1
ATOM 2630 N N . ARG A 1 338 ? 32.464 15.223 -18.864 1.00 87.06 338 ARG A N 1
ATOM 2631 C CA . ARG A 1 338 ? 32.191 16.202 -17.798 1.00 87.06 338 ARG A CA 1
ATOM 2632 C C . ARG A 1 338 ? 30.718 16.250 -17.416 1.00 87.06 338 ARG A C 1
ATOM 2634 O O . ARG A 1 338 ? 30.403 16.423 -16.237 1.00 87.06 338 ARG A O 1
ATOM 2641 N N . LEU A 1 339 ? 29.817 16.114 -18.388 1.00 83.94 339 LEU A N 1
ATOM 2642 C CA . LEU A 1 339 ? 28.381 16.093 -18.135 1.00 83.94 339 LEU A CA 1
ATOM 2643 C C . LEU A 1 339 ? 27.979 14.834 -17.360 1.00 83.94 339 LEU A C 1
ATOM 2645 O O . LEU A 1 339 ? 27.250 14.936 -16.375 1.00 83.94 339 LEU A O 1
ATOM 2649 N N . THR A 1 340 ? 28.487 13.668 -17.759 1.00 86.25 340 THR A N 1
ATOM 2650 C CA . THR A 1 340 ? 28.241 12.408 -17.042 1.00 86.25 340 THR A CA 1
ATOM 2651 C C . THR A 1 340 ? 28.840 12.437 -15.638 1.00 86.25 340 THR A C 1
ATOM 2653 O O . THR A 1 340 ? 28.149 12.079 -14.686 1.00 86.25 340 THR A O 1
ATOM 2656 N N . HIS A 1 341 ? 30.061 12.954 -15.466 1.00 82.56 341 HIS A N 1
ATOM 2657 C CA . HIS A 1 341 ? 30.675 13.122 -14.148 1.00 82.56 341 HIS A CA 1
ATOM 2658 C C . HIS A 1 341 ? 29.835 14.022 -13.232 1.00 82.56 341 HIS A C 1
ATOM 2660 O O . HIS A 1 341 ? 29.514 13.624 -12.114 1.00 82.56 341 HIS A O 1
ATOM 2666 N N . ARG A 1 342 ? 29.367 15.175 -13.731 1.00 86.62 342 ARG A N 1
ATOM 2667 C CA . ARG A 1 342 ? 28.472 16.067 -12.975 1.00 86.62 342 ARG A CA 1
ATOM 2668 C C . ARG A 1 342 ? 27.157 15.376 -12.593 1.00 86.62 342 ARG A C 1
ATOM 2670 O O . ARG A 1 342 ? 26.681 15.536 -11.474 1.00 86.62 342 ARG A O 1
ATOM 2677 N N . GLN A 1 343 ? 26.577 14.576 -13.490 1.00 82.38 343 GLN A N 1
ATOM 2678 C CA . GLN A 1 343 ? 25.371 13.796 -13.182 1.00 82.38 343 GLN A CA 1
ATOM 2679 C C . GLN A 1 343 ? 25.620 12.734 -12.101 1.00 82.38 343 GLN A C 1
ATOM 2681 O O . GLN A 1 343 ? 24.731 12.466 -11.290 1.00 82.38 343 GLN A O 1
ATOM 2686 N N . PHE A 1 344 ? 26.803 12.115 -12.074 1.00 80.44 344 PHE A N 1
ATOM 2687 C CA . PHE A 1 344 ? 27.184 11.197 -11.001 1.00 80.44 344 PHE A CA 1
ATOM 2688 C C . PHE A 1 344 ? 27.37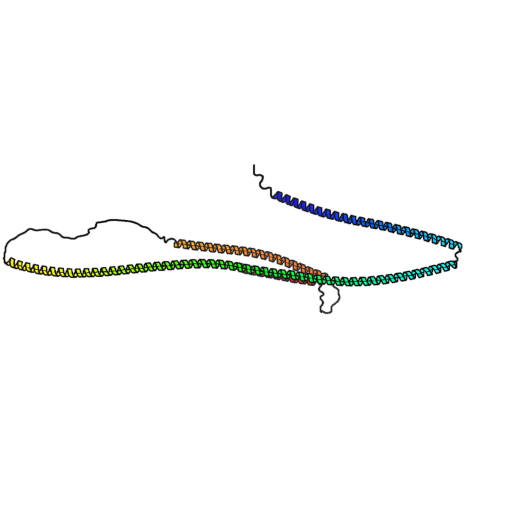6 11.925 -9.670 1.00 80.44 344 PHE A C 1
ATOM 2690 O O . PHE A 1 344 ? 26.876 11.436 -8.660 1.00 80.44 344 PHE A O 1
ATOM 2697 N N . GLU A 1 345 ? 28.009 13.100 -9.662 1.00 84.50 345 GLU A N 1
ATOM 2698 C CA . GLU A 1 345 ? 28.143 13.936 -8.461 1.00 84.50 345 GLU A CA 1
ATOM 2699 C C . GLU A 1 345 ? 26.773 14.351 -7.900 1.00 84.50 345 GLU A C 1
ATOM 2701 O O . GLU A 1 345 ? 26.516 14.172 -6.711 1.00 84.50 345 GLU A O 1
ATOM 2706 N N . GLU A 1 346 ? 25.840 14.799 -8.748 1.00 85.25 346 GLU A N 1
ATOM 2707 C CA . GLU A 1 346 ? 24.477 15.156 -8.322 1.00 85.25 346 GLU A CA 1
ATOM 2708 C C . GLU A 1 346 ? 23.702 13.953 -7.758 1.00 85.25 346 GLU A C 1
ATOM 2710 O O . GLU A 1 346 ? 22.997 14.065 -6.746 1.00 85.25 346 GLU A O 1
ATOM 2715 N N . LYS A 1 347 ? 23.837 12.773 -8.381 1.00 81.56 347 LYS A N 1
ATOM 2716 C CA . LYS A 1 347 ? 23.247 11.526 -7.867 1.00 81.56 347 LYS A CA 1
ATOM 2717 C C . LYS A 1 347 ? 23.869 11.125 -6.530 1.00 81.56 347 LYS A C 1
ATOM 2719 O O . LYS A 1 347 ? 23.135 10.714 -5.630 1.00 81.56 347 LYS A O 1
ATOM 2724 N N . LEU A 1 348 ? 25.185 11.271 -6.387 1.00 81.00 348 LEU A N 1
ATOM 2725 C CA . LEU A 1 348 ? 25.917 10.981 -5.157 1.00 81.00 348 LEU A CA 1
ATOM 2726 C C . LEU A 1 348 ? 25.485 11.917 -4.023 1.00 81.00 348 LEU A C 1
ATOM 2728 O O . LEU A 1 348 ? 25.241 11.455 -2.911 1.00 81.00 348 LEU A O 1
ATOM 2732 N N . ASP A 1 349 ? 25.326 13.210 -4.295 1.00 81.00 349 ASP A N 1
ATOM 2733 C CA . ASP A 1 349 ? 24.856 14.185 -3.308 1.00 81.00 349 ASP A CA 1
ATOM 2734 C C . ASP A 1 349 ? 23.401 13.935 -2.905 1.00 81.00 349 ASP A C 1
ATOM 2736 O O . ASP A 1 349 ? 23.073 13.943 -1.714 1.00 81.00 349 ASP A O 1
ATOM 2740 N N . THR A 1 350 ? 22.543 13.604 -3.873 1.00 82.31 350 THR A N 1
ATOM 2741 C CA . THR A 1 350 ? 21.157 13.195 -3.606 1.00 82.31 350 THR A CA 1
ATOM 2742 C C . THR A 1 350 ? 21.112 11.949 -2.721 1.00 82.31 350 THR A C 1
ATOM 2744 O O . THR A 1 350 ? 20.324 11.879 -1.773 1.00 82.31 350 THR A O 1
ATOM 2747 N N . TRP A 1 351 ? 21.966 10.960 -2.996 1.00 84.75 351 TRP A N 1
ATOM 2748 C CA . TRP A 1 351 ? 22.073 9.750 -2.184 1.00 84.75 351 TRP A CA 1
ATOM 2749 C C . TRP A 1 351 ? 22.592 10.055 -0.773 1.00 84.75 351 TRP A C 1
ATOM 2751 O O . TRP A 1 351 ? 21.967 9.640 0.201 1.00 84.75 351 TRP A O 1
ATOM 2761 N N . LYS A 1 352 ? 23.650 10.866 -0.633 1.00 81.69 352 LYS A N 1
ATOM 2762 C CA . LYS A 1 352 ? 24.175 11.315 0.671 1.00 81.69 352 LYS A CA 1
ATOM 2763 C C . LYS A 1 352 ? 23.109 12.036 1.495 1.00 81.69 352 LYS A C 1
ATOM 2765 O O . LYS A 1 352 ? 23.033 11.844 2.709 1.00 81.69 352 LYS A O 1
ATOM 2770 N N . GLN A 1 353 ? 22.284 12.868 0.859 1.00 84.50 353 GLN A N 1
ATOM 2771 C CA . GLN A 1 353 ? 21.196 13.570 1.534 1.00 84.50 353 GLN A CA 1
ATOM 2772 C C . GLN A 1 353 ? 20.106 12.602 2.009 1.00 84.50 353 GLN A C 1
ATOM 2774 O O . GLN A 1 353 ? 19.684 12.692 3.164 1.00 84.50 353 GLN A O 1
ATOM 2779 N N . LYS A 1 354 ? 19.703 11.639 1.169 1.00 82.19 354 LYS A N 1
ATOM 2780 C CA . LYS A 1 354 ? 18.757 10.580 1.559 1.00 82.19 354 LYS A CA 1
ATOM 2781 C C . LYS A 1 354 ? 19.298 9.736 2.711 1.00 82.19 354 LYS A C 1
ATOM 2783 O O . LYS A 1 354 ? 18.596 9.546 3.695 1.00 82.19 354 LYS A O 1
ATOM 2788 N N . ALA A 1 355 ? 20.557 9.312 2.646 1.00 77.56 355 ALA A N 1
ATOM 2789 C CA . ALA A 1 355 ? 21.198 8.531 3.700 1.00 77.56 355 ALA A CA 1
ATOM 2790 C C . ALA A 1 355 ? 21.243 9.285 5.044 1.00 77.56 355 ALA A C 1
ATOM 2792 O O . ALA A 1 355 ? 20.955 8.713 6.094 1.00 77.56 355 ALA A O 1
ATOM 2793 N N . LYS A 1 356 ? 21.533 10.595 5.030 1.00 83.06 356 LYS A N 1
ATOM 2794 C CA . LYS A 1 356 ? 21.449 11.440 6.236 1.00 83.06 356 LYS A CA 1
ATOM 2795 C C . LYS A 1 356 ? 20.031 11.515 6.801 1.00 83.06 356 LYS A C 1
ATOM 2797 O O . LYS A 1 356 ? 19.869 11.488 8.018 1.00 83.06 356 LYS A O 1
ATOM 2802 N N . GLN A 1 357 ? 19.024 11.627 5.937 1.00 85.31 357 GLN A N 1
ATOM 2803 C CA . GLN A 1 357 ? 17.627 11.684 6.355 1.00 85.31 357 GLN A CA 1
ATOM 2804 C C . GLN A 1 357 ? 17.173 10.368 6.994 1.00 85.31 357 GLN A C 1
ATOM 2806 O O . GLN A 1 357 ? 16.577 10.409 8.067 1.00 85.31 357 GLN A O 1
ATOM 2811 N N . ILE A 1 358 ? 17.498 9.226 6.382 1.00 82.19 358 ILE A N 1
ATOM 2812 C CA . ILE A 1 358 ? 17.153 7.903 6.922 1.00 82.19 358 ILE A CA 1
ATOM 2813 C C . ILE A 1 358 ? 17.845 7.701 8.275 1.00 82.19 358 ILE A C 1
ATOM 2815 O O . ILE A 1 358 ? 17.181 7.381 9.250 1.00 82.19 358 ILE A O 1
ATOM 2819 N N . ARG A 1 359 ? 19.140 8.027 8.403 1.00 82.62 359 ARG A N 1
ATOM 2820 C CA . ARG A 1 359 ? 19.842 7.970 9.701 1.00 82.62 359 ARG A CA 1
ATOM 2821 C C . ARG A 1 359 ? 19.184 8.810 10.790 1.00 82.62 359 ARG A C 1
ATOM 2823 O O . ARG A 1 359 ? 19.152 8.401 11.946 1.00 82.62 359 ARG A O 1
ATOM 2830 N N . PHE A 1 360 ? 18.709 10.003 10.443 1.00 84.94 360 PHE A N 1
ATOM 2831 C CA . PHE A 1 360 ? 18.010 10.856 11.397 1.00 84.94 360 PHE A CA 1
ATOM 2832 C C . PHE A 1 360 ? 16.683 10.227 11.841 1.00 84.94 360 PHE A C 1
ATOM 2834 O O . PHE A 1 360 ? 16.378 10.244 13.031 1.00 84.94 360 PHE A O 1
ATOM 2841 N N . GLN A 1 361 ? 15.932 9.639 10.908 1.00 85.62 361 GLN A N 1
ATOM 2842 C CA . GLN A 1 361 ? 14.684 8.930 11.201 1.00 85.62 361 GLN A CA 1
ATOM 2843 C C . GLN A 1 361 ? 14.933 7.689 12.065 1.00 85.62 361 GLN A C 1
ATOM 2845 O O . GLN A 1 361 ? 14.298 7.546 13.104 1.00 85.62 361 GLN A O 1
ATOM 2850 N N . ASP A 1 362 ? 15.913 6.859 11.717 1.00 83.31 362 ASP A N 1
ATOM 2851 C CA . ASP A 1 362 ? 16.270 5.667 12.489 1.00 83.31 362 ASP A CA 1
ATOM 2852 C C . ASP A 1 362 ? 16.729 6.027 13.904 1.00 83.31 362 ASP A C 1
ATOM 2854 O O . ASP A 1 362 ? 16.327 5.384 14.870 1.00 83.31 362 ASP A O 1
ATOM 2858 N N . ALA A 1 363 ? 17.513 7.098 14.065 1.00 85.56 363 ALA A N 1
ATOM 2859 C CA . ALA A 1 363 ? 17.920 7.579 15.384 1.00 85.56 363 ALA A CA 1
ATOM 2860 C C . ALA A 1 363 ? 16.720 8.015 16.246 1.00 85.56 363 ALA A C 1
ATOM 2862 O O . ALA A 1 363 ? 16.700 7.750 17.452 1.00 85.56 363 ALA A O 1
ATOM 2863 N N . GLN A 1 364 ? 15.713 8.655 15.643 1.00 89.19 364 GLN A N 1
ATOM 2864 C CA . GLN A 1 364 ? 14.470 9.008 16.333 1.00 89.19 364 GLN A CA 1
ATOM 2865 C C . GLN A 1 364 ? 13.673 7.759 16.723 1.00 89.19 364 GLN A C 1
ATOM 2867 O O . GLN A 1 364 ? 13.278 7.642 17.881 1.00 89.19 364 GLN A O 1
ATOM 2872 N N . THR A 1 365 ? 13.503 6.808 15.802 1.00 87.00 365 THR A N 1
ATOM 2873 C CA . THR A 1 365 ? 12.795 5.543 16.050 1.00 87.00 365 THR A CA 1
ATOM 2874 C C . THR A 1 365 ? 13.464 4.727 17.154 1.00 87.00 365 THR A C 1
ATOM 2876 O O . THR A 1 365 ? 12.789 4.257 18.063 1.00 87.00 365 THR A O 1
ATOM 2879 N N . ILE A 1 366 ? 14.795 4.613 17.138 1.00 88.50 366 ILE A N 1
ATOM 2880 C CA . ILE A 1 366 ? 15.561 3.919 18.183 1.00 88.50 366 ILE A CA 1
ATOM 2881 C C . ILE A 1 366 ? 15.354 4.590 19.545 1.00 88.50 366 ILE A C 1
ATOM 2883 O O . ILE A 1 366 ? 15.140 3.894 20.533 1.00 88.50 366 ILE A O 1
ATOM 2887 N N . THR A 1 367 ? 15.387 5.925 19.604 1.00 92.25 367 THR A N 1
ATOM 2888 C CA . THR A 1 367 ? 15.170 6.669 20.858 1.00 92.25 367 THR A CA 1
ATOM 2889 C C . THR A 1 367 ? 13.757 6.441 21.401 1.00 92.25 367 THR A C 1
ATOM 2891 O O . THR A 1 367 ? 13.574 6.244 22.600 1.00 92.25 367 THR A O 1
ATOM 2894 N N . GLU A 1 368 ? 12.751 6.436 20.527 1.00 91.00 368 GLU A N 1
ATOM 2895 C CA . GLU A 1 368 ? 11.359 6.184 20.901 1.00 91.00 368 GLU A CA 1
ATOM 2896 C C . GLU A 1 368 ? 11.158 4.751 21.417 1.00 91.00 368 GLU A C 1
ATOM 2898 O O . GLU A 1 368 ? 10.598 4.556 22.495 1.00 91.00 368 GLU A O 1
ATOM 2903 N N . LEU A 1 369 ? 11.691 3.751 20.709 1.00 87.44 369 LEU A N 1
ATOM 2904 C CA . LEU A 1 369 ? 11.639 2.350 21.136 1.00 8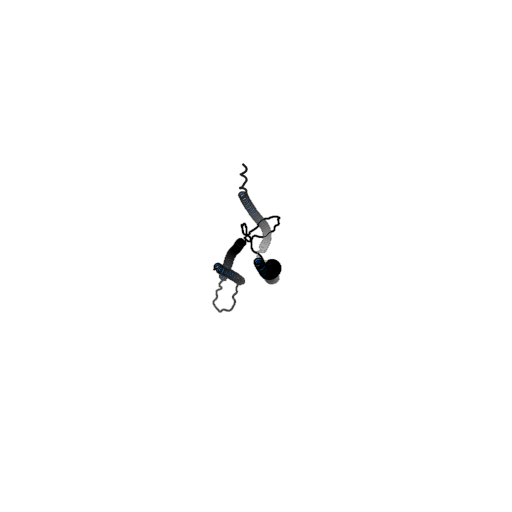7.44 369 LEU A CA 1
ATOM 2905 C C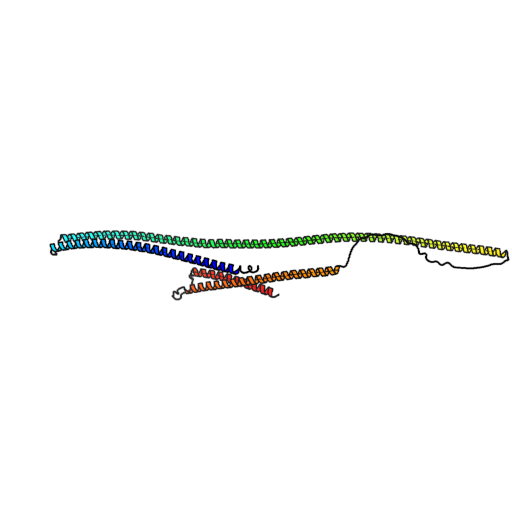 . LEU A 1 369 ? 12.381 2.127 22.464 1.00 87.44 369 LEU A C 1
ATOM 2907 O O . LEU A 1 369 ? 11.897 1.393 23.323 1.00 87.44 369 LEU A O 1
ATOM 2911 N N . GLN A 1 370 ? 13.512 2.805 22.684 1.00 90.25 370 GLN A N 1
ATOM 2912 C CA . GLN A 1 370 ? 14.219 2.787 23.971 1.00 90.25 370 GLN A CA 1
ATOM 2913 C C . GLN A 1 370 ? 13.358 3.354 25.104 1.00 90.25 370 GLN A C 1
ATOM 2915 O O . GLN A 1 370 ? 13.229 2.712 26.146 1.00 90.25 370 GLN A O 1
ATOM 2920 N N . ASN A 1 371 ? 12.709 4.502 24.889 1.00 91.38 371 ASN A N 1
ATOM 2921 C CA . ASN A 1 371 ? 11.804 5.091 25.877 1.00 91.38 371 ASN A CA 1
ATOM 2922 C C . ASN A 1 371 ? 10.628 4.155 26.206 1.00 91.38 371 ASN A C 1
ATOM 2924 O O . ASN A 1 371 ? 10.212 4.059 27.363 1.00 91.38 371 ASN A O 1
ATOM 2928 N N . GLN A 1 372 ? 10.093 3.450 25.206 1.00 89.00 372 GLN A N 1
ATOM 2929 C CA . GLN A 1 372 ? 9.010 2.483 25.394 1.00 89.00 372 GLN A CA 1
ATOM 2930 C C . GLN A 1 372 ? 9.470 1.244 26.171 1.00 89.00 372 GLN A C 1
ATOM 2932 O O . GLN A 1 372 ? 8.771 0.826 27.098 1.00 89.00 372 GLN A O 1
ATOM 2937 N N . CYS A 1 373 ? 10.653 0.698 25.866 1.00 85.44 373 CYS A N 1
ATOM 2938 C CA . CYS A 1 373 ? 11.265 -0.371 26.660 1.00 85.44 373 CYS A CA 1
ATOM 2939 C C . CYS A 1 373 ? 11.448 0.056 28.123 1.00 85.44 373 CYS A C 1
ATOM 2941 O O . CYS A 1 373 ? 11.002 -0.654 29.027 1.00 85.44 373 CYS A O 1
ATOM 2943 N N . ASP A 1 374 ? 12.020 1.239 28.363 1.00 89.31 374 ASP A N 1
ATOM 2944 C CA . ASP A 1 374 ? 12.226 1.773 29.712 1.00 89.31 374 ASP A CA 1
ATOM 2945 C C . ASP A 1 374 ? 10.897 1.936 30.465 1.00 89.31 374 ASP A C 1
ATOM 2947 O O . ASP A 1 374 ? 10.793 1.591 31.647 1.00 89.31 374 ASP A O 1
ATOM 2951 N N . HIS A 1 375 ? 9.849 2.407 29.783 1.00 90.06 375 HIS A N 1
ATOM 2952 C CA . HIS A 1 375 ? 8.518 2.561 30.365 1.00 90.06 375 HIS A CA 1
ATOM 2953 C C . HIS A 1 375 ? 7.879 1.217 30.741 1.00 90.06 375 HIS A C 1
ATOM 2955 O O . HIS A 1 375 ? 7.373 1.056 31.857 1.00 90.06 375 HIS A O 1
ATOM 2961 N N . LEU A 1 376 ? 7.921 0.232 29.840 1.00 86.88 376 LEU A N 1
ATOM 2962 C CA . LEU A 1 376 ? 7.392 -1.114 30.089 1.00 86.88 376 LEU A CA 1
ATOM 2963 C C . LEU A 1 376 ? 8.166 -1.817 31.214 1.00 86.88 376 LEU A C 1
ATOM 2965 O O . LEU A 1 376 ? 7.574 -2.471 32.076 1.00 86.88 376 LEU A O 1
ATOM 2969 N N . GLN A 1 377 ? 9.481 -1.616 31.277 1.00 86.38 377 GLN A N 1
ATOM 2970 C CA . GLN A 1 377 ? 10.329 -2.164 32.330 1.00 86.38 377 GLN A CA 1
ATOM 2971 C C . GLN A 1 377 ? 10.066 -1.504 33.695 1.00 86.38 377 GLN A C 1
ATOM 2973 O O . GLN A 1 377 ? 10.032 -2.189 34.725 1.00 86.38 377 GLN A O 1
ATOM 2978 N N . GLN A 1 378 ? 9.789 -0.196 33.724 1.00 88.44 378 GLN A N 1
ATOM 2979 C CA . GLN A 1 378 ? 9.315 0.499 34.926 1.00 88.44 378 GLN A CA 1
ATOM 2980 C C . GLN A 1 378 ? 7.937 -0.007 35.374 1.00 88.44 378 GLN A C 1
ATOM 2982 O O . GLN A 1 378 ? 7.750 -0.240 36.570 1.00 88.44 378 GLN A O 1
ATOM 2987 N N . GLN A 1 379 ? 6.998 -0.255 34.450 1.00 85.25 379 GLN A N 1
ATOM 2988 C CA . GLN A 1 379 ? 5.695 -0.847 34.783 1.00 85.25 379 GLN A CA 1
ATOM 2989 C C . GLN A 1 379 ? 5.832 -2.245 35.397 1.00 85.25 379 GLN A C 1
ATOM 2991 O O . GLN A 1 379 ? 5.220 -2.515 36.432 1.00 85.25 379 GLN A O 1
ATOM 2996 N N . LEU A 1 380 ? 6.666 -3.115 34.820 1.00 83.12 380 LEU A N 1
ATOM 2997 C CA . LEU A 1 380 ? 6.953 -4.445 35.376 1.00 83.12 380 LEU A CA 1
ATOM 2998 C C . LEU A 1 380 ? 7.560 -4.359 36.781 1.00 83.12 380 LEU A C 1
ATOM 3000 O O . LEU A 1 380 ? 7.183 -5.112 37.681 1.00 83.12 380 LEU A O 1
ATOM 3004 N N . THR A 1 381 ? 8.474 -3.412 36.994 1.00 81.88 381 THR A N 1
ATOM 3005 C CA . THR A 1 381 ? 9.117 -3.202 38.299 1.00 81.88 381 THR A CA 1
ATOM 3006 C C . THR A 1 381 ? 8.120 -2.685 39.340 1.00 81.88 381 THR A C 1
ATOM 3008 O O . THR A 1 381 ? 8.107 -3.173 40.472 1.00 81.88 381 THR A O 1
ATOM 3011 N N . ALA A 1 382 ? 7.237 -1.758 38.960 1.00 82.00 382 ALA A N 1
ATOM 3012 C CA . ALA A 1 382 ? 6.177 -1.240 39.821 1.00 82.00 382 ALA A CA 1
ATOM 3013 C C . ALA A 1 382 ? 5.140 -2.320 40.177 1.00 82.00 382 ALA A C 1
ATOM 3015 O O . ALA A 1 382 ? 4.752 -2.430 41.339 1.00 82.00 382 ALA A O 1
ATOM 3016 N N . GLN A 1 383 ? 4.747 -3.171 39.220 1.00 79.12 383 GLN A N 1
ATOM 3017 C CA . GLN A 1 383 ? 3.859 -4.310 39.483 1.00 79.12 383 GLN A CA 1
ATOM 3018 C C . GLN A 1 383 ? 4.490 -5.315 40.454 1.00 79.12 383 GLN A C 1
ATOM 3020 O O . GLN A 1 383 ? 3.817 -5.804 41.361 1.00 79.12 383 GLN A O 1
ATOM 3025 N N . ARG A 1 384 ? 5.796 -5.583 40.319 1.00 76.62 384 ARG A N 1
ATOM 3026 C CA . ARG A 1 384 ? 6.527 -6.478 41.228 1.00 76.62 384 ARG A CA 1
ATOM 3027 C C . ARG A 1 384 ? 6.603 -5.926 42.659 1.00 76.62 384 ARG A C 1
ATOM 3029 O O . ARG A 1 384 ? 6.559 -6.705 43.603 1.00 76.62 384 ARG A O 1
ATOM 3036 N N . GLN A 1 385 ? 6.689 -4.605 42.835 1.00 75.75 385 GLN A N 1
ATOM 3037 C CA . GLN A 1 385 ? 6.707 -3.961 44.159 1.00 75.75 385 GLN A CA 1
ATOM 3038 C C . GLN A 1 385 ? 5.322 -3.870 44.825 1.00 75.75 385 GLN A C 1
ATOM 3040 O O . GLN A 1 385 ? 5.247 -3.730 46.043 1.00 75.75 385 GLN A O 1
ATOM 3045 N N . GLN A 1 386 ? 4.232 -3.957 44.056 1.00 68.06 386 GLN A N 1
ATOM 3046 C CA . GLN A 1 386 ? 2.858 -3.911 44.572 1.00 68.06 386 GLN A CA 1
ATOM 3047 C C . GLN A 1 386 ? 2.300 -5.285 44.988 1.00 68.06 386 GLN A C 1
ATOM 3049 O O . GLN A 1 386 ? 1.210 -5.341 45.558 1.00 68.06 386 GLN A O 1
ATOM 3054 N N . GLN A 1 387 ? 3.021 -6.390 44.756 1.00 57.66 387 GLN A N 1
ATOM 3055 C CA . GLN A 1 387 ? 2.639 -7.691 45.311 1.00 57.66 387 GLN A CA 1
ATOM 3056 C C . GLN A 1 387 ? 2.984 -7.757 46.812 1.00 57.66 387 GLN A C 1
ATOM 3058 O O . GLN A 1 387 ? 4.155 -7.617 47.173 1.00 57.66 387 GLN A O 1
ATOM 3063 N N . PRO A 1 388 ? 2.005 -7.979 47.712 1.00 46.31 388 PRO A N 1
ATOM 3064 C CA . PRO A 1 388 ? 2.282 -8.125 49.133 1.00 46.31 388 PRO A CA 1
ATOM 3065 C C . PRO A 1 388 ? 3.058 -9.423 49.370 1.00 46.31 388 PRO A C 1
ATOM 3067 O O . PRO A 1 388 ? 2.608 -10.510 49.007 1.00 46.31 388 PRO A O 1
ATOM 3070 N N . SER A 1 389 ? 4.221 -9.312 50.011 1.00 44.91 389 SER A N 1
ATOM 3071 C CA . SER A 1 389 ? 4.966 -10.450 50.534 1.00 44.91 389 SER A CA 1
ATOM 3072 C C . SER A 1 389 ? 4.144 -11.140 51.628 1.00 44.91 389 SER A C 1
ATOM 3074 O O . SER A 1 389 ? 4.199 -10.785 52.805 1.00 44.91 389 SER A O 1
ATOM 3076 N N . SER A 1 390 ? 3.371 -12.161 51.258 1.00 40.28 390 SER A N 1
ATOM 3077 C CA . SER A 1 390 ? 2.888 -13.135 52.232 1.00 40.28 390 SER A CA 1
ATOM 3078 C C . SER A 1 390 ? 4.097 -13.935 52.718 1.00 40.28 390 SER A C 1
ATOM 3080 O O . SER A 1 390 ? 4.583 -14.839 52.040 1.00 40.28 390 SER A O 1
ATOM 3082 N N . GLY A 1 391 ? 4.632 -13.546 53.874 1.00 42.34 391 GLY A N 1
ATOM 3083 C CA . GLY A 1 391 ? 5.684 -14.283 54.558 1.00 42.34 391 GLY A CA 1
ATOM 3084 C C . GLY A 1 391 ? 5.219 -15.687 54.951 1.00 42.34 391 GLY A C 1
ATOM 3085 O O . GLY A 1 391 ? 4.192 -15.851 55.603 1.00 42.34 391 GLY A O 1
ATOM 3086 N N . GLY A 1 392 ? 6.013 -16.691 54.586 1.00 32.81 392 GLY A N 1
ATOM 3087 C CA . GLY A 1 392 ? 5.899 -18.076 55.042 1.00 32.81 392 GLY A CA 1
ATOM 3088 C C . GLY A 1 392 ? 7.082 -18.895 54.508 1.00 32.81 392 GLY A C 1
ATOM 3089 O O . GLY A 1 392 ? 7.402 -18.757 53.329 1.00 32.81 392 GLY A O 1
ATOM 3090 N N . PRO A 1 393 ? 7.805 -19.666 55.344 1.00 50.81 393 PRO A N 1
ATOM 3091 C CA . PRO A 1 393 ? 9.149 -20.127 55.017 1.00 50.81 393 PRO A CA 1
ATOM 3092 C C . PRO A 1 393 ? 9.166 -21.359 54.103 1.00 50.81 393 PRO A C 1
ATOM 3094 O O . PRO A 1 393 ? 8.388 -22.292 54.271 1.00 50.81 393 PRO A O 1
ATOM 3097 N N . ALA A 1 394 ? 10.126 -21.318 53.177 1.00 53.94 394 ALA A N 1
ATOM 3098 C CA . ALA A 1 394 ? 10.833 -22.403 52.499 1.00 53.94 394 ALA A CA 1
ATOM 3099 C C . ALA A 1 394 ? 10.256 -23.825 52.614 1.00 53.94 394 ALA A C 1
ATOM 3101 O O . ALA A 1 394 ? 10.476 -24.469 53.631 1.00 53.94 394 ALA A O 1
ATOM 3102 N N . LEU A 1 395 ? 9.706 -24.351 51.511 1.00 35.25 395 LEU A N 1
ATOM 3103 C CA . LEU A 1 395 ? 9.842 -25.754 51.092 1.00 35.25 395 LEU A CA 1
ATOM 3104 C C . LEU A 1 395 ? 9.559 -25.900 49.575 1.00 35.25 395 LEU A C 1
ATOM 3106 O O . LEU A 1 395 ? 8.424 -25.773 49.143 1.00 35.25 395 LEU A O 1
ATOM 3110 N N . ASN A 1 396 ? 10.621 -26.222 48.828 1.00 34.41 396 ASN A N 1
ATOM 3111 C CA . ASN A 1 396 ? 10.722 -26.870 47.505 1.00 34.41 396 ASN A CA 1
ATOM 3112 C C . ASN A 1 396 ? 10.023 -26.321 46.233 1.00 34.41 396 ASN A C 1
ATOM 3114 O O . ASN A 1 396 ? 8.949 -25.734 46.290 1.00 34.41 396 ASN A O 1
ATOM 3118 N N . PRO A 1 397 ? 10.642 -26.539 45.046 1.00 50.41 397 PRO A N 1
ATOM 3119 C CA . PRO A 1 397 ? 10.387 -25.769 43.836 1.00 50.41 397 PRO A CA 1
ATOM 3120 C C . PRO A 1 397 ? 9.733 -26.639 42.758 1.00 50.41 397 PRO A C 1
ATOM 3122 O O . PRO A 1 397 ? 10.433 -27.310 42.008 1.00 50.41 397 PRO A O 1
ATOM 3125 N N . VAL A 1 398 ? 8.408 -26.637 42.652 1.00 36.31 398 VAL A N 1
ATOM 3126 C CA . VAL A 1 398 ? 7.722 -27.165 41.464 1.00 36.31 398 VAL A CA 1
ATOM 3127 C C . VAL A 1 398 ? 6.496 -26.296 41.202 1.00 36.31 398 VAL A C 1
ATOM 3129 O O . VAL A 1 398 ? 5.538 -26.325 41.962 1.00 36.31 398 VAL A O 1
ATOM 3132 N N . THR A 1 399 ? 6.617 -25.486 40.147 1.00 44.91 399 THR A N 1
ATOM 3133 C CA . THR A 1 399 ? 5.546 -24.924 39.308 1.00 44.91 399 THR A CA 1
ATOM 3134 C C . THR A 1 399 ? 4.284 -24.428 40.010 1.00 44.91 399 THR A C 1
ATOM 3136 O O . THR A 1 399 ? 3.341 -25.185 40.182 1.00 44.91 399 THR A O 1
ATOM 3139 N N . GLU A 1 400 ? 4.230 -23.125 40.269 1.00 38.09 400 GLU A N 1
ATOM 3140 C CA . GLU A 1 400 ? 3.083 -22.286 39.892 1.00 38.09 400 GLU A CA 1
ATOM 3141 C C . GLU A 1 400 ? 3.476 -20.823 40.112 1.00 38.09 400 GLU A C 1
ATOM 3143 O O . GLU A 1 400 ? 3.249 -20.211 41.154 1.00 38.09 400 GLU A O 1
ATOM 3148 N N . PHE A 1 401 ? 4.157 -20.266 39.109 1.00 38.28 401 PHE A N 1
ATOM 3149 C CA . PHE A 1 401 ? 4.228 -18.822 38.949 1.00 38.28 401 PHE A CA 1
ATOM 3150 C C . PHE A 1 401 ? 2.828 -18.392 38.505 1.00 38.28 401 PHE A C 1
ATOM 3152 O O . PHE A 1 401 ? 2.477 -18.519 37.334 1.00 38.28 401 PHE A O 1
ATOM 3159 N N . VAL A 1 402 ? 1.999 -17.936 39.444 1.00 41.94 402 VAL A N 1
ATOM 3160 C CA . VAL A 1 402 ? 0.777 -17.201 39.104 1.00 41.94 402 VAL A CA 1
ATOM 3161 C C . VAL A 1 402 ? 1.233 -15.836 38.592 1.00 41.94 402 VAL A C 1
ATOM 3163 O O . VAL A 1 402 ? 1.305 -14.852 39.329 1.00 41.94 402 VAL A O 1
ATOM 3166 N N . GLU A 1 403 ? 1.647 -15.797 37.326 1.00 49.03 403 GLU A N 1
ATOM 3167 C CA . GLU A 1 403 ? 1.807 -14.545 36.607 1.00 49.03 403 GLU A CA 1
ATOM 3168 C C . GLU A 1 403 ? 0.426 -13.906 36.504 1.00 49.03 403 GLU A C 1
ATOM 3170 O O . GLU A 1 403 ? -0.517 -14.469 35.948 1.00 49.03 403 GLU A O 1
ATOM 3175 N N . SER A 1 404 ? 0.286 -12.725 37.097 1.00 52.94 404 SER A N 1
ATOM 3176 C CA . SER A 1 404 ? -0.910 -11.916 36.909 1.00 52.94 404 SER A CA 1
ATOM 3177 C C . SER A 1 404 ? -1.111 -11.702 35.396 1.00 52.94 404 SER A C 1
ATOM 3179 O O . SER A 1 404 ? -0.136 -11.347 34.730 1.00 52.94 404 SER A O 1
ATOM 3181 N N . PRO A 1 405 ? -2.325 -11.859 34.829 1.00 57.47 405 PRO A N 1
ATOM 3182 C CA . PRO A 1 405 ? -2.575 -11.742 33.381 1.00 57.47 405 PRO A CA 1
ATOM 3183 C C . PRO A 1 405 ? -2.080 -10.420 32.770 1.00 57.47 405 PRO A C 1
ATOM 3185 O O . PRO A 1 405 ? -1.728 -10.340 31.594 1.00 57.47 405 PRO A O 1
ATOM 3188 N N . LEU A 1 406 ? -2.025 -9.371 33.594 1.00 57.66 406 LEU A N 1
ATOM 3189 C CA . LEU A 1 406 ? -1.472 -8.062 33.249 1.00 57.66 406 LEU A CA 1
ATOM 3190 C C . LEU A 1 406 ? 0.061 -8.076 33.126 1.00 57.66 406 LEU A C 1
ATOM 3192 O O . LEU A 1 406 ? 0.597 -7.403 32.252 1.00 57.66 406 LEU A O 1
ATOM 3196 N N . GLY A 1 407 ? 0.763 -8.859 33.945 1.00 60.50 407 GLY A N 1
ATOM 3197 C CA . GLY A 1 407 ? 2.219 -9.009 33.899 1.00 60.50 407 GLY A CA 1
ATOM 3198 C C . GLY A 1 407 ? 2.686 -9.790 32.670 1.00 60.50 407 GLY A C 1
ATOM 3199 O O . GLY A 1 407 ? 3.616 -9.351 31.998 1.00 60.50 407 GLY A O 1
ATOM 3200 N N . SER A 1 408 ? 1.992 -10.877 32.308 1.00 70.56 408 SER A N 1
ATOM 3201 C CA . SER A 1 408 ? 2.290 -11.637 31.082 1.00 70.56 408 SER A CA 1
ATOM 3202 C C . SER A 1 408 ? 2.048 -10.796 29.820 1.00 70.56 408 SER A C 1
ATOM 3204 O O . SER A 1 408 ? 2.813 -10.883 28.861 1.00 70.56 408 SER A O 1
ATOM 3206 N N . ARG A 1 409 ? 1.040 -9.909 29.834 1.00 76.31 409 ARG A N 1
ATOM 3207 C CA . ARG A 1 409 ? 0.763 -8.975 28.729 1.00 76.31 409 ARG A CA 1
ATOM 3208 C C . ARG A 1 409 ? 1.841 -7.896 28.577 1.00 76.31 409 ARG A C 1
ATOM 3210 O O . ARG A 1 409 ? 2.266 -7.636 27.455 1.00 76.31 409 ARG A O 1
ATOM 3217 N N . VAL A 1 410 ? 2.305 -7.301 29.679 1.00 76.06 410 VAL A N 1
ATOM 3218 C CA . VAL A 1 410 ? 3.395 -6.304 29.650 1.00 76.06 410 VAL A CA 1
ATOM 3219 C C . VAL A 1 410 ? 4.728 -6.957 29.261 1.00 76.06 410 VAL A C 1
ATOM 3221 O O . VAL A 1 410 ? 5.489 -6.366 28.501 1.00 76.06 410 VAL A O 1
ATOM 3224 N N . ASN A 1 411 ? 4.989 -8.198 29.689 1.00 76.56 411 ASN A N 1
ATOM 3225 C CA . ASN A 1 411 ? 6.160 -8.968 29.251 1.00 76.56 411 ASN A CA 1
ATOM 3226 C C . ASN A 1 411 ? 6.149 -9.237 27.741 1.00 76.56 411 ASN A C 1
ATOM 3228 O O . ASN A 1 411 ? 7.169 -9.051 27.085 1.00 76.56 411 ASN A O 1
ATOM 3232 N N . LEU A 1 412 ? 5.007 -9.643 27.178 1.00 81.81 412 LEU A N 1
ATOM 3233 C CA . LEU A 1 412 ? 4.894 -9.884 25.738 1.00 81.81 412 LEU A CA 1
ATOM 3234 C C . LEU A 1 412 ? 5.110 -8.592 24.931 1.00 81.81 412 LEU A C 1
ATOM 3236 O O . LEU A 1 412 ? 5.807 -8.602 23.920 1.00 81.81 412 LEU A O 1
ATOM 3240 N N . GLN A 1 413 ? 4.571 -7.467 25.411 1.00 81.12 413 GLN A N 1
ATOM 3241 C CA . GLN A 1 413 ? 4.813 -6.154 24.808 1.00 81.12 413 GLN A CA 1
ATOM 3242 C C . GLN A 1 413 ? 6.285 -5.744 24.891 1.00 81.12 413 GLN A C 1
ATOM 3244 O O . GLN A 1 413 ? 6.833 -5.277 23.899 1.00 81.12 413 GLN A O 1
ATOM 3249 N N . LEU A 1 414 ? 6.946 -5.967 26.030 1.00 83.00 414 LEU A N 1
ATOM 3250 C CA . LEU A 1 414 ? 8.369 -5.671 26.186 1.00 83.00 414 LEU A CA 1
ATOM 3251 C C . LEU A 1 414 ? 9.223 -6.503 25.220 1.00 83.00 414 LEU A C 1
ATOM 3253 O O . LEU A 1 414 ? 10.133 -5.966 24.602 1.00 83.00 414 LEU A O 1
ATOM 3257 N N . VAL A 1 415 ? 8.911 -7.790 25.049 1.00 83.81 415 VAL A N 1
ATOM 3258 C CA . VAL A 1 415 ? 9.618 -8.664 24.098 1.00 83.81 415 VAL A CA 1
ATOM 3259 C C . VAL A 1 415 ? 9.439 -8.183 22.657 1.00 83.81 415 VAL A C 1
ATOM 3261 O O . VAL A 1 415 ? 10.414 -8.143 21.911 1.00 83.81 415 VAL A O 1
ATOM 3264 N N . ASN A 1 416 ? 8.231 -7.769 22.269 1.00 81.75 416 ASN A N 1
ATOM 3265 C CA . ASN A 1 416 ? 7.979 -7.256 20.921 1.00 81.75 416 ASN A CA 1
ATOM 3266 C C . ASN A 1 416 ? 8.730 -5.945 20.655 1.00 81.75 416 ASN A C 1
ATOM 3268 O O . ASN A 1 416 ? 9.466 -5.861 19.675 1.00 81.75 416 ASN A O 1
ATOM 3272 N N . VAL A 1 417 ? 8.638 -4.972 21.566 1.00 82.31 417 VAL A N 1
ATOM 3273 C CA . VAL A 1 417 ? 9.350 -3.687 21.436 1.00 82.31 417 VAL A CA 1
ATOM 3274 C C . VAL A 1 417 ? 10.870 -3.897 21.462 1.00 82.31 417 VAL A C 1
ATOM 3276 O O . VAL A 1 417 ? 11.600 -3.248 20.717 1.00 82.31 417 VAL A O 1
ATOM 3279 N N . GLN A 1 418 ? 11.372 -4.858 22.244 1.00 80.56 418 GLN A N 1
ATOM 3280 C CA . GLN A 1 418 ? 12.795 -5.200 22.263 1.00 80.56 418 GLN A CA 1
ATOM 3281 C C . GLN A 1 418 ? 13.263 -5.833 20.944 1.00 80.56 418 GLN A C 1
ATOM 3283 O O . GLN A 1 418 ? 14.375 -5.556 20.493 1.00 80.56 418 GLN A O 1
ATOM 3288 N N . ASN A 1 419 ? 12.435 -6.667 20.312 1.00 84.06 419 ASN A N 1
ATOM 3289 C CA . ASN A 1 419 ? 12.741 -7.237 19.000 1.00 84.06 419 ASN A CA 1
ATOM 3290 C C . ASN A 1 419 ? 12.768 -6.155 17.913 1.00 84.06 419 ASN A C 1
ATOM 3292 O O . ASN A 1 419 ? 13.686 -6.143 17.094 1.00 84.06 419 ASN A O 1
ATOM 3296 N N . GLU A 1 420 ? 11.821 -5.217 17.945 1.00 82.50 420 GLU A N 1
ATOM 3297 C CA . GLU A 1 420 ? 11.791 -4.059 17.044 1.00 82.50 420 GLU A CA 1
ATOM 3298 C C . GLU A 1 420 ? 13.003 -3.142 17.254 1.00 82.50 420 GLU A C 1
ATOM 3300 O O . GLU A 1 420 ? 13.636 -2.715 16.288 1.00 82.50 420 GLU A O 1
ATOM 3305 N N . LEU A 1 421 ? 13.396 -2.905 18.509 1.00 84.19 421 LEU A N 1
ATOM 3306 C CA . LEU A 1 421 ? 14.593 -2.136 18.846 1.00 84.19 421 LEU A CA 1
ATOM 3307 C C . LEU A 1 421 ? 15.865 -2.806 18.312 1.00 84.19 421 LEU A C 1
ATOM 3309 O O . LEU A 1 421 ? 16.718 -2.132 17.733 1.00 84.19 421 LEU A O 1
ATOM 3313 N N . ASN A 1 422 ? 15.986 -4.125 18.468 1.00 84.81 422 ASN A N 1
ATOM 3314 C CA . ASN A 1 422 ? 17.127 -4.882 17.956 1.00 84.81 422 ASN A CA 1
ATOM 3315 C C . ASN A 1 422 ? 17.179 -4.849 16.418 1.00 84.81 422 ASN A C 1
ATOM 3317 O O . ASN A 1 422 ? 18.257 -4.687 15.848 1.00 84.81 422 ASN A O 1
ATOM 3321 N N . ALA A 1 423 ? 16.030 -4.953 15.742 1.00 84.44 423 ALA A N 1
ATOM 3322 C CA . ALA A 1 423 ? 15.946 -4.854 14.285 1.00 84.44 423 ALA A CA 1
ATOM 3323 C C . ALA A 1 423 ? 16.336 -3.453 13.780 1.00 84.44 423 ALA A C 1
ATOM 3325 O O . ALA A 1 423 ? 17.122 -3.331 12.840 1.00 84.44 423 ALA A O 1
ATOM 3326 N N . ALA A 1 424 ? 15.861 -2.394 14.443 1.00 79.00 424 ALA A N 1
ATOM 3327 C CA . ALA A 1 424 ? 16.216 -1.015 14.112 1.00 79.00 424 ALA A CA 1
ATOM 3328 C C . ALA A 1 424 ? 17.712 -0.726 14.340 1.00 79.00 424 ALA A C 1
ATOM 3330 O O . ALA A 1 424 ? 18.350 -0.052 13.530 1.00 79.00 424 ALA A O 1
ATOM 3331 N N . GLN A 1 425 ? 18.299 -1.267 15.413 1.00 82.50 425 GLN A N 1
ATOM 3332 C CA . GLN A 1 425 ? 19.739 -1.171 15.671 1.00 82.50 425 GLN A CA 1
ATOM 3333 C C . GLN A 1 425 ? 20.562 -1.913 14.614 1.00 82.50 425 GLN A C 1
ATOM 3335 O O . GLN A 1 425 ? 21.554 -1.372 14.134 1.00 82.50 425 GLN A O 1
ATOM 3340 N N . HIS A 1 426 ? 20.124 -3.105 14.207 1.00 85.38 426 HIS A N 1
ATOM 3341 C CA . HIS A 1 426 ? 20.795 -3.874 13.163 1.00 85.38 426 HIS A CA 1
ATOM 3342 C C . HIS A 1 426 ? 20.765 -3.152 11.809 1.00 85.38 426 HIS A C 1
ATOM 3344 O O . HIS A 1 426 ? 21.811 -2.978 11.192 1.00 85.38 426 HIS A O 1
ATOM 3350 N N . SER A 1 427 ? 19.600 -2.628 11.410 1.00 82.56 427 SER A N 1
ATOM 3351 C CA . SER A 1 427 ? 19.438 -1.815 10.195 1.00 82.56 427 SER A CA 1
ATOM 3352 C C . SER A 1 427 ? 20.347 -0.580 10.197 1.00 82.56 427 SER A C 1
ATOM 3354 O O . SER A 1 427 ? 20.984 -0.258 9.193 1.00 82.56 427 SER A O 1
ATOM 3356 N N . ARG A 1 428 ? 20.467 0.108 11.343 1.00 83.38 428 ARG A N 1
ATOM 3357 C CA . ARG A 1 428 ? 21.382 1.249 11.492 1.00 83.38 428 ARG A CA 1
ATOM 3358 C C . ARG A 1 428 ? 22.841 0.829 11.305 1.00 83.38 428 ARG A C 1
ATOM 3360 O O . ARG A 1 428 ? 23.580 1.520 10.606 1.00 83.38 428 ARG A O 1
ATOM 3367 N N . ASP A 1 429 ? 23.254 -0.266 11.935 1.00 83.25 429 ASP A N 1
ATOM 3368 C CA . ASP A 1 429 ? 24.638 -0.738 11.903 1.00 83.25 429 ASP A CA 1
ATOM 3369 C C . ASP A 1 429 ? 25.036 -1.228 10.492 1.00 83.25 429 ASP A C 1
ATOM 3371 O O . ASP A 1 429 ? 26.135 -0.919 10.026 1.00 83.25 429 ASP A O 1
ATOM 3375 N N . GLU A 1 430 ? 24.124 -1.877 9.757 1.00 84.44 430 GLU A N 1
ATOM 3376 C CA . GLU A 1 430 ? 24.306 -2.224 8.336 1.00 84.44 430 GLU A CA 1
ATOM 3377 C C . GLU A 1 430 ? 24.483 -0.975 7.463 1.00 84.44 430 GLU A C 1
ATOM 3379 O O . GLU A 1 430 ? 25.422 -0.884 6.668 1.00 84.44 430 GLU A O 1
ATOM 3384 N N . MET A 1 431 ? 23.642 0.044 7.663 1.00 78.50 431 MET A N 1
ATOM 3385 C CA . MET A 1 431 ? 23.771 1.325 6.962 1.00 78.50 431 MET A CA 1
ATOM 3386 C C . MET A 1 431 ? 25.078 2.054 7.302 1.00 78.50 431 MET A C 1
ATOM 3388 O O . MET A 1 431 ? 25.653 2.757 6.465 1.00 78.50 431 MET A O 1
ATOM 3392 N N . GLU A 1 432 ? 25.556 1.950 8.543 1.00 80.06 432 GLU A N 1
ATOM 3393 C CA . GLU A 1 432 ? 26.860 2.482 8.937 1.00 80.06 432 GLU A CA 1
ATOM 3394 C C . GLU A 1 432 ? 28.013 1.752 8.254 1.00 80.06 432 GLU A C 1
ATOM 3396 O O . GLU A 1 432 ? 28.982 2.403 7.846 1.00 80.06 432 GLU A O 1
ATOM 3401 N N . GLU A 1 433 ? 27.898 0.441 8.071 1.00 83.00 433 GLU A N 1
ATOM 3402 C CA . GLU A 1 433 ? 28.879 -0.356 7.348 1.00 83.00 433 GLU A CA 1
ATOM 3403 C C . GLU A 1 433 ? 28.896 -0.037 5.845 1.00 83.00 433 GLU A C 1
ATOM 3405 O O . GLU A 1 433 ? 29.975 0.162 5.281 1.00 83.00 433 GLU A O 1
ATOM 3410 N N . GLU A 1 434 ? 27.735 0.098 5.198 1.00 77.81 434 GLU A N 1
ATOM 3411 C CA . GLU A 1 434 ? 27.647 0.492 3.784 1.00 77.81 434 GLU A CA 1
ATOM 3412 C C . GLU A 1 434 ? 28.235 1.884 3.533 1.00 77.81 434 GLU A C 1
ATOM 3414 O O . GLU A 1 434 ? 29.020 2.084 2.602 1.00 77.81 434 GLU A O 1
ATOM 3419 N N . LEU A 1 435 ? 27.940 2.841 4.415 1.00 70.19 435 LEU A N 1
ATOM 3420 C CA . LEU A 1 435 ? 28.512 4.184 4.331 1.00 70.19 435 LEU A CA 1
ATOM 3421 C C . LEU A 1 435 ? 30.017 4.192 4.590 1.00 70.19 435 LEU A C 1
ATOM 3423 O O . LEU A 1 435 ? 30.731 4.971 3.963 1.00 70.19 435 LEU A O 1
ATOM 3427 N N . ARG A 1 436 ? 30.523 3.323 5.471 1.00 77.94 436 ARG A N 1
ATOM 3428 C CA . ARG A 1 436 ? 31.967 3.178 5.693 1.00 77.94 436 ARG A CA 1
ATOM 3429 C C . ARG A 1 436 ? 32.661 2.552 4.476 1.00 77.94 436 ARG A C 1
ATOM 3431 O O . ARG A 1 436 ? 33.773 2.964 4.164 1.00 77.94 436 ARG A O 1
ATOM 3438 N N . LYS A 1 437 ? 32.000 1.631 3.761 1.00 76.56 437 LYS A N 1
ATOM 3439 C CA . LYS A 1 437 ? 32.488 1.071 2.485 1.00 76.56 437 LYS A CA 1
ATOM 3440 C C . LYS A 1 437 ? 32.541 2.129 1.381 1.00 76.56 437 LYS A C 1
ATOM 3442 O O . LYS A 1 437 ? 33.518 2.182 0.652 1.00 76.56 437 LYS A O 1
ATOM 3447 N N . HIS A 1 438 ? 31.534 2.997 1.295 1.00 65.50 438 HIS A N 1
ATOM 3448 C CA . HIS A 1 438 ? 31.443 4.017 0.240 1.00 65.50 438 HIS A CA 1
ATOM 3449 C C . HIS A 1 438 ? 32.231 5.306 0.536 1.00 65.50 438 HIS A C 1
ATOM 3451 O O . HIS A 1 438 ? 32.435 6.116 -0.359 1.00 65.50 438 HIS A O 1
ATOM 3457 N N . ALA A 1 439 ? 32.659 5.525 1.783 1.00 62.56 439 ALA A N 1
ATOM 3458 C CA . ALA A 1 439 ? 33.513 6.653 2.170 1.00 62.56 439 ALA A CA 1
ATOM 3459 C C . ALA A 1 439 ? 35.017 6.302 2.207 1.00 62.56 439 ALA A C 1
ATOM 3461 O O . ALA A 1 439 ? 35.820 7.154 2.587 1.00 62.56 439 ALA A O 1
ATOM 3462 N N . GLY A 1 440 ? 35.381 5.051 1.895 1.00 50.03 440 GLY A N 1
ATOM 3463 C CA . GLY A 1 440 ? 36.750 4.522 1.942 1.00 50.03 440 GLY A CA 1
ATOM 3464 C C . GLY A 1 440 ? 37.464 4.400 0.588 1.00 50.03 440 GLY A C 1
ATOM 3465 O O . GLY A 1 440 ? 38.598 3.925 0.568 1.00 50.03 440 GLY A O 1
ATOM 3466 N N . GLU A 1 441 ? 36.830 4.824 -0.504 1.00 39.59 441 GLU A N 1
ATOM 3467 C CA . GLU A 1 441 ? 37.427 5.041 -1.835 1.00 39.59 441 GLU A CA 1
ATOM 3468 C C . GLU A 1 441 ? 37.516 6.546 -2.107 1.00 39.59 441 GLU A C 1
ATOM 3470 O O . GLU A 1 441 ? 38.510 6.966 -2.746 1.00 39.59 441 GLU A O 1
#

Secondary structure (DSSP, 8-state):
---SSSS-TTHHHHHHHHHHHHHHHHHHHHHHHHHHHHHHHHHHHHHHHHHHHHHHHHHHHHHHHHHHHHHHHHHHHHHHHHHHHHHHHTTT---HHHHHHHHHHHHHHHHHHHHHHHHHHHHHHHHHHHHHHHHHHHHHHHHHHHHHHHHHHHHHHHHHHHHHHHHHHHHHHHHHHHHHHHHHHHHHHHHHHHHHHHHHHHHHHHHHHHHHHHHHHHHHHHHHHHHHHHHHHHHHHHHHHHHHHHHHHHHHHHHHHHHHHHHHHHHHHHHHHHHHHHHTT----------------------------------------HHHHHHHHHHHHHHHHHHHHHHHHHHHHHHHHHHHHHHHHHHHHHHHHHHHHHHHHHHHHHHHHTS-----------S-----HHHHHHHHHHHHHHHHHHHHHHHHHHHHHHHHHHT--

Radius of gyration: 74.83 Å; chains: 1; bounding box: 162×89×229 Å

pLDDT: mean 80.77, std 20.64, range [27.23, 98.56]